Protein 5C6N (pdb70)

B-factor: mean 202.68, std 55.15, range [80.28, 425.63]

Organism: Halalkalibacterium halodurans (strain ATCC BAA-125 / DSM 18197 / FERM 7344 / JCM 9153 / C-125) (NCBI:txid272558)

Foldseek 3Di:
DFDQFPLDLDLPPPVLLVVLLVLLVQLVLLVLVLVVLQLVLLCPLPNQLQLLLCLLLVLVLLLVVLVLQLLLQLLLLVLLLCVLLPPQLVSLQSVVLSVVVLVVVLVVLLVCLVNCQLVVSCPFLCDVRSSVSNNLLSSCVSVVSRLVSVLSSLLSNVLSRRPSPCNSVSRNQLSVQLSVLLCVPVPVNNCNSNRNSVSSSVSSVVSSVVSVCCQPVVVPRGNHDDDPSYDNDVCVVSSCLLSVLSSCLSCLVSVCSSVVLRVCCVPPVRPVSSVVVVVVSVCVSLCSQQVSSLSSCSNVVQSCNSPHPLPSQLVSVVVQLVRLLVSLVVVLVVQAVCLPVVCVVVDDDPCCSPLVCVLSHLLSPQRSLCSLLCSLLSVCRSPSPCVVVSVQSCQLRPPQLVVQLCVPVVDVDSVSSRCSRSPSSVVSSVVSVVVCVVPCRSNVDD

Sequence (446 aa):
QKQQSERLGTEAIPKLLRSLSIPAMIGMFVMALYNVVNTIFISYAVGIEGVAGVTIAFPIMMIMMSMAGALGIGGASVISRRLGERRGEEANQVFGNILTVILVLSVIGFISAFTLLGPALQLFGATSVTQGYATDYLFPILLGSIFFFFAFAANNIIRSEGNATFAMVTMIVPAVLNILLDVLFIFGLNMGVLGASIATVIAQASVTGLVLRYFLTGKSTLSLHWSDLRMKGSVIKEVCLVGLPAFVQQSSASLMMIAINSMLLRFGSDFYVGVFGLVQRIMMFVMMPMMGIMQAMQPIVGYNYGAKQYSRLRETVMLGFKVATIFSIGIFALLMLFPEALLRVFTADREVIQAGVSAMHILFCVTFLIGAQIVAGGLYQSLGKPKQALILSLSRQIIFLIPLVLILPHIFGLSGVWWAFPIADVLSFILTVVLLYRDRNVFFLK

Secondary structure (DSSP, 8-state):
-----SS-----TTHHHHHHHHHHHHHHHHHHHHHHHHHHHHTTTS-SHHHHHHHHHHHHHHHHHHHHHHHHHHHHHHHHHTTSS--HHHHHHHHHHHHHHHHHHHHHHHHHHTTTHHHHHTTTT--HHHHHHHHHHHHHHHTTHHHHHHHHHHHHHHHHTT-HHHHHHHHHHHHHHHHHHHHIIIIIS---HHHHHHHHHHHHHHHHHHHHHTTSGGG-SS----SSS----S-HHHHHHHHHHHHHHHHHHHHHHTHHHHTTTTSSTTTTTHHHHHHHHHHTTTTTHHHHHHHHHHHHHHHSSSSS-HHHHHHHHHHHHHHHHHHHHHHHHHTTTSTTTTTTSS---TTTTTHHHHHHTTT-TTGGGHHHHHHHHHTTTTTT-THHHHHHHIIIIIITTHHHHTTTTTTT-THHHHTHHHHHHHHHHHHHHHHTTS-TTTT---

Radius of gyration: 21.7 Å; Cα contacts (8 Å, |Δi|>4): 726; chains: 1; bounding box: 42×52×61 Å

InterPro domains:
  IPR002528 Multi antimicrobial extrusion protein [PF01554] (25-185)
  IPR002528 Multi antimicrobial extrusion protein [PF01554] (247-406)
  IPR002528 Multi antimicrobial extrusion protein [TIGR00797] (25-420)
  IPR045070 Multidrug and toxic compound extrusion MepA-like [cd13143] (15-439)
  IPR048279 Multidrug resistance protein MdtK-like [PIRSF006603] (2-442)
  IPR051327 Multi Antimicrobial Extrusion Protein MepA [PTHR43823] (1-454)

Solvent-accessible surface area: 21041 Å² total; per-residue (Å²): 173,117,134,88,45,164,98,55,33,63,29,52,5,60,146,6,0,103,73,9,3,73,5,1,46,77,0,37,78,28,55,7,73,22,47,67,51,10,26,87,30,3,41,161,40,19,31,84,34,0,26,0,0,12,6,20,0,68,4,38,40,42,98,26,37,4,62,0,24,3,8,0,33,0,0,1,3,12,7,2,74,29,17,6,45,93,133,2,82,45,3,10,37,0,11,2,0,4,23,16,26,2,111,79,31,4,80,75,11,108,84,19,2,176,72,98,15,26,73,50,16,107,125,109,15,50,39,108,80,0,51,30,53,2,38,48,52,2,76,20,16,25,69,7,2,75,58,17,3,26,7,34,4,7,8,20,12,0,23,2,15,10,14,2,56,8,0,34,61,5,20,56,51,3,4,70,41,2,38,102,24,0,65,94,22,0,86,69,93,100,88,3,0,83,1,2,1,71,0,26,29,83,0,3,26,69,2,20,45,40,0,69,133,87,4,53,92,68,88,40,7,22,3,14,84,154,97,115,26,88,116,135,25,68,22,56,139,71,3,48,83,5,0,84,2,11,43,29,66,71,39,9,28,12,116,47,42,51,48,46,2,3,114,45,21,184,154,6,58,29,178,98,0,5,40,35,2,93,54,38,56,81,92,72,63,47,49,6,32,10,60,0,7,31,30,0,0,6,3,3,0,0,21,1,71,0,73,81,78,99,59,121,12,56,81,0,0,58,36,0,36,140,10,2,69,112,80,0,82,25,17,51,32,110,38,36,112,105,8,113,40,86,18,173,120,75,106,68,96,219,124,36,85,115,46,23,25,64,14,55,85,79,20,26,41,3,8,79,40,38,0,27,19,40,6,6,15,6,3,11,8,3,32,24,132,5,129,42,6,62,95,19,13,50,3,99,15,51,82,66,12,68,64,25,40,113,115,24,64,171,150,139,45,133,35,0,59,49,128,0,62,8,94,2,21,41,61,3,46,100,50,4,60,83,9,24,138,178,24,160,93,19,54,84,96,208

Nearest PDB structures (foldseek):
  5c6n-assembly1_A  TM=1.002E+00  e=1.015E-52  Halalkalibacterium halodurans C-125
  4lz9-assembly1_A  TM=1.001E+00  e=4.431E-46  Halalkalibacterium halodurans C-125
  3vvr-assembly1_A  TM=8.879E-01  e=9.036E-14  Pyrococcus furiosus
  6ids-assembly1_A  TM=8.639E-01  e=1.056E-11  Vibrio cholerae
  6z70-assembly1_A  TM=8.731E-01  e=8.215E-11  Aquifex aeolicus VF5

Structure (mmCIF, N/CA/C/O backbone):
data_5C6N
#
_entry.id   5C6N
#
_cell.length_a   89.678
_cell.length_b   93.418
_cell.length_c   101.786
_cell.angle_alpha   90.00
_cell.angle_beta   90.00
_cell.angle_gamma   90.00
#
_symmetry.space_group_name_H-M   'P 21 21 21'
#
loop_
_atom_site.group_PDB
_atom_site.id
_atom_site.type_symbol
_atom_site.label_atom_id
_atom_site.label_alt_id
_atom_site.label_comp_id
_atom_site.label_asym_id
_atom_site.label_entity_id
_atom_site.label_seq_id
_atom_site.pdbx_PDB_ins_code
_atom_site.Cartn_x
_atom_site.Cartn_y
_atom_site.Cartn_z
_atom_site.occupancy
_atom_site.B_iso_or_equiv
_atom_site.auth_seq_id
_atom_site.auth_comp_id
_atom_site.auth_asym_id
_atom_site.auth_atom_id
_atom_site.pdbx_PDB_model_num
ATOM 1 N N . GLN A 1 3 ? 16.762 -16.069 7.326 1.00 365.16 3 GLN A N 1
ATOM 2 C CA . GLN A 1 3 ? 15.760 -15.455 8.247 1.00 360.96 3 GLN A CA 1
ATOM 3 C C . GLN A 1 3 ? 15.602 -13.952 7.996 1.00 356.85 3 GLN A C 1
ATOM 4 O O . GLN A 1 3 ? 16.511 -13.162 8.260 1.00 368.36 3 GLN A O 1
ATOM 10 N N . LYS A 1 4 ? 14.435 -13.575 7.476 1.00 356.28 4 LYS A N 1
ATOM 11 C CA . LYS A 1 4 ? 14.155 -12.194 7.084 1.00 344.69 4 LYS A CA 1
ATOM 12 C C . LYS A 1 4 ? 12.746 -11.785 7.549 1.00 334.08 4 LYS A C 1
ATOM 13 O O . LYS A 1 4 ? 12.428 -11.891 8.738 1.00 319.28 4 LYS A O 1
ATOM 19 N N . GLN A 1 5 ? 11.915 -11.315 6.620 1.00 315.46 5 GLN A N 1
ATOM 20 C CA . GLN A 1 5 ? 10.497 -11.079 6.879 1.00 292.17 5 GLN A CA 1
ATOM 21 C C . GLN A 1 5 ? 9.707 -11.452 5.631 1.00 275.25 5 GLN A C 1
ATOM 22 O O . GLN A 1 5 ? 9.771 -10.759 4.615 1.00 268.56 5 GLN A O 1
ATOM 28 N N . GLN A 1 6 ? 8.979 -12.562 5.723 1.00 268.79 6 GLN A N 1
ATOM 29 C CA . GLN A 1 6 ? 8.216 -13.103 4.601 1.00 279.17 6 GLN A CA 1
ATOM 30 C C . GLN A 1 6 ? 6.960 -12.267 4.306 1.00 299.96 6 GLN A C 1
ATOM 31 O O . GLN A 1 6 ? 5.888 -12.520 4.866 1.00 315.24 6 GLN A O 1
ATOM 37 N N . SER A 1 7 ? 7.104 -11.264 3.437 1.00 305.75 7 SER A N 1
ATOM 38 C CA . SER A 1 7 ? 5.995 -10.353 3.134 1.00 288.87 7 SER A CA 1
ATOM 39 C C . SER A 1 7 ? 4.862 -11.043 2.391 1.00 285.16 7 SER A C 1
ATOM 40 O O . SER A 1 7 ? 5.086 -11.923 1.541 1.00 274.34 7 SER A O 1
ATOM 43 N N . GLU A 1 8 ? 3.652 -10.599 2.729 1.00 286.07 8 GLU A N 1
ATOM 44 C CA . GLU A 1 8 ? 2.411 -11.295 2.417 1.00 287.71 8 GLU A CA 1
ATOM 45 C C . GLU A 1 8 ? 2.580 -12.400 1.392 1.00 284.15 8 GLU A C 1
ATOM 46 O O . GLU A 1 8 ? 2.842 -13.551 1.755 1.00 274.74 8 GLU A O 1
ATOM 52 N N . ARG A 1 9 ? 2.508 -12.033 0.116 1.00 291.00 9 ARG A N 1
ATOM 53 C CA . ARG A 1 9 ? 2.048 -12.974 -0.890 1.00 303.87 9 ARG A CA 1
ATOM 54 C C . ARG A 1 9 ? 1.530 -14.231 -0.223 1.00 292.21 9 ARG A C 1
ATOM 55 O O . ARG A 1 9 ? 0.380 -14.246 0.219 1.00 303.52 9 ARG A O 1
ATOM 63 N N . LEU A 1 10 ? 2.357 -15.265 -0.105 1.00 276.60 10 LEU A N 1
ATOM 64 C CA . LEU A 1 10 ? 1.959 -16.436 0.674 1.00 245.42 10 LEU A CA 1
ATOM 65 C C . LEU A 1 10 ? 3.162 -17.109 1.358 1.00 212.19 10 LEU A C 1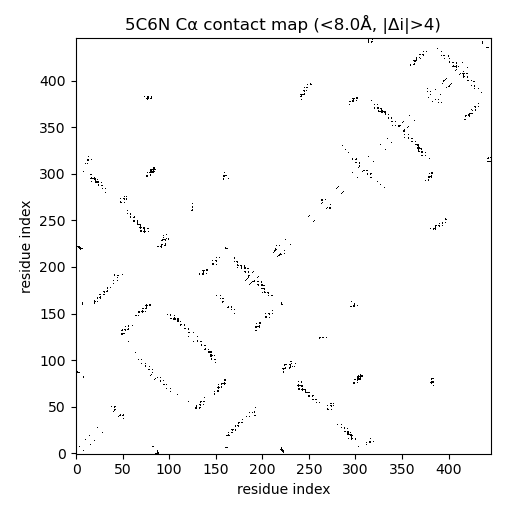
ATOM 66 O O . LEU A 1 10 ? 3.946 -16.455 2.043 1.00 212.16 10 LEU A O 1
ATOM 71 N N . GLY A 1 11 ? 3.334 -18.400 1.133 1.00 177.90 11 GLY A N 1
ATOM 72 C CA . GLY A 1 11 ? 4.069 -19.215 2.064 1.00 178.82 11 GLY A CA 1
ATOM 73 C C . GLY A 1 11 ? 2.965 -20.030 2.720 1.00 229.70 11 GLY A C 1
ATOM 74 O O . GLY A 1 11 ? 3.235 -20.958 3.484 1.00 261.94 11 GLY A O 1
ATOM 75 N N . THR A 1 12 ? 1.715 -19.679 2.388 1.00 240.44 12 THR A N 1
ATOM 76 C CA . THR A 1 12 ? 0.484 -20.305 2.908 1.00 244.97 12 THR A CA 1
ATOM 77 C C . THR A 1 12 ? 0.332 -21.746 2.455 1.00 218.65 12 THR A C 1
ATOM 78 O O . THR A 1 12 ? 0.901 -22.144 1.446 1.00 215.21 12 THR A O 1
ATOM 82 N N . GLU A 1 13 ? -0.468 -22.524 3.161 1.00 199.53 13 GLU A N 1
ATOM 83 C CA . GLU A 1 13 ? -0.778 -23.827 2.628 1.00 203.62 13 GLU A CA 1
ATOM 84 C C . GLU A 1 13 ? -2.244 -23.995 2.251 1.00 219.26 13 GLU A C 1
ATOM 85 O O . GLU A 1 13 ? -2.813 -25.086 2.378 1.00 233.59 13 GLU A O 1
ATOM 91 N N . ALA A 1 14 ? -2.841 -22.914 1.747 1.00 217.01 14 ALA A N 1
ATOM 92 C CA . ALA A 1 14 ? -4.193 -22.972 1.186 1.00 218.23 14 ALA A CA 1
ATOM 93 C C . ALA A 1 14 ? -4.145 -23.627 -0.208 1.00 233.21 14 ALA A C 1
ATOM 94 O O . ALA A 1 14 ? -4.738 -23.103 -1.161 1.00 201.66 14 ALA A O 1
ATOM 96 N N . ILE A 1 15 ? -3.468 -24.786 -0.301 1.00 270.11 15 ILE A N 1
ATOM 97 C CA . ILE A 1 15 ? -2.902 -25.320 -1.579 1.00 259.91 15 ILE A CA 1
ATOM 98 C C . ILE A 1 15 ? -3.760 -26.178 -2.525 1.00 229.15 15 ILE A C 1
ATOM 99 O O . ILE A 1 15 ? -3.509 -27.371 -2.729 1.00 206.22 15 ILE A O 1
ATOM 104 N N . PRO A 1 16 ? -4.825 -25.598 -3.053 1.00 214.55 16 PRO A N 1
ATOM 105 C CA . PRO A 1 16 ? -5.134 -25.896 -4.429 1.00 202.71 16 PRO A CA 1
ATOM 106 C C . PRO A 1 16 ? -5.390 -24.565 -5.102 1.00 200.29 16 PRO A C 1
ATOM 107 O O . PRO A 1 16 ? -5.093 -24.382 -6.283 1.00 209.57 16 PRO A O 1
ATOM 111 N N . LYS A 1 17 ? -5.916 -23.634 -4.312 1.00 197.60 17 LYS A N 1
ATOM 112 C CA . LYS A 1 17 ? -6.220 -22.290 -4.744 1.00 196.31 17 LYS A CA 1
ATOM 113 C C . LYS A 1 17 ? -4.935 -21.486 -4.791 1.00 186.14 17 LYS A C 1
ATOM 114 O O . LYS A 1 17 ? -4.891 -20.389 -5.371 1.00 157.32 17 LYS A O 1
ATOM 120 N N . LEU A 1 18 ? -3.899 -22.052 -4.172 1.00 183.20 18 LEU A N 1
ATOM 121 C CA . LEU A 1 18 ? -2.536 -21.658 -4.441 1.00 196.11 18 LEU A CA 1
ATOM 122 C C . LEU A 1 18 ? -2.308 -21.669 -5.958 1.00 194.70 18 LEU A C 1
ATOM 123 O O . LEU A 1 18 ? -2.205 -20.599 -6.580 1.00 187.23 18 LEU A O 1
ATOM 128 N N . LEU A 1 19 ? -2.269 -22.864 -6.556 1.00 176.62 19 LEU A N 1
ATOM 129 C CA . LEU A 1 19 ? -2.139 -22.987 -8.018 1.00 159.33 19 LEU A CA 1
ATOM 130 C C . LEU A 1 19 ? -3.149 -22.117 -8.706 1.00 150.45 19 LEU A C 1
ATOM 131 O O . LEU A 1 19 ? -2.758 -21.232 -9.446 1.00 154.14 19 LEU A O 1
ATOM 136 N N . ARG A 1 20 ? -4.434 -22.377 -8.450 1.00 148.88 20 ARG A N 1
ATOM 137 C CA . ARG A 1 20 ? -5.543 -21.527 -8.914 1.00 159.87 20 ARG A CA 1
ATOM 138 C C . ARG A 1 20 ? -5.174 -20.061 -9.056 1.00 156.92 20 ARG A C 1
ATOM 139 O O . ARG A 1 20 ? -5.096 -19.535 -10.167 1.00 151.68 20 ARG A O 1
ATOM 147 N N . SER A 1 21 ? -4.935 -19.394 -7.935 1.00 146.91 21 SER A N 1
ATOM 148 C CA . SER A 1 21 ? -4.613 -17.985 -8.012 1.00 142.60 21 SER A CA 1
ATOM 149 C C . SER A 1 21 ? -3.105 -17.729 -7.988 1.00 134.84 21 SER A C 1
ATOM 150 O O . SER A 1 21 ? -2.640 -16.678 -7.549 1.00 130.32 21 SER A O 1
ATOM 153 N N . LEU A 1 22 ? -2.357 -18.713 -8.471 1.00 143.20 22 LEU A N 1
ATOM 154 C CA . LEU A 1 22 ? -0.976 -18.516 -8.899 1.00 164.08 22 LEU A CA 1
ATOM 155 C C . LEU A 1 22 ? -0.779 -18.719 -10.407 1.00 187.69 22 LEU A C 1
ATOM 156 O O . LEU A 1 22 ? 0.113 -18.118 -11.057 1.00 179.70 22 LEU A O 1
ATOM 161 N N . SER A 1 23 ? -1.596 -19.616 -10.939 1.00 176.56 23 SER A N 1
ATOM 162 C CA . SER A 1 23 ? -1.701 -19.825 -12.350 1.00 151.24 23 SER A CA 1
ATOM 163 C C . SER A 1 23 ? -2.272 -18.560 -12.948 1.00 132.72 23 SER A C 1
ATOM 164 O O . SER A 1 23 ? -1.543 -17.813 -13.594 1.00 133.03 23 SER A O 1
ATOM 167 N N . ILE A 1 24 ? -3.548 -18.287 -12.677 1.00 109.25 24 ILE A N 1
ATOM 168 C CA . ILE A 1 24 ? -4.319 -17.422 -13.565 1.00 126.53 24 ILE A CA 1
ATOM 169 C C . ILE A 1 24 ? -3.585 -16.159 -14.006 1.00 133.54 24 ILE A C 1
ATOM 170 O O . ILE A 1 24 ? -3.735 -15.696 -15.140 1.00 140.13 24 ILE A O 1
ATOM 175 N N . PRO A 1 25 ? -2.786 -15.591 -13.113 1.00 133.37 25 PRO A N 1
ATOM 176 C CA . PRO A 1 25 ? -2.021 -14.421 -13.500 1.00 147.65 25 PRO A CA 1
ATOM 177 C C . PRO A 1 25 ? -1.124 -14.617 -14.719 1.00 157.55 25 PRO A C 1
ATOM 178 O O . PRO A 1 25 ? -0.969 -13.694 -15.525 1.00 156.56 25 PRO A O 1
ATOM 182 N N . ALA A 1 26 ? -0.508 -15.795 -14.827 1.00 163.30 26 ALA A N 1
ATOM 183 C CA . ALA A 1 26 ? 0.180 -16.187 -16.058 1.00 155.30 26 ALA A CA 1
ATOM 184 C C . ALA A 1 26 ? -0.853 -16.305 -17.163 1.00 134.53 26 ALA A C 1
ATOM 185 O O . ALA A 1 26 ? -0.717 -15.684 -18.217 1.00 128.67 26 ALA A O 1
ATOM 187 N N . MET A 1 27 ? -1.904 -17.071 -16.888 1.00 121.96 27 MET A N 1
ATOM 188 C CA . MET A 1 27 ? -3.024 -17.214 -17.814 1.00 130.06 27 MET A CA 1
ATOM 189 C C . MET A 1 27 ? -3.526 -15.922 -18.361 1.00 129.20 27 MET A C 1
ATOM 190 O O . MET A 1 27 ? -4.175 -15.897 -19.399 1.00 152.45 27 MET A O 1
ATOM 195 N N . ILE A 1 28 ? -3.302 -14.840 -17.657 1.00 111.09 28 ILE A N 1
ATOM 196 C CA . ILE A 1 28 ? -3.748 -13.636 -18.257 1.00 113.55 28 ILE A CA 1
ATOM 197 C C . ILE A 1 28 ? -2.569 -12.988 -18.920 1.00 127.10 28 ILE A C 1
ATOM 198 O O . ILE A 1 28 ? -2.487 -12.999 -20.142 1.00 139.44 28 ILE A O 1
ATOM 203 N N . GLY A 1 29 ? -1.628 -12.482 -18.127 1.00 146.22 29 GLY A N 1
ATOM 204 C CA . GLY A 1 29 ? -0.459 -11.756 -18.651 1.00 158.89 29 GLY A CA 1
ATOM 205 C C . GLY A 1 29 ? 0.037 -12.308 -19.972 1.00 170.05 29 GLY A C 1
ATOM 206 O O . GLY A 1 29 ? 0.034 -11.614 -21.007 1.00 166.94 29 GLY A O 1
ATOM 207 N N . MET A 1 30 ? 0.432 -13.576 -19.933 1.00 168.56 30 MET A N 1
ATOM 208 C CA . MET A 1 30 ? 0.903 -14.282 -21.109 1.00 165.72 30 MET A CA 1
ATOM 209 C C . MET A 1 30 ? 0.003 -14.060 -22.327 1.00 155.43 30 MET A C 1
ATOM 210 O O . MET A 1 30 ? 0.459 -13.544 -23.354 1.00 153.97 30 MET A O 1
ATOM 215 N N . PHE A 1 31 ? -1.268 -14.435 -22.172 1.00 135.09 31 PHE A N 1
ATOM 216 C CA . PHE A 1 31 ? -2.329 -14.321 -23.179 1.00 125.48 31 PHE A CA 1
ATOM 217 C C . PHE A 1 31 ? -2.424 -12.954 -23.814 1.00 120.48 31 PHE A C 1
ATOM 218 O O . PHE A 1 31 ? -2.777 -12.805 -24.995 1.00 117.72 31 PHE A O 1
ATOM 226 N N . VAL A 1 32 ? -2.122 -11.955 -23.006 1.00 115.43 32 VAL A N 1
ATOM 227 C CA . VAL A 1 32 ? -2.156 -10.610 -23.473 1.00 124.10 32 VAL A CA 1
ATOM 228 C C . VAL A 1 32 ? -0.868 -10.310 -24.204 1.00 134.20 32 VAL A C 1
ATOM 229 O O . VAL A 1 32 ? -0.918 -9.895 -25.353 1.00 152.66 32 VAL A O 1
ATOM 233 N N . MET A 1 33 ? 0.290 -10.550 -23.609 1.00 126.83 33 MET A N 1
ATOM 234 C CA . MET A 1 33 ? 1.500 -10.383 -24.414 1.00 153.96 33 MET A CA 1
ATOM 235 C C . MET A 1 33 ? 1.435 -11.208 -25.726 1.00 161.46 33 MET A C 1
ATOM 236 O O . MET A 1 33 ? 1.978 -10.804 -26.779 1.00 150.89 33 MET A O 1
ATOM 241 N N . ALA A 1 34 ? 0.762 -12.356 -25.659 1.00 158.78 34 ALA A N 1
ATOM 242 C CA . ALA A 1 34 ? 0.358 -13.054 -26.873 1.00 155.37 34 ALA A CA 1
ATOM 243 C C . ALA A 1 34 ? -0.516 -12.150 -27.751 1.00 144.64 34 ALA A C 1
ATOM 244 O O . ALA A 1 34 ? -0.218 -12.036 -28.928 1.00 161.67 34 ALA A O 1
ATOM 246 N N . LEU A 1 35 ? -1.541 -11.486 -27.206 1.00 116.69 35 LEU A N 1
ATOM 247 C CA . LEU A 1 35 ? -2.185 -10.399 -27.960 1.00 104.74 35 LEU A CA 1
ATOM 248 C C . LEU A 1 35 ? -1.197 -9.430 -28.528 1.00 108.68 35 LEU A C 1
ATOM 249 O O . LEU A 1 35 ? -1.113 -9.331 -29.721 1.00 131.91 35 LEU A O 1
ATOM 254 N N . TYR A 1 36 ? -0.443 -8.704 -27.723 1.00 110.29 36 TYR A N 1
ATOM 255 C CA . TYR A 1 36 ? 0.523 -7.813 -28.340 1.00 133.63 36 TYR A CA 1
ATOM 256 C C . TYR A 1 36 ? 1.191 -8.445 -29.535 1.00 146.69 36 TYR A C 1
ATOM 257 O O . TYR A 1 36 ? 1.134 -7.870 -30.615 1.00 186.51 36 TYR A O 1
ATOM 266 N N . ASN A 1 37 ? 1.857 -9.587 -29.354 1.00 127.62 37 ASN A N 1
ATOM 267 C CA . ASN A 1 37 ? 2.585 -10.154 -30.475 1.00 151.46 37 ASN A CA 1
ATOM 268 C C . ASN A 1 37 ? 1.823 -9.989 -31.801 1.00 159.51 37 ASN A C 1
ATOM 269 O O . ASN A 1 37 ? 2.254 -9.229 -32.681 1.00 158.49 37 ASN A O 1
ATOM 274 N N . VAL A 1 38 ? 0.718 -10.731 -31.915 1.00 148.37 38 VAL A N 1
ATOM 275 C CA . VAL A 1 38 ? -0.450 -10.432 -32.772 1.00 143.53 38 VAL A CA 1
ATOM 276 C C . VAL A 1 38 ? -0.531 -8.996 -33.289 1.00 138.51 38 VAL A C 1
ATOM 277 O O . VAL A 1 38 ? 0.026 -8.644 -34.337 1.00 143.14 38 VAL A O 1
ATOM 281 N N . VAL A 1 39 ? -1.240 -8.186 -32.516 1.00 127.24 39 VAL A N 1
ATOM 282 C CA . VAL A 1 39 ? -1.667 -6.871 -32.919 1.00 137.77 39 VAL A CA 1
ATOM 283 C C . VAL A 1 39 ? -0.473 -5.986 -33.303 1.00 131.63 39 VAL A C 1
ATOM 284 O O . VAL A 1 39 ? -0.649 -4.939 -33.905 1.00 147.10 39 VAL A O 1
ATOM 288 N N . ASN A 1 40 ? 0.743 -6.420 -32.989 1.00 127.42 40 ASN A N 1
ATOM 289 C CA . ASN A 1 40 ? 1.920 -5.692 -33.437 1.00 149.86 40 ASN A CA 1
ATOM 290 C C . ASN A 1 40 ? 2.327 -6.069 -34.854 1.00 162.43 40 ASN A C 1
ATOM 291 O O . ASN A 1 40 ? 2.257 -5.256 -35.779 1.00 174.73 40 ASN A O 1
ATOM 296 N N . THR A 1 41 ? 2.781 -7.306 -35.003 1.00 168.11 41 THR A N 1
ATOM 297 C CA . THR A 1 41 ? 3.149 -7.865 -36.307 1.00 186.68 41 THR A CA 1
ATOM 298 C C . THR A 1 41 ? 2.268 -7.375 -37.477 1.00 180.56 41 THR A C 1
ATOM 299 O O . THR A 1 41 ? 2.750 -6.719 -38.406 1.00 157.13 41 THR A O 1
ATOM 303 N N . ILE A 1 42 ? 0.982 -7.692 -37.402 1.00 174.32 42 ILE A N 1
ATOM 304 C CA . ILE A 1 42 ? 0.000 -7.338 -38.425 1.00 176.90 42 ILE A CA 1
ATOM 305 C C . ILE A 1 42 ? 0.182 -5.931 -39.025 1.00 177.20 42 ILE A C 1
ATOM 306 O O . ILE A 1 42 ? -0.104 -5.698 -40.210 1.00 182.58 42 ILE A O 1
ATOM 311 N N . PHE A 1 43 ? 0.663 -5.013 -38.189 1.00 171.61 43 PHE A N 1
ATOM 312 C CA . PHE A 1 43 ? 1.053 -3.691 -38.619 1.00 182.06 43 PHE A CA 1
ATOM 313 C C . PHE A 1 43 ? 2.168 -3.842 -39.656 1.00 174.46 43 PHE A C 1
ATOM 314 O O . PHE A 1 43 ? 2.093 -3.325 -40.779 1.00 161.33 43 PHE A O 1
ATOM 322 N N . ILE A 1 44 ? 3.198 -4.585 -39.268 1.00 159.93 44 ILE A N 1
ATOM 323 C CA . ILE A 1 44 ? 4.381 -4.793 -40.109 1.00 180.85 44 ILE A CA 1
ATOM 324 C C . ILE A 1 44 ? 4.051 -5.597 -41.402 1.00 173.72 44 ILE A C 1
ATOM 325 O O . ILE A 1 44 ? 4.920 -5.801 -42.265 1.00 185.91 44 ILE A O 1
ATOM 330 N N . SER A 1 45 ? 2.786 -6.030 -41.521 1.00 161.66 45 SER A N 1
ATOM 331 C CA . SER A 1 45 ? 2.198 -6.548 -42.788 1.00 157.45 45 SER A CA 1
ATOM 332 C C . SER A 1 45 ? 1.525 -5.417 -43.581 1.00 153.22 45 SER A C 1
ATOM 333 O O . SER A 1 45 ? 0.771 -5.682 -44.543 1.00 135.91 45 SER A O 1
ATOM 336 N N . TYR A 1 46 ? 1.821 -4.175 -43.167 1.00 139.72 46 TYR A N 1
ATOM 337 C CA . TYR A 1 46 ? 1.119 -2.996 -43.633 1.00 139.29 46 TYR A CA 1
ATOM 338 C C . TYR A 1 46 ? 1.999 -1.869 -44.033 1.00 146.10 46 TYR A C 1
ATOM 339 O O . TYR A 1 46 ? 2.088 -1.597 -45.211 1.00 176.22 46 TYR A O 1
ATOM 348 N N . ALA A 1 47 ? 2.633 -1.192 -43.084 1.00 152.77 47 ALA A N 1
ATOM 349 C CA . ALA A 1 47 ? 3.518 -0.073 -43.446 1.00 181.75 47 ALA A CA 1
ATOM 350 C C . ALA A 1 47 ? 4.778 -0.671 -44.021 1.00 182.44 47 ALA A C 1
ATOM 351 O O . ALA A 1 47 ? 5.630 0.018 -44.596 1.00 201.16 47 ALA A O 1
ATOM 353 N N . VAL A 1 48 ? 4.888 -1.975 -43.818 1.00 156.25 48 VAL A N 1
ATOM 354 C CA . VAL A 1 48 ? 5.754 -2.806 -44.607 1.00 160.25 48 VAL A CA 1
ATOM 355 C C . VAL A 1 48 ? 4.902 -4.025 -44.858 1.00 153.92 48 VAL A C 1
ATOM 356 O O . VAL A 1 48 ? 3.915 -4.213 -44.169 1.00 131.69 48 VAL A O 1
ATOM 360 N N . GLY A 1 49 ? 5.263 -4.817 -45.862 1.00 178.76 49 GLY A N 1
ATOM 361 C CA . GLY A 1 49 ? 4.466 -5.965 -46.282 1.00 183.73 49 GLY A CA 1
ATOM 362 C C . GLY A 1 49 ? 4.892 -7.234 -45.584 1.00 167.30 49 GLY A C 1
ATOM 363 O O . GLY A 1 49 ? 4.712 -7.372 -44.382 1.00 168.93 49 GLY A O 1
ATOM 364 N N . ILE A 1 50 ? 5.479 -8.160 -46.330 1.00 161.30 50 ILE A N 1
ATOM 365 C CA . ILE A 1 50 ? 5.808 -9.472 -45.773 1.00 167.31 50 ILE A CA 1
ATOM 366 C C . ILE A 1 50 ? 7.324 -9.699 -45.709 1.00 171.62 50 ILE A C 1
ATOM 367 O O . ILE A 1 50 ? 7.815 -10.577 -44.990 1.00 174.07 50 ILE A O 1
ATOM 372 N N . GLU A 1 51 ? 8.044 -8.889 -46.474 1.00 186.58 51 GLU A N 1
ATOM 373 C CA . GLU A 1 51 ? 9.502 -8.760 -46.404 1.00 211.07 51 GLU A CA 1
ATOM 374 C C . GLU A 1 51 ? 10.097 -8.658 -44.978 1.00 210.10 51 GLU A C 1
ATOM 375 O O . GLU A 1 51 ? 10.955 -9.450 -44.597 1.00 195.40 51 GLU A O 1
ATOM 381 N N . GLY A 1 52 ? 9.643 -7.676 -44.201 1.00 207.39 52 GLY A N 1
ATOM 382 C CA . GLY A 1 52 ? 10.162 -7.425 -42.853 1.00 179.43 52 GLY A CA 1
ATOM 383 C C . GLY A 1 52 ? 9.601 -8.402 -41.842 1.00 155.73 52 GLY A C 1
ATOM 384 O O . GLY A 1 52 ? 10.288 -8.782 -40.898 1.00 147.98 52 GLY A O 1
ATOM 385 N N . VAL A 1 53 ? 8.343 -8.790 -42.044 1.00 140.11 53 VAL A N 1
ATOM 386 C CA . VAL A 1 53 ? 7.703 -9.889 -41.317 1.00 134.88 53 VAL A CA 1
ATOM 387 C C . VAL A 1 53 ? 8.629 -11.119 -41.329 1.00 126.05 53 VAL A C 1
ATOM 388 O O . VAL A 1 53 ? 8.745 -11.859 -40.361 1.00 115.75 53 VAL A O 1
ATOM 392 N N . ALA A 1 54 ? 9.345 -11.311 -42.413 1.00 140.47 54 ALA A N 1
ATOM 393 C CA . ALA A 1 54 ? 10.403 -12.292 -42.348 1.00 167.49 54 ALA A CA 1
ATOM 394 C C . ALA A 1 54 ? 11.589 -11.739 -41.548 1.00 162.03 54 ALA A C 1
ATOM 395 O O . ALA A 1 54 ? 12.128 -12.435 -40.681 1.00 147.53 54 ALA A O 1
ATOM 397 N N . GLY A 1 55 ? 11.971 -10.488 -41.842 1.00 157.42 55 GLY A N 1
ATOM 398 C CA . GLY A 1 55 ? 13.121 -9.814 -41.216 1.00 153.95 55 GLY A CA 1
ATOM 399 C C . GLY A 1 55 ? 13.176 -10.146 -39.754 1.00 152.48 55 GLY A C 1
ATOM 400 O O . GLY A 1 55 ? 14.173 -10.675 -39.255 1.00 140.04 55 GLY A O 1
ATOM 401 N N . VAL A 1 56 ? 12.071 -9.820 -39.093 1.00 160.14 56 VAL A N 1
ATOM 402 C CA . VAL A 1 56 ? 11.687 -10.365 -37.798 1.00 164.08 56 VAL A CA 1
ATOM 403 C C . VAL A 1 56 ? 11.935 -11.874 -37.699 1.00 156.99 56 VAL A C 1
ATOM 404 O O . VAL A 1 56 ? 12.817 -12.323 -36.972 1.00 141.57 56 VAL A O 1
ATOM 408 N N . THR A 1 57 ? 11.165 -12.653 -38.447 1.00 156.61 57 THR A N 1
ATOM 409 C CA . THR A 1 57 ? 11.157 -14.092 -38.259 1.00 173.17 57 THR A CA 1
ATOM 410 C C . THR A 1 57 ? 12.573 -14.691 -38.325 1.00 169.07 57 THR A C 1
ATOM 411 O O . THR A 1 57 ? 12.853 -15.694 -37.680 1.00 180.14 57 THR A O 1
ATOM 415 N N . ILE A 1 58 ? 13.469 -14.066 -39.076 1.00 166.39 58 ILE A N 1
ATOM 416 C CA . ILE A 1 58 ? 14.857 -14.514 -39.086 1.00 183.37 58 ILE A CA 1
ATOM 417 C C . ILE A 1 58 ? 15.592 -13.933 -37.904 1.00 175.63 58 ILE A C 1
ATOM 418 O O . ILE A 1 58 ? 16.365 -14.629 -37.248 1.00 168.11 58 ILE A O 1
ATOM 423 N N . ALA A 1 59 ? 15.376 -12.642 -37.673 1.00 175.39 59 ALA A N 1
ATOM 424 C CA . ALA A 1 59 ? 16.005 -11.921 -36.575 1.00 176.91 59 ALA A CA 1
ATOM 425 C C . ALA A 1 59 ? 15.613 -12.561 -35.252 1.00 180.28 59 ALA A C 1
ATOM 426 O O . ALA A 1 59 ? 16.439 -12.659 -34.332 1.00 155.03 59 ALA A O 1
ATOM 428 N N . PHE A 1 60 ? 14.350 -12.994 -35.199 1.00 189.78 60 PHE A N 1
ATOM 429 C CA . PHE A 1 60 ? 13.729 -13.677 -34.062 1.00 195.58 60 PHE A CA 1
ATOM 430 C C . PHE A 1 60 ? 14.716 -14.521 -33.245 1.00 183.00 60 PHE A C 1
ATOM 431 O O . PHE A 1 60 ? 15.120 -14.089 -32.175 1.00 165.58 60 PHE A O 1
ATOM 439 N N . PRO A 1 61 ? 15.142 -15.697 -33.760 1.00 185.51 61 PRO A N 1
ATOM 440 C CA . PRO A 1 61 ? 15.953 -16.596 -32.941 1.00 173.82 61 PRO A CA 1
ATOM 441 C C . PRO A 1 61 ? 17.073 -15.891 -32.185 1.00 176.43 61 PRO A C 1
ATOM 442 O O . PRO A 1 61 ? 17.396 -16.280 -31.060 1.00 175.21 61 PRO A O 1
ATOM 446 N N . ILE A 1 62 ? 17.647 -14.859 -32.794 1.00 167.13 62 ILE A N 1
ATOM 447 C CA . ILE A 1 62 ? 18.789 -14.165 -32.215 1.00 176.77 62 ILE A CA 1
ATOM 448 C C . ILE A 1 62 ? 18.391 -13.355 -30.976 1.00 192.13 62 ILE A C 1
ATOM 449 O O . ILE A 1 62 ? 19.205 -13.130 -30.069 1.00 189.23 62 ILE A O 1
ATOM 454 N N . MET A 1 63 ? 17.128 -12.944 -30.922 1.00 200.45 63 MET A N 1
ATOM 455 C CA . MET A 1 63 ? 16.573 -12.461 -29.668 1.00 214.03 63 MET A CA 1
ATOM 456 C C . MET A 1 63 ? 16.734 -13.576 -28.625 1.00 219.88 63 MET A C 1
ATOM 457 O O . MET A 1 63 ? 17.507 -13.433 -27.677 1.00 219.04 63 MET A O 1
ATOM 462 N N . MET A 1 64 ? 16.041 -14.694 -28.837 1.00 238.26 64 MET A N 1
ATOM 463 C CA . MET A 1 64 ? 16.003 -15.804 -27.877 1.00 225.56 64 MET A CA 1
ATOM 464 C C . MET A 1 64 ? 17.375 -16.224 -27.374 1.00 199.05 64 MET A C 1
ATOM 465 O O . MET A 1 64 ? 17.496 -16.724 -26.262 1.00 203.53 64 MET A O 1
ATOM 470 N N . ILE A 1 65 ? 18.397 -16.004 -28.195 1.00 181.56 65 ILE A N 1
ATOM 471 C CA . ILE A 1 65 ? 19.789 -16.267 -27.834 1.00 191.28 65 ILE A CA 1
ATOM 472 C C . ILE A 1 65 ? 20.192 -15.639 -26.494 1.00 202.53 65 ILE A C 1
ATOM 473 O O . ILE A 1 65 ? 20.772 -16.297 -25.626 1.00 195.95 65 ILE A O 1
ATOM 478 N N . MET A 1 66 ? 19.911 -14.353 -26.335 1.00 204.74 66 MET A N 1
ATOM 479 C CA . MET A 1 66 ? 20.106 -13.725 -25.047 1.00 216.04 66 MET A CA 1
ATOM 480 C C . MET A 1 66 ? 19.047 -14.213 -24.034 1.00 224.30 66 MET A C 1
ATOM 481 O O . MET A 1 66 ? 19.411 -14.700 -22.960 1.00 198.42 66 MET A O 1
ATOM 486 N N . MET A 1 67 ? 17.762 -14.123 -24.403 1.00 236.82 67 MET A N 1
ATOM 487 C CA . MET A 1 67 ? 16.621 -14.491 -23.541 1.00 256.66 67 MET A CA 1
ATOM 488 C C . MET A 1 67 ? 16.715 -15.887 -22.909 1.00 243.78 67 MET A C 1
ATOM 489 O O . MET A 1 67 ? 16.321 -16.078 -21.753 1.00 235.78 67 MET A O 1
ATOM 494 N N . SER A 1 68 ? 17.226 -16.858 -23.661 1.00 236.32 68 SER A N 1
ATOM 495 C CA . SER A 1 68 ? 17.558 -18.142 -23.073 1.00 228.16 68 SER A CA 1
ATOM 496 C C . SER A 1 68 ? 18.531 -17.842 -21.945 1.00 225.30 68 SER A C 1
ATOM 497 O O . SER A 1 68 ? 18.251 -18.187 -20.804 1.00 237.44 68 SER A O 1
ATOM 500 N N . MET A 1 69 ? 19.634 -17.153 -22.263 1.00 199.47 69 MET A N 1
ATOM 501 C CA . MET A 1 69 ? 20.698 -16.844 -21.290 1.00 191.01 69 MET A CA 1
ATOM 502 C C . MET A 1 69 ? 20.205 -16.155 -20.001 1.00 167.50 69 MET A C 1
ATOM 503 O O . MET A 1 69 ? 20.605 -16.520 -18.892 1.00 156.04 69 MET A O 1
ATOM 508 N N . ALA A 1 70 ? 19.326 -15.177 -20.138 1.00 149.53 70 ALA A N 1
ATOM 509 C CA . ALA A 1 70 ? 18.749 -14.555 -18.959 1.00 156.72 70 ALA A CA 1
ATOM 510 C C . ALA A 1 70 ? 17.604 -15.362 -18.367 1.00 170.06 70 ALA A C 1
ATOM 511 O O . ALA A 1 70 ? 17.201 -15.108 -17.234 1.00 195.01 70 ALA A O 1
ATOM 513 N N . GLY A 1 71 ? 17.082 -16.318 -19.136 1.00 174.78 71 GLY A N 1
ATOM 514 C CA . GLY A 1 71 ? 16.004 -17.204 -18.679 1.00 191.38 71 GLY A CA 1
ATOM 515 C C . GLY A 1 71 ? 16.493 -18.266 -17.707 1.00 189.83 71 GLY A C 1
ATOM 516 O O . GLY A 1 71 ? 15.813 -18.580 -16.717 1.00 167.29 71 GLY A O 1
ATOM 517 N N . ALA A 1 72 ? 17.666 -18.825 -18.018 1.00 191.97 72 ALA A N 1
ATOM 518 C CA . ALA A 1 72 ? 18.412 -19.695 -17.107 1.00 191.82 72 ALA A CA 1
ATOM 519 C C . ALA A 1 72 ? 18.582 -18.909 -15.837 1.00 188.66 72 ALA A C 1
ATOM 520 O O . ALA A 1 72 ? 18.169 -19.347 -14.755 1.00 189.28 72 ALA A O 1
ATOM 522 N N . LEU A 1 73 ? 19.181 -17.732 -16.005 1.00 173.32 73 LEU A N 1
ATOM 523 C CA . LEU A 1 73 ? 19.335 -16.761 -14.942 1.00 184.52 73 LEU A CA 1
ATOM 524 C C . LEU A 1 73 ? 18.023 -16.565 -14.156 1.00 180.46 73 LEU A C 1
ATOM 525 O O . LEU A 1 73 ? 17.964 -16.869 -12.957 1.00 194.47 73 LEU A O 1
ATOM 530 N N . GLY A 1 74 ? 16.983 -16.087 -14.839 1.00 164.07 74 GLY A N 1
ATOM 531 C CA . GLY A 1 74 ? 15.643 -15.936 -14.257 1.00 156.79 74 GLY A CA 1
ATOM 532 C C . GLY A 1 74 ? 15.138 -17.179 -13.540 1.00 162.15 74 GLY A C 1
ATOM 533 O O . GLY A 1 74 ? 14.635 -17.085 -12.415 1.00 178.31 74 GLY A O 1
ATOM 534 N N . ILE A 1 75 ? 15.277 -18.340 -14.188 1.00 159.87 75 ILE A N 1
ATOM 535 C CA . ILE A 1 75 ? 14.840 -19.633 -13.622 1.00 183.51 75 ILE A CA 1
ATOM 536 C C . ILE A 1 75 ? 15.562 -20.074 -12.353 1.00 185.81 75 ILE A C 1
ATOM 537 O O . ILE A 1 75 ? 14.909 -20.312 -11.328 1.00 183.91 75 ILE A O 1
ATOM 542 N N . GLY A 1 76 ? 16.893 -20.214 -12.435 1.00 180.51 76 GLY A N 1
ATOM 543 C CA . GLY A 1 76 ? 17.727 -20.442 -11.252 1.00 166.41 76 GLY A CA 1
ATOM 544 C C . GLY A 1 76 ? 17.068 -19.741 -10.080 1.00 162.51 76 GLY A C 1
ATOM 545 O O . GLY A 1 76 ? 16.414 -20.398 -9.254 1.00 144.19 76 GLY A O 1
ATOM 546 N N . GLY A 1 77 ? 17.204 -18.409 -10.042 1.00 152.94 77 GLY A N 1
ATOM 547 C CA . GLY A 1 77 ? 16.400 -17.554 -9.162 1.00 146.51 77 GLY A CA 1
ATOM 548 C C . GLY A 1 77 ? 15.150 -18.246 -8.628 1.00 149.60 77 GLY A C 1
ATOM 549 O O . GLY A 1 77 ? 15.104 -18.650 -7.471 1.00 170.16 77 GLY A O 1
ATOM 550 N N . ALA A 1 78 ? 14.162 -18.434 -9.488 1.00 147.91 78 ALA A N 1
ATOM 551 C CA . ALA A 1 78 ? 12.857 -18.999 -9.112 1.00 177.71 78 ALA A CA 1
ATOM 552 C C . ALA A 1 78 ? 12.783 -20.345 -8.332 1.00 181.56 78 ALA A C 1
ATOM 553 O O . ALA A 1 78 ? 11.775 -20.609 -7.642 1.00 165.08 78 ALA A O 1
ATOM 555 N N . SER A 1 79 ? 13.815 -21.186 -8.475 1.00 171.18 79 SER A N 1
ATOM 556 C CA . SER A 1 79 ? 13.855 -22.542 -7.878 1.00 181.06 79 SER A CA 1
ATOM 557 C C . SER A 1 79 ? 14.867 -22.588 -6.753 1.00 190.06 79 SER A C 1
ATOM 558 O O . SER A 1 79 ? 14.909 -23.530 -5.937 1.00 180.69 79 SER A O 1
ATOM 561 N N . VAL A 1 80 ? 15.745 -21.595 -6.790 1.00 181.49 80 VAL A N 1
ATOM 562 C CA . VAL A 1 80 ? 16.557 -21.236 -5.657 1.00 170.09 80 VAL A CA 1
ATOM 563 C C . VAL A 1 80 ? 15.615 -20.560 -4.666 1.00 163.88 80 VAL A C 1
ATOM 564 O O . VAL A 1 80 ? 15.185 -21.184 -3.707 1.00 164.32 80 VAL A O 1
ATOM 568 N N . ILE A 1 81 ? 15.237 -19.320 -4.938 1.00 150.22 81 ILE A N 1
ATOM 569 C CA . ILE A 1 81 ? 14.451 -18.516 -4.013 1.00 152.63 81 ILE A CA 1
ATOM 570 C C . ILE A 1 81 ? 13.239 -19.172 -3.341 1.00 152.55 81 ILE A C 1
ATOM 571 O O . ILE A 1 81 ? 12.950 -18.895 -2.180 1.00 172.59 81 ILE A O 1
ATOM 576 N N . SER A 1 82 ? 12.550 -20.062 -4.037 1.00 167.58 82 SER A N 1
ATOM 577 C CA . SER A 1 82 ? 11.492 -20.835 -3.383 1.00 187.32 82 SER A CA 1
ATOM 578 C C . SER A 1 82 ? 12.011 -22.029 -2.535 1.00 178.15 82 SER A C 1
ATOM 579 O O . SER A 1 82 ? 11.593 -22.181 -1.387 1.00 155.59 82 SER A O 1
ATOM 582 N N . ARG A 1 83 ? 12.910 -22.850 -3.098 1.00 182.78 83 ARG A N 1
ATOM 583 C CA . ARG A 1 83 ? 13.712 -23.845 -2.349 1.00 194.43 83 ARG A CA 1
ATOM 584 C C . ARG A 1 83 ? 14.465 -23.200 -1.146 1.00 212.09 83 ARG A C 1
ATOM 585 O O . ARG A 1 83 ? 15.086 -23.896 -0.339 1.00 219.21 83 ARG A O 1
ATOM 593 N N . ARG A 1 84 ? 14.425 -21.872 -1.037 1.00 185.15 84 ARG A N 1
ATOM 594 C CA . ARG A 1 84 ? 15.027 -21.167 0.094 1.00 138.63 84 ARG A CA 1
ATOM 595 C C . ARG A 1 84 ? 14.066 -20.111 0.615 1.00 127.19 84 ARG A C 1
ATOM 596 O O . ARG A 1 84 ? 14.379 -18.926 0.614 1.00 113.43 84 ARG A O 1
ATOM 604 N N . LEU A 1 85 ? 12.892 -20.581 1.041 1.00 143.77 85 LEU A N 1
ATOM 605 C CA . LEU A 1 85 ? 11.787 -19.774 1.589 1.00 164.65 85 LEU A CA 1
ATOM 606 C C . LEU A 1 85 ? 10.678 -20.680 2.103 1.00 175.17 85 LEU A C 1
ATOM 607 O O . LEU A 1 85 ? 9.642 -20.219 2.622 1.00 158.63 85 LEU A O 1
ATOM 612 N N . GLY A 1 86 ? 10.888 -21.969 1.845 1.00 183.83 86 GLY A N 1
ATOM 613 C CA . GLY A 1 86 ? 10.371 -23.051 2.657 1.00 167.35 86 GLY A CA 1
ATOM 614 C C . GLY A 1 86 ? 11.567 -23.353 3.516 1.00 166.40 86 GLY A C 1
ATOM 615 O O . GLY A 1 86 ? 11.557 -23.047 4.702 1.00 173.91 86 GLY A O 1
ATOM 616 N N . GLU A 1 87 ? 12.611 -23.904 2.890 1.00 179.26 87 GLU A N 1
ATOM 617 C CA . GLU A 1 87 ? 13.958 -24.015 3.469 1.00 205.58 87 GLU A CA 1
ATOM 618 C C . GLU A 1 87 ? 14.492 -22.594 3.606 1.00 211.13 87 GLU A C 1
ATOM 619 O O . GLU A 1 87 ? 15.266 -22.123 2.772 1.00 207.08 87 GLU A O 1
ATOM 625 N N . ARG A 1 88 ? 14.097 -21.958 4.707 1.00 218.79 88 ARG A N 1
ATOM 626 C CA . ARG A 1 88 ? 13.910 -20.508 4.824 1.00 203.49 88 ARG A CA 1
ATOM 627 C C . ARG A 1 88 ? 15.153 -19.613 5.038 1.00 197.13 88 ARG A C 1
ATOM 628 O O . ARG A 1 88 ? 15.051 -18.572 5.702 1.00 183.24 88 ARG A O 1
ATOM 636 N N . ARG A 1 89 ? 16.294 -19.991 4.450 1.00 199.00 89 ARG A N 1
ATOM 637 C CA . ARG A 1 89 ? 17.530 -19.175 4.477 1.00 191.03 89 ARG A CA 1
ATOM 638 C C . ARG A 1 89 ? 17.290 -17.725 3.994 1.00 188.14 89 ARG A C 1
ATOM 639 O O . ARG A 1 89 ? 18.163 -17.127 3.355 1.00 181.19 89 ARG A O 1
ATOM 647 N N . GLY A 1 90 ? 16.108 -17.189 4.328 1.00 185.53 90 GLY A N 1
ATOM 648 C CA . GLY A 1 90 ? 15.571 -15.889 3.875 1.00 187.28 90 GLY A CA 1
ATOM 649 C C . GLY A 1 90 ? 16.511 -14.834 3.320 1.00 192.78 90 GLY A C 1
ATOM 650 O O . GLY A 1 90 ? 16.185 -14.159 2.345 1.00 168.14 90 GLY A O 1
ATOM 651 N N . GLU A 1 91 ? 17.669 -14.685 3.953 1.00 229.84 91 GLU A N 1
ATOM 652 C CA . GLU A 1 91 ? 18.666 -13.704 3.542 1.00 240.79 91 GLU A CA 1
ATOM 653 C C . GLU A 1 91 ? 19.519 -14.190 2.378 1.00 228.44 91 GLU A C 1
ATOM 654 O O . GLU A 1 91 ? 20.044 -13.379 1.620 1.00 208.93 91 GLU A O 1
ATOM 660 N N . GLU A 1 92 ? 19.682 -15.504 2.240 1.00 217.20 92 GLU A N 1
ATOM 661 C CA . GLU A 1 92 ? 20.416 -16.031 1.100 1.00 220.22 92 GLU A CA 1
ATOM 662 C C . GLU A 1 92 ? 19.756 -15.545 -0.181 1.00 210.13 92 GLU A C 1
ATOM 663 O O . GLU A 1 92 ? 20.426 -15.035 -1.085 1.00 190.75 92 GLU A O 1
ATOM 669 N N . ALA A 1 93 ? 18.436 -15.698 -0.229 1.00 197.58 93 ALA A N 1
ATOM 670 C CA . ALA A 1 93 ? 17.616 -15.165 -1.305 1.00 193.69 93 ALA A CA 1
ATOM 671 C C . ALA A 1 93 ? 17.990 -13.729 -1.663 1.00 168.97 93 ALA A C 1
ATOM 672 O O . ALA A 1 93 ? 18.319 -13.435 -2.810 1.00 173.19 93 ALA A O 1
ATOM 674 N N . ASN A 1 94 ? 17.932 -12.848 -0.674 1.00 149.46 94 ASN A N 1
ATOM 675 C CA . ASN A 1 94 ? 18.352 -11.477 -0.839 1.00 161.80 94 ASN A CA 1
ATOM 676 C C . ASN A 1 94 ? 19.639 -11.389 -1.627 1.00 164.42 94 ASN A C 1
ATOM 677 O O . ASN A 1 94 ? 19.701 -10.707 -2.643 1.00 178.99 94 ASN A O 1
ATOM 682 N N . GLN A 1 95 ? 20.659 -12.090 -1.147 1.00 177.71 95 GLN A N 1
ATOM 683 C CA . GLN A 1 95 ? 21.945 -12.167 -1.817 1.00 200.00 95 GLN A CA 1
ATOM 684 C C . GLN A 1 95 ? 21.747 -12.563 -3.278 1.00 186.49 95 GLN A C 1
ATOM 685 O O . GLN A 1 95 ? 22.035 -11.771 -4.185 1.00 174.21 95 GLN A O 1
ATOM 691 N N . VAL A 1 96 ? 21.233 -13.776 -3.485 1.00 172.84 96 VAL A N 1
ATOM 692 C CA . VAL A 1 96 ? 20.951 -14.317 -4.814 1.00 157.58 96 VAL A CA 1
ATOM 693 C C . VAL A 1 96 ? 20.437 -13.232 -5.741 1.00 145.50 96 VAL A C 1
ATOM 694 O O . VAL A 1 96 ? 21.187 -12.732 -6.585 1.00 128.09 96 VAL A O 1
ATOM 698 N N . PHE A 1 97 ? 19.173 -12.860 -5.550 1.00 145.71 97 PHE A N 1
ATOM 699 C CA . PHE A 1 97 ? 18.551 -11.768 -6.270 1.00 147.96 97 PHE A CA 1
ATOM 700 C C . PHE A 1 97 ? 19.614 -10.893 -6.909 1.00 149.87 97 PHE A C 1
ATOM 701 O O . PHE A 1 97 ? 19.849 -10.942 -8.121 1.00 142.94 97 PHE A O 1
ATOM 709 N N . GLY A 1 98 ? 20.259 -10.098 -6.064 1.00 153.39 98 GLY A N 1
ATOM 710 C CA . GLY A 1 98 ? 21.271 -9.166 -6.502 1.00 164.82 98 GLY A CA 1
ATOM 711 C C . GLY A 1 98 ? 22.450 -9.809 -7.215 1.00 163.59 98 GLY A C 1
ATOM 712 O O . GLY A 1 98 ? 22.906 -9.304 -8.243 1.00 160.67 98 GLY A O 1
ATOM 713 N N . ASN A 1 99 ? 22.964 -10.913 -6.681 1.00 156.70 99 ASN A N 1
ATOM 714 C CA . ASN A 1 99 ? 24.150 -11.529 -7.288 1.00 172.53 99 ASN A CA 1
ATOM 715 C C . ASN A 1 99 ? 23.813 -12.230 -8.629 1.00 171.08 99 ASN A C 1
ATOM 716 O O . ASN A 1 99 ? 24.644 -12.916 -9.260 1.00 162.83 99 ASN A O 1
ATOM 721 N N . ILE A 1 100 ? 22.572 -12.030 -9.053 1.00 155.07 100 ILE A N 1
ATOM 722 C CA . ILE A 1 100 ? 22.137 -12.403 -10.380 1.00 158.17 100 ILE A CA 1
ATOM 723 C C . ILE A 1 100 ? 22.229 -11.175 -11.239 1.00 149.88 100 ILE A C 1
ATOM 724 O O . ILE A 1 100 ? 22.737 -11.218 -12.366 1.00 145.82 100 ILE A O 1
ATOM 729 N N . LEU A 1 101 ? 21.681 -10.095 -10.688 1.00 143.59 101 LEU A N 1
ATOM 730 C CA . LEU A 1 101 ? 21.691 -8.761 -11.285 1.00 145.83 101 LEU A CA 1
ATOM 731 C C . LEU A 1 101 ? 23.086 -8.377 -11.780 1.00 139.24 101 LEU A C 1
ATOM 732 O O . LEU A 1 101 ? 23.229 -7.664 -12.766 1.00 134.27 101 LEU A O 1
ATOM 737 N N . THR A 1 102 ? 24.099 -8.865 -11.077 1.00 138.76 102 THR A N 1
ATOM 738 C CA . THR A 1 102 ? 25.454 -8.940 -11.599 1.00 153.00 102 THR A CA 1
ATOM 739 C C . THR A 1 102 ? 25.508 -9.467 -13.068 1.00 153.28 102 THR A C 1
ATOM 740 O O . THR A 1 102 ? 25.785 -8.704 -14.011 1.00 129.66 102 THR A O 1
ATOM 744 N N . VAL A 1 103 ? 25.206 -10.760 -13.243 1.00 163.14 103 VAL A N 1
ATOM 745 C CA . VAL A 1 103 ? 25.471 -11.514 -14.485 1.00 166.56 103 VAL A CA 1
ATOM 746 C C . VAL A 1 103 ? 24.664 -10.964 -15.604 1.00 152.92 103 VAL A C 1
ATOM 747 O O . VAL A 1 103 ? 25.089 -10.936 -16.752 1.00 152.71 103 VAL A O 1
ATOM 751 N N . ILE A 1 104 ? 23.452 -10.597 -15.242 1.00 148.40 104 ILE A N 1
ATOM 752 C CA . ILE A 1 104 ? 22.610 -9.812 -16.084 1.00 159.57 104 ILE A CA 1
ATOM 753 C C . ILE A 1 104 ? 23.411 -8.623 -16.587 1.00 151.18 104 ILE A C 1
ATOM 754 O O . ILE A 1 104 ? 23.776 -8.588 -17.763 1.00 138.53 104 ILE A O 1
ATOM 759 N N . LEU A 1 105 ? 23.717 -7.686 -15.691 1.00 152.71 105 LEU A N 1
ATOM 760 C CA . LEU A 1 105 ? 24.372 -6.443 -16.087 1.00 163.45 105 LEU A CA 1
ATOM 761 C C . LEU A 1 105 ? 25.684 -6.656 -16.806 1.00 170.74 105 LEU A C 1
ATOM 762 O O . LEU A 1 105 ? 26.110 -5.793 -17.574 1.00 174.84 105 LEU A O 1
ATOM 767 N N . VAL A 1 106 ? 26.314 -7.800 -16.542 1.00 165.11 106 VAL A N 1
ATOM 768 C CA . VAL A 1 106 ? 27.336 -8.380 -17.424 1.00 170.60 106 VAL A CA 1
ATOM 769 C C . VAL A 1 106 ? 26.840 -8.465 -18.911 1.00 164.81 106 VAL A C 1
ATOM 770 O O . VAL A 1 106 ? 27.391 -7.816 -19.816 1.00 144.10 106 VAL A O 1
ATOM 774 N N . LEU A 1 107 ? 25.775 -9.223 -19.147 1.00 161.12 107 LEU A N 1
ATOM 775 C CA . LEU A 1 107 ? 25.265 -9.457 -20.500 1.00 163.69 107 LEU A CA 1
ATOM 776 C C . LEU A 1 107 ? 24.547 -8.245 -21.075 1.00 154.87 107 LEU A C 1
ATOM 777 O O . LEU A 1 107 ? 24.631 -7.971 -22.273 1.00 145.27 107 LEU A O 1
ATOM 782 N N . SER A 1 108 ? 23.835 -7.531 -20.210 1.00 166.36 108 SER A N 1
ATOM 783 C CA . SER A 1 108 ? 23.207 -6.249 -20.548 1.00 175.06 108 SER A CA 1
ATOM 784 C C . SER A 1 108 ? 24.214 -5.282 -21.104 1.00 161.12 108 SER A C 1
ATOM 785 O O . SER A 1 108 ? 23.876 -4.192 -21.566 1.00 158.63 108 SER A O 1
ATOM 788 N N . VAL A 1 109 ? 25.464 -5.693 -21.016 1.00 153.10 109 VAL A N 1
ATOM 789 C CA . VAL A 1 109 ? 26.530 -5.004 -21.680 1.00 162.40 109 VAL A CA 1
ATOM 790 C C . VAL A 1 109 ? 26.956 -5.792 -22.932 1.00 179.63 109 VAL A C 1
ATOM 791 O O . VAL A 1 109 ? 26.979 -5.217 -24.034 1.00 181.04 109 VAL A O 1
ATOM 795 N N . ILE A 1 110 ? 27.225 -7.099 -22.784 1.00 174.14 110 ILE A N 1
ATOM 796 C CA . ILE A 1 110 ? 27.673 -7.947 -23.927 1.00 172.59 110 ILE A CA 1
ATOM 797 C C . ILE A 1 110 ? 26.763 -7.777 -25.145 1.00 171.31 110 ILE A C 1
ATOM 798 O O . ILE A 1 110 ? 27.230 -7.732 -26.297 1.00 164.10 110 ILE A O 1
ATOM 803 N N . GLY A 1 111 ? 25.463 -7.702 -24.853 1.00 155.79 111 GLY A N 1
ATOM 804 C CA . GLY A 1 111 ? 24.439 -7.394 -25.827 1.00 156.77 111 GLY A CA 1
ATOM 805 C C . GLY A 1 111 ? 24.723 -6.050 -26.452 1.00 162.84 111 GLY A C 1
ATOM 806 O O . GLY A 1 111 ? 24.878 -5.946 -27.671 1.00 173.74 111 GLY A O 1
ATOM 807 N N . PHE A 1 112 ? 24.803 -5.023 -25.614 1.00 150.61 112 PHE A N 1
ATOM 808 C CA . PHE A 1 112 ? 25.166 -3.695 -26.073 1.00 161.88 112 PHE A CA 1
ATOM 809 C C . PHE A 1 112 ? 26.364 -3.745 -27.023 1.00 172.00 112 PHE A C 1
ATOM 810 O O . PHE A 1 112 ? 26.333 -3.146 -28.108 1.00 176.57 112 PHE A O 1
ATOM 818 N N . ILE A 1 113 ? 27.399 -4.470 -26.591 1.00 166.82 113 ILE A N 1
ATOM 819 C CA . ILE A 1 113 ? 28.606 -4.768 -27.370 1.00 176.27 113 ILE A CA 1
ATOM 820 C C . ILE A 1 113 ? 28.322 -5.361 -28.747 1.00 178.71 113 ILE A C 1
ATOM 821 O O . ILE A 1 113 ? 28.653 -4.749 -29.759 1.00 187.64 113 ILE A O 1
ATOM 826 N N . SER A 1 114 ? 27.721 -6.550 -28.774 1.00 178.64 114 SER A N 1
ATOM 827 C CA . SER A 1 114 ? 27.437 -7.262 -30.024 1.00 187.96 114 SER A CA 1
ATOM 828 C C . SER A 1 114 ? 26.476 -6.519 -30.965 1.00 197.01 114 SER A C 1
ATOM 829 O O . SER A 1 114 ? 26.520 -6.722 -32.188 1.00 182.20 114 SER A O 1
ATOM 832 N N . ALA A 1 115 ? 25.613 -5.675 -30.387 1.00 206.17 115 ALA A N 1
ATOM 833 C CA . ALA A 1 115 ? 24.751 -4.755 -31.144 1.00 209.51 115 ALA A CA 1
ATOM 834 C C . ALA A 1 115 ? 25.626 -3.977 -32.094 1.00 221.28 115 ALA A C 1
ATOM 835 O O . ALA A 1 115 ? 25.438 -3.975 -33.316 1.00 212.00 115 ALA A O 1
ATOM 837 N N . PHE A 1 116 ? 26.613 -3.344 -31.482 1.00 222.43 116 PHE A N 1
ATOM 838 C CA . PHE A 1 116 ? 27.666 -2.650 -32.157 1.00 226.04 116 PHE A CA 1
ATOM 839 C C . PHE A 1 116 ? 28.658 -3.605 -32.884 1.00 223.72 116 PHE A C 1
ATOM 840 O O . PHE A 1 116 ? 29.535 -3.136 -33.608 1.00 236.04 116 PHE A O 1
ATOM 848 N N . THR A 1 117 ? 28.504 -4.929 -32.727 1.00 211.88 117 THR A N 1
ATOM 849 C CA . THR A 1 117 ? 29.503 -5.904 -33.235 1.00 215.36 117 THR A CA 1
ATOM 850 C C . THR A 1 117 ? 28.939 -6.978 -34.169 1.00 216.06 117 THR A C 1
ATOM 851 O O . THR A 1 117 ? 28.938 -6.843 -35.392 1.00 207.32 117 THR A O 1
ATOM 855 N N . LEU A 1 118 ? 28.462 -8.047 -33.541 1.00 216.52 118 LEU A N 1
ATOM 856 C CA . LEU A 1 118 ? 28.214 -9.329 -34.175 1.00 206.44 118 LEU A CA 1
ATOM 857 C C . LEU A 1 118 ? 26.881 -9.330 -34.903 1.00 210.40 118 LEU A C 1
ATOM 858 O O . LEU A 1 118 ? 26.514 -10.335 -35.522 1.00 205.43 118 LEU A O 1
ATOM 863 N N . LEU A 1 119 ? 26.190 -8.183 -34.845 1.00 213.33 119 LEU A N 1
ATOM 864 C CA . LEU A 1 119 ? 24.810 -8.022 -35.335 1.00 227.52 119 LEU A CA 1
ATOM 865 C C . LEU A 1 119 ? 24.654 -8.545 -36.757 1.00 227.36 119 LEU A C 1
ATOM 866 O O . LEU A 1 119 ? 24.011 -9.581 -37.001 1.00 204.21 119 LEU A O 1
ATOM 871 N N . GLY A 1 120 ? 25.242 -7.802 -37.687 1.00 229.16 120 GLY A N 1
ATOM 872 C CA . GLY A 1 120 ? 25.263 -8.166 -39.088 1.00 218.94 120 GLY A CA 1
ATOM 873 C C . GLY A 1 120 ? 25.983 -9.481 -39.276 1.00 212.19 120 GLY A C 1
ATOM 874 O O . GLY A 1 120 ? 25.372 -10.440 -39.763 1.00 186.29 120 GLY A O 1
ATOM 875 N N . PRO A 1 121 ? 27.274 -9.544 -38.866 1.00 221.27 121 PRO A N 1
ATOM 876 C CA . PRO A 1 121 ? 28.080 -10.749 -39.010 1.00 232.45 121 PRO A CA 1
ATOM 877 C C . PRO A 1 121 ? 27.218 -12.001 -38.945 1.00 242.95 121 PRO A C 1
ATOM 878 O O . PRO A 1 121 ? 27.196 -12.790 -39.895 1.00 238.67 121 PRO A O 1
ATOM 882 N N . ALA A 1 122 ? 26.491 -12.145 -37.837 1.00 249.49 122 ALA A N 1
ATOM 883 C CA . ALA A 1 122 ? 25.598 -13.275 -37.604 1.00 253.42 122 ALA A CA 1
ATOM 884 C C . ALA A 1 122 ? 24.344 -13.220 -38.477 1.00 249.17 122 ALA A C 1
ATOM 885 O O . ALA A 1 122 ? 23.980 -14.211 -39.112 1.00 248.04 122 ALA A O 1
ATOM 887 N N . LEU A 1 123 ? 23.685 -12.066 -38.493 1.00 231.02 123 LEU A N 1
ATOM 888 C CA . LEU A 1 123 ? 22.445 -11.907 -39.235 1.00 231.87 123 LEU A CA 1
ATOM 889 C C . LEU A 1 123 ? 22.598 -12.409 -40.678 1.00 246.93 123 LEU A C 1
ATOM 890 O O . LEU A 1 123 ? 21.983 -13.423 -41.048 1.00 243.55 123 LEU A O 1
ATOM 895 N N . GLN A 1 124 ? 23.448 -11.728 -41.455 1.00 257.42 124 GLN A N 1
ATOM 896 C CA . GLN A 1 124 ? 23.665 -12.039 -42.875 1.00 264.21 124 GLN A CA 1
ATOM 897 C C . GLN A 1 124 ? 23.831 -13.527 -43.087 1.00 263.25 124 GLN A C 1
ATOM 898 O O . GLN A 1 124 ? 23.493 -14.060 -44.144 1.00 284.36 124 GLN A O 1
ATOM 904 N N . LEU A 1 125 ? 24.306 -14.196 -42.041 1.00 242.99 125 LEU A N 1
ATOM 905 C CA . LEU A 1 125 ? 24.597 -15.603 -42.124 1.00 229.42 125 LEU A CA 1
ATOM 906 C C . LEU A 1 125 ? 23.362 -16.491 -42.213 1.00 206.71 125 LEU A C 1
ATOM 907 O O . LEU A 1 125 ? 23.165 -17.372 -41.379 1.00 182.50 125 LEU A O 1
ATOM 912 N N . PHE A 1 126 ? 22.496 -16.241 -43.199 1.00 212.23 126 PHE A N 1
ATOM 913 C CA . PHE A 1 126 ? 21.828 -17.382 -43.818 1.00 255.99 126 PHE A CA 1
ATOM 914 C C . PHE A 1 126 ? 21.006 -17.259 -45.105 1.00 269.25 126 PHE A C 1
ATOM 915 O O . PHE A 1 126 ? 21.454 -17.735 -46.150 1.00 266.70 126 PHE A O 1
ATOM 923 N N . GLY A 1 127 ? 19.817 -16.667 -45.050 1.00 288.31 127 GLY A N 1
ATOM 924 C CA . GLY A 1 127 ? 19.048 -16.476 -46.279 1.00 270.04 127 GLY A CA 1
ATOM 925 C C . GLY A 1 127 ? 18.859 -14.997 -46.520 1.00 259.32 127 GLY A C 1
ATOM 926 O O . GLY A 1 127 ? 17.728 -14.524 -46.567 1.00 263.23 127 GLY A O 1
ATOM 927 N N . ALA A 1 128 ? 19.965 -14.262 -46.664 1.00 248.77 128 ALA A N 1
ATOM 928 C CA . ALA A 1 128 ? 19.948 -12.789 -46.635 1.00 236.26 128 ALA A CA 1
ATOM 929 C C . ALA A 1 128 ? 19.340 -12.083 -47.864 1.00 255.84 128 ALA A C 1
ATOM 930 O O . ALA A 1 128 ? 20.064 -11.466 -48.658 1.00 266.43 128 ALA A O 1
ATOM 932 N N . THR A 1 129 ? 18.008 -12.163 -47.997 1.00 275.53 129 THR A N 1
ATOM 933 C CA . THR A 1 129 ? 17.269 -11.453 -49.053 1.00 267.72 129 THR A CA 1
ATOM 934 C C . THR A 1 129 ? 17.526 -9.969 -48.846 1.00 271.41 129 THR A C 1
ATOM 935 O O . THR A 1 129 ? 17.156 -9.418 -47.805 1.00 278.79 129 THR A O 1
ATOM 939 N N . SER A 1 130 ? 18.173 -9.338 -49.823 1.00 270.35 130 SER A N 1
ATOM 940 C CA . SER A 1 130 ? 18.595 -7.938 -49.712 1.00 278.90 130 SER A CA 1
ATOM 941 C C . SER A 1 130 ? 17.548 -7.048 -49.020 1.00 289.90 130 SER A C 1
ATOM 942 O O . SER A 1 130 ? 17.913 -6.115 -48.300 1.00 295.79 130 SER A O 1
ATOM 945 N N . VAL A 1 131 ? 16.259 -7.351 -49.227 1.00 299.08 131 VAL A N 1
ATOM 946 C CA . VAL A 1 131 ? 15.148 -6.627 -48.572 1.00 297.98 131 VAL A CA 1
ATOM 947 C C . VAL A 1 131 ? 15.061 -6.883 -47.064 1.00 327.09 131 VAL A C 1
ATOM 948 O O . VAL A 1 131 ? 15.312 -5.986 -46.253 1.00 346.31 131 VAL A O 1
ATOM 952 N N . THR A 1 132 ? 14.711 -8.116 -46.707 1.00 325.50 132 THR A N 1
ATOM 953 C CA . THR A 1 132 ? 14.461 -8.514 -45.324 1.00 306.93 132 THR A CA 1
ATOM 954 C C . THR A 1 132 ? 15.676 -8.341 -44.398 1.00 295.69 132 THR A C 1
ATOM 955 O O . THR A 1 132 ? 15.526 -8.186 -43.182 1.00 312.03 132 THR A O 1
ATOM 959 N N . GLN A 1 133 ? 16.863 -8.368 -45.001 1.00 269.80 133 GLN A N 1
ATOM 960 C CA . GLN A 1 133 ? 18.139 -8.103 -44.347 1.00 263.42 133 GLN A CA 1
ATOM 961 C C . GLN A 1 133 ? 18.127 -6.821 -43.506 1.00 263.11 133 GLN A C 1
ATOM 962 O O . GLN A 1 133 ? 18.301 -6.874 -42.285 1.00 267.60 133 GLN A O 1
ATOM 968 N N . GLY A 1 134 ? 17.927 -5.682 -44.173 1.00 261.89 134 GLY A N 1
ATOM 969 C CA . GLY A 1 134 ? 17.919 -4.376 -43.521 1.00 252.40 134 GLY A CA 1
ATOM 970 C C . GLY A 1 134 ? 16.927 -4.347 -42.383 1.00 246.31 134 GLY A C 1
ATOM 971 O O . GLY A 1 134 ? 17.253 -3.911 -41.282 1.00 242.15 134 GLY A O 1
ATOM 972 N N . TYR A 1 135 ? 15.723 -4.849 -42.649 1.00 237.97 135 TYR A N 1
ATOM 973 C CA . TYR A 1 135 ? 14.648 -4.888 -41.658 1.00 226.15 135 TYR A CA 1
ATOM 974 C C . TYR A 1 135 ? 15.066 -5.544 -40.357 1.00 199.44 135 TYR A C 1
ATOM 975 O O . TYR A 1 135 ? 15.058 -4.887 -39.318 1.00 170.22 135 TYR A O 1
ATOM 984 N N . ALA A 1 136 ? 15.450 -6.822 -40.438 1.00 187.15 136 ALA A N 1
ATOM 985 C CA . ALA A 1 136 ? 16.027 -7.577 -39.321 1.00 186.64 136 ALA A CA 1
ATOM 986 C C . ALA A 1 136 ? 17.123 -6.795 -38.588 1.00 191.18 136 ALA A C 1
ATOM 987 O O . ALA A 1 136 ? 17.147 -6.765 -37.362 1.00 223.08 136 ALA A O 1
ATOM 989 N N . THR A 1 137 ? 18.028 -6.168 -39.330 1.00 170.90 137 THR A N 1
ATOM 990 C CA . THR A 1 137 ? 19.011 -5.282 -38.725 1.00 170.50 137 THR A CA 1
ATOM 991 C C . THR A 1 137 ? 18.295 -4.159 -38.014 1.00 168.39 137 THR A C 1
ATOM 992 O O . THR A 1 137 ? 18.497 -3.955 -36.824 1.00 173.27 137 THR A O 1
ATOM 996 N N . ASP A 1 138 ? 17.451 -3.451 -38.766 1.00 174.98 138 ASP A N 1
ATOM 997 C CA . ASP A 1 138 ? 16.718 -2.263 -38.305 1.00 187.95 138 ASP A CA 1
ATOM 998 C C . ASP A 1 138 ? 15.808 -2.568 -37.149 1.00 180.50 138 ASP A C 1
ATOM 999 O O . ASP A 1 138 ? 15.439 -1.672 -36.381 1.00 168.55 138 ASP A O 1
ATOM 1004 N N . TYR A 1 139 ? 15.432 -3.842 -37.088 1.00 177.89 139 TYR A N 1
ATOM 1005 C CA . TYR A 1 139 ? 14.750 -4.463 -35.974 1.00 161.92 139 TYR A CA 1
ATOM 1006 C C . TYR A 1 139 ? 15.707 -4.750 -34.846 1.00 147.44 139 TYR A C 1
ATOM 1007 O O . TYR A 1 139 ? 15.544 -4.246 -33.745 1.00 147.67 139 TYR A O 1
ATOM 1016 N N . LEU A 1 140 ? 16.708 -5.571 -35.142 1.00 143.78 140 LEU A N 1
ATOM 1017 C CA . LEU A 1 140 ? 17.691 -6.003 -34.162 1.00 148.35 140 LEU A CA 1
ATOM 1018 C C . LEU A 1 140 ? 18.588 -4.943 -33.558 1.00 153.08 140 LEU A C 1
ATOM 1019 O O . LEU A 1 140 ? 18.903 -5.034 -32.372 1.00 146.24 140 LEU A O 1
ATOM 1024 N N . PHE A 1 141 ? 18.995 -3.941 -34.337 1.00 164.64 141 PHE A N 1
ATOM 1025 C CA . PHE A 1 141 ? 19.918 -2.923 -33.803 1.00 179.52 141 PHE A CA 1
ATOM 1026 C C . PHE A 1 141 ? 19.404 -2.267 -32.526 1.00 176.00 141 PHE A C 1
ATOM 1027 O O . PHE A 1 141 ? 20.121 -2.268 -31.516 1.00 172.00 141 PHE A O 1
ATOM 1035 N N . PRO A 1 142 ? 18.165 -1.722 -32.563 1.00 175.78 142 PRO A N 1
ATOM 1036 C CA . PRO A 1 142 ? 17.495 -1.167 -31.360 1.00 190.93 142 PRO A CA 1
ATOM 1037 C C . PRO A 1 142 ? 17.500 -2.140 -30.163 1.00 197.07 142 PRO A C 1
ATOM 1038 O O . PRO A 1 142 ? 18.070 -1.845 -29.100 1.00 193.24 142 PRO A O 1
ATOM 1042 N N . ILE A 1 143 ? 16.873 -3.292 -30.367 1.00 182.45 143 ILE A N 1
ATOM 1043 C CA . ILE A 1 143 ? 16.789 -4.378 -29.394 1.00 171.53 143 ILE A CA 1
ATOM 1044 C C . ILE A 1 143 ? 18.030 -4.631 -28.536 1.00 174.64 143 ILE A C 1
ATOM 1045 O O . ILE A 1 143 ? 17.928 -4.856 -27.326 1.00 185.33 143 ILE A O 1
ATOM 1050 N N . LEU A 1 144 ? 19.196 -4.619 -29.164 1.00 168.97 144 LEU A N 1
ATOM 1051 C CA . LEU A 1 144 ? 20.425 -4.985 -28.472 1.00 176.80 144 LEU A CA 1
ATOM 1052 C C . LEU A 1 144 ? 20.966 -3.852 -27.616 1.00 175.73 144 LEU A C 1
ATOM 1053 O O . LEU A 1 144 ? 21.854 -4.040 -26.773 1.00 174.10 144 LEU A O 1
ATOM 1058 N N . LEU A 1 145 ? 20.408 -2.673 -27.814 1.00 175.39 145 LEU A N 1
ATOM 1059 C CA . LEU A 1 145 ? 21.032 -1.496 -27.265 1.00 199.34 145 LEU A CA 1
ATOM 1060 C C . LEU A 1 145 ? 20.868 -1.211 -25.757 1.00 191.41 145 LEU A C 1
ATOM 1061 O O . LEU A 1 145 ? 21.844 -0.766 -25.168 1.00 175.86 145 LEU A O 1
ATOM 1066 N N . GLY A 1 146 ? 19.727 -1.477 -25.094 1.00 182.34 146 GLY A N 1
ATOM 1067 C CA . GLY A 1 146 ? 18.512 -2.169 -25.584 1.00 168.48 146 GLY A CA 1
ATOM 1068 C C . GLY A 1 146 ? 18.282 -3.495 -24.848 1.00 167.21 146 GLY A C 1
ATOM 1069 O O . GLY A 1 146 ? 17.186 -3.783 -24.324 1.00 151.03 146 GLY A O 1
ATOM 1070 N N . SER A 1 147 ? 19.345 -4.302 -24.856 1.00 168.07 147 SER A N 1
ATOM 1071 C CA . SER A 1 147 ? 19.481 -5.571 -24.131 1.00 170.50 147 SER A CA 1
ATOM 1072 C C . SER A 1 147 ? 19.080 -5.472 -22.636 1.00 164.35 147 SER A C 1
ATOM 1073 O O . SER A 1 147 ? 18.353 -6.329 -22.085 1.00 142.33 147 SER A O 1
ATOM 1076 N N . ILE A 1 148 ? 19.573 -4.410 -22.004 1.00 152.98 148 ILE A N 1
ATOM 1077 C CA . ILE A 1 148 ? 19.557 -4.286 -20.576 1.00 134.74 148 ILE A CA 1
ATOM 1078 C C . ILE A 1 148 ? 18.142 -4.433 -20.045 1.00 127.64 148 ILE A C 1
ATOM 1079 O O . ILE A 1 148 ? 17.840 -5.459 -19.440 1.00 134.24 148 ILE A O 1
ATOM 1084 N N . PHE A 1 149 ? 17.270 -3.469 -20.340 1.00 112.70 149 PHE A N 1
ATOM 1085 C CA . PHE A 1 149 ? 15.887 -3.503 -19.874 1.00 122.43 149 PHE A CA 1
ATOM 1086 C C . PHE A 1 149 ? 15.257 -4.831 -20.130 1.00 153.05 149 PHE A C 1
ATOM 1087 O O . PHE A 1 149 ? 14.463 -5.344 -19.338 1.00 169.69 149 PHE A O 1
ATOM 1095 N N . PHE A 1 150 ? 15.600 -5.360 -21.288 1.00 170.76 150 PHE A N 1
ATOM 1096 C CA . PHE A 1 150 ? 15.018 -6.571 -21.746 1.00 180.29 150 PHE A CA 1
ATOM 1097 C C . PHE A 1 150 ? 15.308 -7.713 -20.799 1.00 169.75 150 PHE A C 1
ATOM 1098 O O . PHE A 1 150 ? 14.389 -8.249 -20.173 1.00 149.30 150 PHE A O 1
ATOM 1106 N N . PHE A 1 151 ? 16.586 -8.061 -20.691 1.00 165.21 151 PHE A N 1
ATOM 1107 C CA . PHE A 1 151 ? 17.047 -8.982 -19.674 1.00 186.16 151 PHE A CA 1
ATOM 1108 C C . PHE A 1 151 ? 16.285 -8.803 -18.348 1.00 184.72 151 PHE A C 1
ATOM 1109 O O . PHE A 1 151 ? 15.358 -9.574 -18.030 1.00 159.00 151 PHE A O 1
ATOM 1117 N N . PHE A 1 152 ? 16.688 -7.775 -17.594 1.00 180.04 152 PHE A N 1
ATOM 1118 C CA . PHE A 1 152 ? 16.115 -7.442 -16.290 1.00 170.19 152 PHE A CA 1
ATOM 1119 C C . PHE A 1 152 ? 14.678 -7.923 -16.242 1.00 160.00 152 PHE A C 1
ATOM 1120 O O . PHE A 1 152 ? 14.348 -8.843 -15.494 1.00 158.52 152 PHE A O 1
ATOM 1128 N N . ALA A 1 153 ? 13.844 -7.339 -17.095 1.00 157.11 153 ALA A N 1
ATOM 1129 C CA . ALA A 1 153 ? 12.404 -7.468 -16.949 1.00 161.04 153 ALA A CA 1
ATOM 1130 C C . ALA A 1 153 ? 11.902 -8.923 -16.896 1.00 161.64 153 ALA A C 1
ATOM 1131 O O . ALA A 1 153 ? 10.842 -9.196 -16.306 1.00 142.67 153 ALA A O 1
ATOM 1133 N N . PHE A 1 154 ? 12.671 -9.848 -17.479 1.00 165.51 154 PHE A N 1
ATOM 1134 C CA . PHE A 1 154 ? 12.262 -11.262 -17.536 1.00 194.26 154 PHE A CA 1
ATOM 1135 C C . PHE A 1 154 ? 12.758 -12.020 -16.349 1.00 196.44 154 PHE A C 1
ATOM 1136 O O . PHE A 1 154 ? 12.068 -12.889 -15.795 1.00 187.36 154 PHE A O 1
ATOM 1144 N N . ALA A 1 155 ? 13.988 -11.703 -15.984 1.00 194.05 155 ALA A N 1
ATOM 1145 C CA . ALA A 1 155 ? 14.515 -12.203 -14.752 1.00 187.59 155 ALA A CA 1
ATOM 1146 C C . ALA A 1 155 ? 13.499 -11.812 -13.673 1.00 167.75 155 ALA A C 1
ATOM 1147 O O . ALA A 1 155 ? 12.841 -12.697 -13.122 1.00 145.24 155 ALA A O 1
ATOM 1149 N N . ALA A 1 156 ? 13.336 -10.499 -13.449 1.00 155.04 156 ALA A N 1
ATOM 1150 C CA . ALA A 1 156 ? 12.420 -9.927 -12.454 1.00 146.30 156 ALA A CA 1
ATOM 1151 C C . ALA A 1 156 ? 11.053 -10.591 -12.453 1.00 157.29 156 ALA A C 1
ATOM 1152 O O . ALA A 1 156 ? 10.622 -11.131 -11.423 1.00 162.04 156 ALA A O 1
ATOM 1154 N N . ASN A 1 157 ? 10.402 -10.568 -13.618 1.00 155.00 157 ASN A N 1
ATOM 1155 C CA . ASN A 1 157 ? 9.093 -11.178 -13.801 1.00 153.65 157 ASN A CA 1
ATOM 1156 C C . ASN A 1 157 ? 9.129 -12.717 -13.734 1.00 147.93 157 ASN A C 1
ATOM 1157 O O . ASN A 1 157 ? 8.090 -13.394 -13.672 1.00 144.30 157 ASN A O 1
ATOM 1162 N N . ASN A 1 158 ? 10.329 -13.270 -13.715 1.00 138.08 158 ASN A N 1
ATOM 1163 C CA . ASN A 1 158 ? 10.431 -14.645 -13.339 1.00 154.27 158 ASN A CA 1
ATOM 1164 C C . ASN A 1 158 ? 10.591 -14.855 -11.832 1.00 172.36 158 ASN A C 1
ATOM 1165 O O . ASN A 1 158 ? 9.952 -15.751 -11.276 1.00 180.10 158 ASN A O 1
ATOM 1170 N N . ILE A 1 159 ? 11.436 -14.049 -11.177 1.00 177.76 159 ILE A N 1
ATOM 1171 C CA . ILE A 1 159 ? 11.725 -14.256 -9.743 1.00 155.52 159 ILE A CA 1
ATOM 1172 C C . ILE A 1 159 ? 10.557 -13.830 -8.902 1.00 119.32 159 ILE A C 1
ATOM 1173 O O . ILE A 1 159 ? 10.361 -14.345 -7.815 1.00 133.70 159 ILE A O 1
ATOM 1178 N N . ILE A 1 160 ? 9.768 -12.900 -9.398 1.00 96.22 160 ILE A N 1
ATOM 1179 C CA . ILE A 1 160 ? 8.619 -12.515 -8.624 1.00 115.73 160 ILE A CA 1
ATOM 1180 C C . ILE A 1 160 ? 7.552 -13.619 -8.579 1.00 117.28 160 ILE A C 1
ATOM 1181 O O . ILE A 1 160 ? 6.700 -13.669 -7.696 1.00 115.46 160 ILE A O 1
ATOM 1186 N N . ARG A 1 161 ? 7.628 -14.514 -9.543 1.00 143.36 161 ARG A N 1
ATOM 1187 C CA . ARG A 1 161 ? 6.841 -15.724 -9.514 1.00 181.11 161 ARG A CA 1
ATOM 1188 C C . ARG A 1 161 ? 7.488 -16.670 -8.507 1.00 185.19 161 ARG A C 1
ATOM 1189 O O . ARG A 1 161 ? 6.795 -17.275 -7.690 1.00 167.84 161 ARG A O 1
ATOM 1197 N N . SER A 1 162 ? 8.821 -16.766 -8.580 1.00 189.03 162 SER A N 1
ATOM 1198 C CA . SER A 1 162 ? 9.641 -17.615 -7.714 1.00 183.38 162 SER A CA 1
ATOM 1199 C C . SER A 1 162 ? 9.304 -17.376 -6.261 1.00 188.26 162 SER A C 1
ATOM 1200 O O . SER A 1 162 ? 9.260 -18.319 -5.471 1.00 185.04 162 SER A O 1
ATOM 1203 N N . GLU A 1 163 ? 9.108 -16.101 -5.920 1.00 172.32 163 GLU A N 1
ATOM 1204 C CA . GLU A 1 163 ? 8.400 -15.740 -4.712 1.00 162.37 163 GLU A CA 1
ATOM 1205 C C . GLU A 1 163 ? 6.897 -15.967 -4.977 1.00 172.85 163 GLU A C 1
ATOM 1206 O O . GLU A 1 163 ? 6.523 -17.062 -5.400 1.00 173.57 163 GLU A O 1
ATOM 1212 N N . GLY A 1 164 ? 6.030 -14.985 -4.752 1.00 178.94 164 GLY A N 1
ATOM 1213 C CA . GLY A 1 164 ? 4.590 -15.259 -4.897 1.00 183.71 164 GLY A CA 1
ATOM 1214 C C . GLY A 1 164 ? 3.779 -14.403 -5.857 1.00 190.50 164 GLY A C 1
ATOM 1215 O O . GLY A 1 164 ? 2.586 -14.669 -6.111 1.00 184.22 164 GLY A O 1
ATOM 1216 N N . ASN A 1 165 ? 4.415 -13.371 -6.394 1.00 197.79 165 ASN A N 1
ATOM 1217 C CA . ASN A 1 165 ? 3.657 -12.307 -7.015 1.00 199.08 165 ASN A CA 1
ATOM 1218 C C . ASN A 1 165 ? 3.332 -12.474 -8.485 1.00 193.84 165 ASN A C 1
ATOM 1219 O O . ASN A 1 165 ? 3.734 -11.651 -9.315 1.00 178.23 165 ASN A O 1
ATOM 1224 N N . ALA A 1 166 ? 2.572 -13.521 -8.799 1.00 200.88 166 ALA A N 1
ATOM 1225 C CA . ALA A 1 166 ? 2.129 -13.762 -10.175 1.00 213.25 166 ALA A CA 1
ATOM 1226 C C . ALA A 1 166 ? 1.156 -12.643 -10.597 1.00 196.58 166 ALA A C 1
ATOM 1227 O O . ALA A 1 166 ? 0.864 -12.422 -11.794 1.00 185.78 166 ALA A O 1
ATOM 1229 N N . THR A 1 167 ? 0.724 -11.913 -9.583 1.00 171.32 167 THR A N 1
ATOM 1230 C CA . THR A 1 167 ? -0.231 -10.853 -9.694 1.00 153.06 167 THR A CA 1
ATOM 1231 C C . THR A 1 167 ? 0.419 -9.615 -10.283 1.00 142.50 167 THR A C 1
ATOM 1232 O O . THR A 1 167 ? 0.069 -9.141 -11.369 1.00 126.62 167 THR A O 1
ATOM 1236 N N . PHE A 1 168 ? 1.387 -9.088 -9.559 1.00 140.66 168 PHE A N 1
ATOM 1237 C CA . PHE A 1 168 ? 2.115 -7.970 -10.071 1.00 142.33 168 PHE A CA 1
ATOM 1238 C C . PHE A 1 168 ? 2.845 -8.473 -11.292 1.00 132.75 168 PHE A C 1
ATOM 1239 O O . PHE A 1 168 ? 3.079 -7.688 -12.201 1.00 136.21 168 PHE A O 1
ATOM 1247 N N . ALA A 1 169 ? 3.136 -9.782 -11.357 1.00 133.41 169 ALA A N 1
ATOM 1248 C CA . ALA A 1 169 ? 3.552 -10.373 -12.649 1.00 132.85 169 ALA A CA 1
ATOM 1249 C C . ALA A 1 169 ? 2.531 -9.943 -13.683 1.00 133.17 169 ALA A C 1
ATOM 1250 O O . ALA A 1 169 ? 2.872 -9.139 -14.548 1.00 132.85 169 ALA A O 1
ATOM 1252 N N . MET A 1 170 ? 1.285 -10.408 -13.565 1.00 129.26 170 MET A N 1
ATOM 1253 C CA . MET A 1 170 ? 0.200 -9.851 -14.366 1.00 136.89 170 MET A CA 1
ATOM 1254 C C . MET A 1 170 ? 0.576 -8.473 -14.899 1.00 140.31 170 MET A C 1
ATOM 1255 O O . MET A 1 170 ? 0.401 -8.165 -16.074 1.00 138.37 170 MET A O 1
ATOM 1260 N N . VAL A 1 171 ? 1.117 -7.649 -14.018 1.00 136.81 171 VAL A N 1
ATOM 1261 C CA . VAL A 1 171 ? 1.231 -6.241 -14.299 1.00 138.02 171 VAL A CA 1
ATOM 1262 C C . VAL A 1 171 ? 2.602 -5.835 -14.842 1.00 126.64 171 VAL A C 1
ATOM 1263 O O . VAL A 1 171 ? 2.714 -4.844 -15.547 1.00 126.09 171 VAL A O 1
ATOM 1267 N N . THR A 1 172 ? 3.634 -6.597 -14.522 1.00 128.03 172 THR A N 1
ATOM 1268 C CA . THR A 1 172 ? 4.863 -6.537 -15.299 1.00 160.78 172 THR A CA 1
ATOM 1269 C C . THR A 1 172 ? 4.540 -6.953 -16.725 1.00 193.16 172 THR A C 1
ATOM 1270 O O . THR A 1 172 ? 5.210 -6.541 -17.686 1.00 203.12 172 THR A O 1
ATOM 1274 N N . MET A 1 173 ? 3.524 -7.809 -16.837 1.00 181.85 173 MET A N 1
ATOM 1275 C CA . MET A 1 173 ? 3.018 -8.239 -18.120 1.00 150.36 173 MET A CA 1
ATOM 1276 C C . MET A 1 173 ? 2.065 -7.170 -18.597 1.00 132.71 173 MET A C 1
ATOM 1277 O O . MET A 1 173 ? 2.515 -6.215 -19.210 1.00 105.89 173 MET A O 1
ATOM 1282 N N . ILE A 1 174 ? 0.778 -7.281 -18.261 1.00 135.56 174 ILE A N 1
ATOM 1283 C CA . ILE A 1 174 ? -0.282 -6.550 -19.001 1.00 158.53 174 ILE A CA 1
ATOM 1284 C C . ILE A 1 174 ? 0.227 -5.261 -19.636 1.00 152.21 174 ILE A C 1
ATOM 1285 O O . ILE A 1 174 ? -0.261 -4.776 -20.666 1.00 156.28 174 ILE A O 1
ATOM 1290 N N . VAL A 1 175 ? 1.253 -4.734 -19.022 1.00 135.21 175 VAL A N 1
ATOM 1291 C CA . VAL A 1 175 ? 1.503 -3.364 -19.193 1.00 152.51 175 VAL A CA 1
ATOM 1292 C C . VAL A 1 175 ? 2.408 -3.016 -20.381 1.00 168.16 175 VAL A C 1
ATOM 1293 O O . VAL A 1 175 ? 2.037 -2.138 -21.174 1.00 154.84 175 VAL A O 1
ATOM 1297 N N . PRO A 1 176 ? 3.552 -3.728 -20.558 1.00 184.03 176 PRO A N 1
ATOM 1298 C CA . PRO A 1 176 ? 4.317 -3.446 -21.786 1.00 184.00 176 PRO A CA 1
ATOM 1299 C C . PRO A 1 176 ? 3.383 -3.566 -22.995 1.00 175.21 176 PRO A C 1
ATOM 1300 O O . PRO A 1 176 ? 3.229 -2.605 -23.771 1.00 140.84 176 PRO A O 1
ATOM 1304 N N . ALA A 1 177 ? 2.771 -4.754 -23.111 1.00 170.62 177 ALA A N 1
ATOM 1305 C CA . ALA A 1 177 ? 1.632 -5.004 -23.968 1.00 154.98 177 ALA A CA 1
ATOM 1306 C C . ALA A 1 177 ? 0.871 -3.700 -24.232 1.00 139.03 177 ALA A C 1
ATOM 1307 O O . ALA A 1 177 ? 1.246 -2.937 -25.142 1.00 126.95 177 ALA A O 1
ATOM 1309 N N . VAL A 1 178 ? -0.158 -3.431 -23.436 1.00 117.59 178 VAL A N 1
ATOM 1310 C CA . VAL A 1 178 ? -1.038 -2.329 -23.756 1.00 123.36 178 VAL A CA 1
ATOM 1311 C C . VAL A 1 178 ? -0.246 -1.195 -24.374 1.00 117.36 178 VAL A C 1
ATOM 1312 O O . VAL A 1 178 ? -0.493 -0.809 -25.508 1.00 120.24 178 VAL A O 1
ATOM 1316 N N . LEU A 1 179 ? 0.740 -0.718 -23.633 1.00 128.85 179 LEU A N 1
ATOM 1317 C CA . LEU A 1 179 ? 1.655 0.306 -24.079 1.00 149.48 179 LEU A CA 1
ATOM 1318 C C . LEU A 1 179 ? 2.127 0.071 -25.513 1.00 145.39 179 LEU A C 1
ATOM 1319 O O . LEU A 1 179 ? 1.879 0.881 -26.422 1.00 131.21 179 LEU A O 1
ATOM 1324 N N . ASN A 1 180 ? 2.815 -1.054 -25.682 1.00 136.50 180 ASN A N 1
ATOM 1325 C CA . ASN A 1 180 ? 3.551 -1.345 -26.881 1.00 138.92 180 ASN A CA 1
ATOM 1326 C C . ASN A 1 180 ? 2.656 -1.182 -28.088 1.00 133.72 180 ASN A C 1
ATOM 1327 O O . ASN A 1 180 ? 2.965 -0.448 -29.024 1.00 153.19 180 ASN A O 1
ATOM 1332 N N . ILE A 1 181 ? 1.524 -1.861 -28.036 1.00 120.63 181 ILE A N 1
ATOM 1333 C CA . ILE A 1 181 ? 0.410 -1.592 -28.925 1.00 114.95 181 ILE A CA 1
ATOM 1334 C C . ILE A 1 181 ? 0.430 -0.111 -29.333 1.00 109.84 181 ILE A C 1
ATOM 1335 O O . ILE A 1 181 ? 0.888 0.230 -30.432 1.00 115.56 181 ILE A O 1
ATOM 1340 N N . LEU A 1 182 ? 0.020 0.751 -28.414 1.00 108.59 182 LEU A N 1
ATOM 1341 C CA . LEU A 1 182 ? -0.129 2.182 -28.659 1.00 113.40 182 LEU A CA 1
ATOM 1342 C C . LEU A 1 182 ? 1.214 2.815 -28.860 1.00 114.93 182 LEU A C 1
ATOM 1343 O O . LEU A 1 182 ? 1.322 3.926 -29.382 1.00 115.57 182 LEU A O 1
ATOM 1348 N N . LEU A 1 183 ? 2.248 2.114 -28.433 1.00 115.25 183 LEU A N 1
ATOM 1349 C CA . LEU A 1 183 ? 3.564 2.629 -28.646 1.00 131.33 183 LEU A CA 1
ATOM 1350 C C . LEU A 1 183 ? 3.986 2.429 -30.083 1.00 150.28 183 LEU A C 1
ATOM 1351 O O . LEU A 1 183 ? 4.649 3.286 -30.660 1.00 146.86 183 LEU A O 1
ATOM 1356 N N . ASP A 1 184 ? 3.553 1.316 -30.672 1.00 177.08 184 ASP A N 1
ATOM 1357 C CA . ASP A 1 184 ? 3.926 0.965 -32.047 1.00 171.41 184 ASP A CA 1
ATOM 1358 C C . ASP A 1 184 ? 3.117 1.815 -32.984 1.00 142.89 184 ASP A C 1
ATOM 1359 O O . ASP A 1 184 ? 3.681 2.697 -33.635 1.00 127.72 184 ASP A O 1
ATOM 1364 N N . VAL A 1 185 ? 1.807 1.578 -33.010 1.00 116.64 185 VAL A N 1
ATOM 1365 C CA . VAL A 1 185 ? 0.855 2.511 -33.600 1.00 106.54 185 VAL A CA 1
ATOM 1366 C C . VAL A 1 185 ? 1.477 3.883 -33.771 1.00 114.02 185 VAL A C 1
ATOM 1367 O O . VAL A 1 185 ? 1.408 4.516 -34.828 1.00 109.79 185 VAL A O 1
ATOM 1371 N N . LEU A 1 186 ? 2.080 4.327 -32.681 1.00 140.64 186 LEU A N 1
ATOM 1372 C CA . LEU A 1 186 ? 2.793 5.579 -32.616 1.00 166.19 186 LEU A CA 1
ATOM 1373 C C . LEU A 1 186 ? 3.760 5.711 -33.795 1.00 154.49 186 LEU A C 1
ATOM 1374 O O . LEU A 1 186 ? 3.587 6.563 -34.672 1.00 143.53 186 LEU A O 1
ATOM 1379 N N . PHE A 1 187 ? 4.758 4.844 -33.827 1.00 138.25 187 PHE A N 1
ATOM 1380 C CA . PHE A 1 187 ? 5.798 4.977 -34.817 1.00 149.50 187 PHE A CA 1
ATOM 1381 C C . PHE A 1 187 ? 5.413 4.351 -36.145 1.00 159.17 187 PHE A C 1
ATOM 1382 O O . PHE A 1 187 ? 5.281 5.022 -37.183 1.00 140.93 187 PHE A O 1
ATOM 1390 N N . ILE A 1 188 ? 5.264 3.034 -36.077 1.00 170.61 188 ILE A N 1
ATOM 1391 C CA . ILE A 1 188 ? 5.062 2.182 -37.233 1.00 170.99 188 ILE A CA 1
ATOM 1392 C C . ILE A 1 188 ? 4.107 2.863 -38.232 1.00 149.34 188 ILE A C 1
ATOM 1393 O O . ILE A 1 188 ? 4.541 3.321 -39.306 1.00 132.01 188 ILE A O 1
ATOM 1398 N N . PHE A 1 189 ? 2.843 2.985 -37.822 1.00 139.09 189 PHE A N 1
ATOM 1399 C CA . PHE A 1 189 ? 1.783 3.599 -38.605 1.00 142.74 189 PHE A CA 1
ATOM 1400 C C . PHE A 1 189 ? 1.679 5.109 -38.546 1.00 152.16 189 PHE A C 1
ATOM 1401 O O . PHE A 1 189 ? 1.897 5.764 -39.563 1.00 169.41 189 PHE A O 1
ATOM 1409 N N . GLY A 1 190 ? 1.327 5.657 -37.384 1.00 154.72 190 GLY A N 1
ATOM 1410 C CA . GLY A 1 190 ? 1.194 7.122 -37.209 1.00 179.06 190 GLY A CA 1
ATOM 1411 C C . GLY A 1 190 ? 2.373 8.019 -37.627 1.00 186.17 190 GLY A C 1
ATOM 1412 O O . GLY A 1 190 ? 2.171 9.164 -38.091 1.00 163.31 190 GLY A O 1
ATOM 1413 N N . LEU A 1 191 ? 3.598 7.526 -37.417 1.00 183.74 191 LEU A N 1
ATOM 1414 C CA . LEU A 1 191 ? 4.786 8.119 -38.021 1.00 176.39 191 LEU A CA 1
ATOM 1415 C C . LEU A 1 191 ? 5.015 7.381 -39.319 1.00 183.70 191 LEU A C 1
ATOM 1416 O O . LEU A 1 191 ? 4.150 7.346 -40.195 1.00 199.34 191 LEU A O 1
ATOM 1421 N N . ASN A 1 192 ? 6.197 6.795 -39.440 1.00 182.07 192 ASN A N 1
ATOM 1422 C CA . ASN A 1 192 ? 6.440 5.754 -40.421 1.00 198.49 192 ASN A CA 1
ATOM 1423 C C . ASN A 1 192 ? 7.714 5.026 -40.068 1.00 193.42 192 ASN A C 1
ATOM 1424 O O . ASN A 1 192 ? 8.446 4.537 -40.936 1.00 214.77 192 ASN A O 1
ATOM 1429 N N . MET A 1 193 ? 7.980 4.978 -38.769 1.00 192.71 193 MET A N 1
ATOM 1430 C CA . MET A 1 193 ? 9.159 4.301 -38.252 1.00 199.02 193 MET A CA 1
ATOM 1431 C C . MET A 1 193 ? 8.782 2.839 -38.177 1.00 179.68 193 MET A C 1
ATOM 1432 O O . MET A 1 193 ? 8.424 2.342 -37.115 1.00 178.10 193 MET A O 1
ATOM 1437 N N . GLY A 1 194 ? 8.838 2.177 -39.334 1.00 169.67 194 GLY A N 1
ATOM 1438 C CA . GLY A 1 194 ? 8.302 0.827 -39.526 1.00 177.43 194 GLY A CA 1
ATOM 1439 C C . GLY A 1 194 ? 8.807 -0.188 -38.518 1.00 189.39 194 GLY A C 1
ATOM 1440 O O . GLY A 1 194 ? 8.423 -0.131 -37.350 1.00 200.07 194 GLY A O 1
ATOM 1441 N N . VAL A 1 195 ? 9.646 -1.126 -38.967 1.00 176.51 195 VAL A N 1
ATOM 1442 C CA . VAL A 1 195 ? 10.347 -2.073 -38.069 1.00 180.19 195 VAL A CA 1
ATOM 1443 C C . VAL A 1 195 ? 11.368 -1.309 -37.224 1.00 175.75 195 VAL A C 1
ATOM 1444 O O . VAL A 1 195 ? 11.312 -1.310 -35.986 1.00 161.01 195 VAL A O 1
ATOM 1448 N N . LEU A 1 196 ? 12.317 -0.715 -37.938 1.00 170.62 196 LEU A N 1
ATOM 1449 C CA . LEU A 1 196 ? 13.005 0.525 -37.582 1.00 173.12 196 LEU A CA 1
ATOM 1450 C C . LEU A 1 196 ? 12.549 1.228 -36.302 1.00 147.00 196 LEU A C 1
ATOM 1451 O O . LEU A 1 196 ? 13.379 1.725 -35.547 1.00 115.43 196 LEU A O 1
ATOM 1456 N N . GLY A 1 197 ? 11.232 1.287 -36.105 1.00 139.41 197 GLY A N 1
ATOM 1457 C CA . GLY A 1 197 ? 10.646 1.875 -34.924 1.00 129.92 197 GLY A CA 1
ATOM 1458 C C . GLY A 1 197 ? 9.489 1.154 -34.243 1.00 134.39 197 GLY A C 1
ATOM 1459 O O . GLY A 1 197 ? 8.927 1.697 -33.299 1.00 149.65 197 GLY A O 1
ATOM 1460 N N . ALA A 1 198 ? 9.089 -0.044 -34.670 1.00 132.07 198 ALA A N 1
ATOM 1461 C CA . ALA A 1 198 ? 8.184 -0.819 -33.790 1.00 141.81 198 ALA A CA 1
ATOM 1462 C C . ALA A 1 198 ? 9.109 -1.569 -32.860 1.00 157.61 198 ALA A C 1
ATOM 1463 O O . ALA A 1 198 ? 8.678 -2.071 -31.808 1.00 160.61 198 ALA A O 1
ATOM 1465 N N . SER A 1 199 ? 10.378 -1.615 -33.285 1.00 162.20 199 SER A N 1
ATOM 1466 C CA . SER A 1 199 ? 11.525 -2.079 -32.510 1.00 172.10 199 SER A CA 1
ATOM 1467 C C . SER A 1 199 ? 11.949 -1.113 -31.384 1.00 175.28 199 SER A C 1
ATOM 1468 O O . SER A 1 199 ? 12.403 -1.556 -30.320 1.00 172.25 199 SER A O 1
ATOM 1471 N N . ILE A 1 200 ? 11.838 0.196 -31.617 1.00 163.38 200 ILE A N 1
ATOM 1472 C CA . ILE A 1 200 ? 12.093 1.145 -30.529 1.00 154.75 200 ILE A CA 1
ATOM 1473 C C . ILE A 1 200 ? 10.843 1.322 -29.691 1.00 145.48 200 ILE A C 1
ATOM 1474 O O . ILE A 1 200 ? 10.920 1.663 -28.513 1.00 153.33 200 ILE A O 1
ATOM 1479 N N . ALA A 1 201 ? 9.694 1.078 -30.303 1.00 133.87 201 ALA A N 1
ATOM 1480 C CA . ALA A 1 201 ? 8.443 1.025 -29.574 1.00 142.03 201 ALA A CA 1
ATOM 1481 C C . ALA A 1 201 ? 8.460 -0.057 -28.480 1.00 147.34 201 ALA A C 1
ATOM 1482 O O . ALA A 1 201 ? 7.837 0.087 -27.397 1.00 138.48 201 ALA A O 1
ATOM 1484 N N . THR A 1 202 ? 9.169 -1.142 -28.767 1.00 140.38 202 THR A N 1
ATOM 1485 C CA . THR A 1 202 ? 9.210 -2.252 -27.843 1.00 144.49 202 THR A CA 1
ATOM 1486 C C . THR A 1 202 ? 10.453 -2.195 -26.932 1.00 143.87 202 THR A C 1
ATOM 1487 O O . THR A 1 202 ? 10.600 -3.011 -26.022 1.00 156.38 202 THR A O 1
ATOM 1491 N N . VAL A 1 203 ? 11.328 -1.214 -27.145 1.00 139.38 203 VAL A N 1
ATOM 1492 C CA . VAL A 1 203 ? 12.312 -0.894 -26.096 1.00 154.41 203 VAL A CA 1
ATOM 1493 C C . VAL A 1 203 ? 11.700 0.066 -25.090 1.00 142.38 203 VAL A C 1
ATOM 1494 O O . VAL A 1 203 ? 11.768 -0.153 -23.878 1.00 139.47 203 VAL A O 1
ATOM 1498 N N . ILE A 1 204 ? 11.099 1.130 -25.595 1.00 132.41 204 ILE A N 1
ATOM 1499 C CA . ILE A 1 204 ? 10.350 2.021 -24.738 1.00 140.41 204 ILE A CA 1
ATOM 1500 C C . ILE A 1 204 ? 9.322 1.224 -23.922 1.00 138.25 204 ILE A C 1
ATOM 1501 O O . ILE A 1 204 ? 9.003 1.575 -22.788 1.00 145.59 204 ILE A O 1
ATOM 1506 N N . ALA A 1 205 ? 8.862 0.107 -24.465 1.00 145.60 205 ALA A N 1
ATOM 1507 C CA . ALA A 1 205 ? 8.091 -0.834 -23.658 1.00 165.00 205 ALA A CA 1
ATOM 1508 C C . ALA A 1 205 ? 8.894 -1.374 -22.463 1.00 153.32 205 ALA A C 1
ATOM 1509 O O . ALA A 1 205 ? 8.538 -1.125 -21.296 1.00 133.90 205 ALA A O 1
ATOM 1511 N N . GLN A 1 206 ? 9.985 -2.078 -22.775 1.00 154.31 206 GLN A N 1
ATOM 1512 C CA . GLN A 1 206 ? 10.755 -2.833 -21.781 1.00 166.55 206 GLN A CA 1
ATOM 1513 C C . GLN A 1 206 ? 11.603 -1.970 -20.868 1.00 159.75 206 GLN A C 1
ATOM 1514 O O . GLN A 1 206 ? 12.125 -2.448 -19.859 1.00 165.87 206 GLN A O 1
ATOM 1520 N N . ALA A 1 207 ? 11.740 -0.703 -21.233 1.00 151.52 207 ALA A N 1
ATOM 1521 C CA . ALA A 1 207 ? 12.161 0.308 -20.294 1.00 142.34 207 ALA A CA 1
ATOM 1522 C C . ALA A 1 207 ? 11.037 0.531 -19.287 1.00 140.62 207 ALA A C 1
ATOM 1523 O O . ALA A 1 207 ? 11.176 0.202 -18.113 1.00 128.30 207 ALA A O 1
ATOM 1525 N N . SER A 1 208 ? 9.907 1.038 -19.763 1.00 134.72 208 SER A N 1
ATOM 1526 C CA . SER A 1 208 ? 8.873 1.519 -18.875 1.00 146.95 208 SER A CA 1
ATOM 1527 C C . SER A 1 208 ? 8.464 0.526 -17.785 1.00 164.17 208 SER A C 1
ATOM 1528 O O . SER A 1 208 ? 8.070 0.927 -16.678 1.00 186.97 208 SER A O 1
ATOM 1531 N N . VAL A 1 209 ? 8.577 -0.765 -18.069 1.00 156.20 209 VAL A N 1
ATOM 1532 C CA . VAL A 1 209 ? 8.316 -1.737 -17.013 1.00 169.13 209 VAL A CA 1
ATOM 1533 C C . VAL A 1 209 ? 9.412 -1.679 -15.971 1.00 148.08 209 VAL A C 1
ATOM 1534 O O . VAL A 1 209 ? 9.142 -1.451 -14.793 1.00 136.58 209 VAL A O 1
ATOM 1538 N N . THR A 1 210 ? 10.644 -1.867 -16.424 1.00 140.85 210 THR A N 1
ATOM 1539 C CA . THR A 1 210 ? 11.818 -1.852 -15.559 1.00 162.83 210 THR A CA 1
ATOM 1540 C C . THR A 1 210 ? 11.804 -0.720 -14.515 1.00 160.89 210 THR A C 1
ATOM 1541 O O . THR A 1 210 ? 12.046 -0.963 -13.320 1.00 153.21 210 THR A O 1
ATOM 1545 N N . GLY A 1 211 ? 11.509 0.502 -14.972 1.00 155.62 211 GLY A N 1
ATOM 1546 C CA . GLY A 1 211 ? 11.236 1.646 -14.090 1.00 149.40 211 GLY A CA 1
ATOM 1547 C C . GLY A 1 211 ? 10.249 1.277 -12.998 1.00 148.94 211 GLY A C 1
ATOM 1548 O O . GLY A 1 211 ? 10.449 1.620 -11.831 1.00 157.27 211 GLY A O 1
ATOM 1549 N N . LEU A 1 212 ? 9.196 0.553 -13.377 1.00 137.41 212 LEU A N 1
ATOM 1550 C CA . LEU A 1 212 ? 8.265 0.001 -12.412 1.00 137.83 212 LEU A CA 1
ATOM 1551 C C . LEU A 1 212 ? 8.797 -1.161 -11.535 1.00 137.55 212 LEU A C 1
ATOM 1552 O O . LEU A 1 212 ? 8.675 -1.104 -10.316 1.00 143.32 212 LEU A O 1
ATOM 1557 N N . VAL A 1 213 ? 9.343 -2.220 -12.124 1.00 130.93 213 VAL A N 1
ATOM 1558 C CA . VAL A 1 213 ? 9.987 -3.299 -11.334 1.00 145.81 213 VAL A CA 1
ATOM 1559 C C . VAL A 1 213 ? 11.008 -2.860 -10.263 1.00 154.92 213 VAL A C 1
ATOM 1560 O O . VAL A 1 213 ? 11.213 -3.562 -9.268 1.00 178.70 213 VAL A O 1
ATOM 1564 N N . LEU A 1 214 ? 11.683 -1.740 -10.469 1.00 141.95 214 LEU A N 1
ATOM 1565 C CA . LEU A 1 214 ? 12.481 -1.188 -9.392 1.00 144.38 214 LEU A CA 1
ATOM 1566 C C . LEU A 1 214 ? 11.632 -0.875 -8.167 1.00 150.32 214 LEU A C 1
ATOM 1567 O O . LEU A 1 214 ? 11.989 -1.273 -7.062 1.00 156.83 214 LEU A O 1
ATOM 1572 N N . ARG A 1 215 ? 10.507 -0.183 -8.361 1.00 146.80 215 ARG A N 1
ATOM 1573 C CA . ARG A 1 215 ? 9.531 0.004 -7.281 1.00 150.72 215 ARG A CA 1
ATOM 1574 C C . ARG A 1 215 ? 9.266 -1.309 -6.505 1.00 162.38 215 ARG A C 1
ATOM 1575 O O . ARG A 1 215 ? 9.844 -1.501 -5.435 1.00 173.61 215 ARG A O 1
ATOM 1583 N N . TYR A 1 216 ? 8.464 -2.226 -7.055 1.00 170.19 216 TYR A N 1
ATOM 1584 C CA . TYR A 1 216 ? 8.245 -3.564 -6.447 1.00 178.95 216 TYR A CA 1
ATOM 1585 C C . TYR A 1 216 ? 9.501 -4.387 -6.097 1.00 159.75 216 TYR A C 1
ATOM 1586 O O . TYR A 1 216 ? 9.409 -5.621 -5.963 1.00 143.02 216 TYR A O 1
ATOM 1595 N N . PHE A 1 217 ? 10.651 -3.709 -6.000 1.00 158.63 217 PHE A N 1
ATOM 1596 C CA . PHE A 1 217 ? 11.908 -4.282 -5.506 1.00 172.96 217 PHE A CA 1
ATOM 1597 C C . PHE A 1 217 ? 12.765 -3.321 -4.713 1.00 192.13 217 PHE A C 1
ATOM 1598 O O . PHE A 1 217 ? 13.858 -3.689 -4.272 1.00 215.60 217 PHE A O 1
ATOM 1606 N N . LEU A 1 218 ? 12.293 -2.091 -4.561 1.00 192.17 218 LEU A N 1
ATOM 1607 C CA . LEU A 1 218 ? 13.009 -1.083 -3.789 1.00 204.98 218 LEU A CA 1
ATOM 1608 C C . LEU A 1 218 ? 11.988 -0.277 -3.014 1.00 208.12 218 LEU A C 1
ATOM 1609 O O . LEU A 1 218 ? 12.003 -0.266 -1.786 1.00 196.12 218 LEU A O 1
ATOM 1614 N N . THR A 1 219 ? 11.099 0.388 -3.747 1.00 237.83 219 THR A N 1
ATOM 1615 C CA . THR A 1 219 ? 9.949 1.087 -3.168 1.00 277.45 219 THR A CA 1
ATOM 1616 C C . THR A 1 219 ? 9.076 0.095 -2.409 1.00 249.82 219 THR A C 1
ATOM 1617 O O . THR A 1 219 ? 8.614 -0.891 -2.981 1.00 272.81 219 THR A O 1
ATOM 1621 N N . GLY A 1 220 ? 8.846 0.356 -1.128 1.00 224.43 220 GLY A N 1
ATOM 1622 C CA . GLY A 1 220 ? 8.148 -0.601 -0.279 1.00 207.58 220 GLY A CA 1
ATOM 1623 C C . GLY A 1 220 ? 8.509 -2.016 -0.687 1.00 205.79 220 GLY A C 1
ATOM 1624 O O . GLY A 1 220 ? 7.614 -2.822 -0.967 1.00 175.18 220 GLY A O 1
ATOM 1625 N N . LYS A 1 221 ? 9.825 -2.285 -0.739 1.00 226.74 221 LYS A N 1
ATOM 1626 C CA . LYS A 1 221 ? 10.417 -3.552 -1.206 1.00 226.32 221 LYS A CA 1
ATOM 1627 C C . LYS A 1 221 ? 9.442 -4.684 -0.994 1.00 227.44 221 LYS A C 1
ATOM 1628 O O . LYS A 1 221 ? 9.529 -5.406 0.002 1.00 245.25 221 LYS A O 1
ATOM 1634 N N . SER A 1 222 ? 8.521 -4.854 -1.930 1.00 220.39 222 SER A N 1
ATOM 1635 C CA . SER A 1 222 ? 7.471 -5.823 -1.736 1.00 208.90 222 SER A CA 1
ATOM 1636 C C . SER A 1 222 ? 8.025 -7.223 -1.598 1.00 218.31 222 SER A C 1
ATOM 1637 O O . SER A 1 222 ? 9.221 -7.439 -1.335 1.00 181.42 222 SER A O 1
ATOM 1640 N N . THR A 1 223 ? 7.133 -8.172 -1.833 1.00 255.97 223 THR A N 1
ATOM 1641 C CA . THR A 1 223 ? 7.261 -9.519 -1.313 1.00 266.45 223 THR A CA 1
ATOM 1642 C C . THR A 1 223 ? 8.455 -9.738 -0.390 1.00 212.72 223 THR A C 1
ATOM 1643 O O . THR A 1 223 ? 8.268 -9.957 0.800 1.00 184.27 223 THR A O 1
ATOM 1647 N N . LEU A 1 224 ? 9.680 -9.685 -0.887 1.00 180.09 224 LEU A N 1
ATOM 1648 C CA . LEU A 1 224 ? 10.669 -10.294 -0.039 1.00 199.22 224 LEU A CA 1
ATOM 1649 C C . LEU A 1 224 ? 12.013 -9.635 0.150 1.00 204.01 224 LEU A C 1
ATOM 1650 O O . LEU A 1 224 ? 12.117 -8.402 0.118 1.00 166.06 224 LEU A O 1
ATOM 1655 N N . SER A 1 225 ? 13.011 -10.488 0.406 1.00 222.31 225 SER A N 1
ATOM 1656 C CA . SER A 1 225 ? 14.380 -10.101 0.743 1.00 221.27 225 SER A CA 1
ATOM 1657 C C . SER A 1 225 ? 15.047 -9.541 -0.494 1.00 213.69 225 SER A C 1
ATOM 1658 O O . SER A 1 225 ? 15.387 -10.265 -1.448 1.00 198.67 225 SER A O 1
ATOM 1661 N N . LEU A 1 226 ? 15.195 -8.222 -0.449 1.00 207.27 226 LEU A N 1
ATOM 1662 C CA . LEU A 1 226 ? 15.403 -7.406 -1.617 1.00 223.62 226 LEU A CA 1
ATOM 1663 C C . LEU A 1 226 ? 16.292 -6.241 -1.142 1.00 208.74 226 LEU A C 1
ATOM 1664 O O . LEU A 1 226 ? 15.805 -5.287 -0.540 1.00 187.89 226 LEU A O 1
ATOM 1669 N N . HIS A 1 227 ? 17.600 -6.350 -1.364 1.00 225.98 227 HIS A N 1
ATOM 1670 C CA . HIS A 1 227 ? 18.554 -5.376 -0.809 1.00 258.66 227 HIS A CA 1
ATOM 1671 C C . HIS A 1 227 ? 19.299 -4.691 -1.934 1.00 252.53 227 HIS A C 1
ATOM 1672 O O . HIS A 1 227 ? 19.450 -5.255 -3.024 1.00 235.25 227 HIS A O 1
ATOM 1679 N N . TRP A 1 228 ? 19.750 -3.470 -1.651 1.00 262.22 228 TRP A N 1
ATOM 1680 C CA . TRP A 1 228 ? 20.347 -2.597 -2.652 1.00 289.49 228 TRP A CA 1
ATOM 1681 C C . TRP A 1 228 ? 21.280 -1.519 -2.088 1.00 278.59 228 TRP A C 1
ATOM 1682 O O . TRP A 1 228 ? 20.848 -0.424 -1.691 1.00 299.61 228 TRP A O 1
ATOM 1693 N N . SER A 1 229 ? 22.560 -1.877 -2.039 1.00 267.45 229 SER A N 1
ATOM 1694 C CA . SER A 1 229 ? 23.665 -0.942 -1.893 1.00 269.90 229 SER A CA 1
ATOM 1695 C C . SER A 1 229 ? 24.862 -1.774 -2.310 1.00 277.40 229 SER A C 1
ATOM 1696 O O . SER A 1 229 ? 25.484 -1.539 -3.355 1.00 285.24 229 SER A O 1
ATOM 1699 N N . ASP A 1 230 ? 25.141 -2.770 -1.474 1.00 263.20 230 ASP A N 1
ATOM 1700 C CA . ASP A 1 230 ? 26.181 -3.745 -1.710 1.00 248.06 230 ASP A CA 1
ATOM 1701 C C . ASP A 1 230 ? 25.562 -5.119 -1.533 1.00 213.05 230 ASP A C 1
ATOM 1702 O O . ASP A 1 230 ? 26.299 -6.098 -1.397 1.00 209.55 230 ASP A O 1
ATOM 1707 N N . LEU A 1 231 ? 24.227 -5.209 -1.538 1.00 165.21 231 LEU A N 1
ATOM 1708 C CA . LEU A 1 231 ? 23.591 -6.497 -1.261 1.00 175.90 231 LEU A CA 1
ATOM 1709 C C . LEU A 1 231 ? 24.323 -7.667 -1.908 1.00 190.99 231 LEU A C 1
ATOM 1710 O O . LEU A 1 231 ? 24.625 -8.688 -1.275 1.00 181.40 231 LEU A O 1
ATOM 1715 N N . ARG A 1 232 ? 24.557 -7.497 -3.204 1.00 203.27 232 ARG A N 1
ATOM 1716 C CA . ARG A 1 232 ? 25.153 -8.500 -4.062 1.00 210.03 232 ARG A CA 1
ATOM 1717 C C . ARG A 1 232 ? 26.639 -8.270 -4.196 1.00 211.38 232 ARG A C 1
ATOM 1718 O O . ARG A 1 232 ? 27.147 -7.230 -3.790 1.00 228.42 232 ARG A O 1
ATOM 1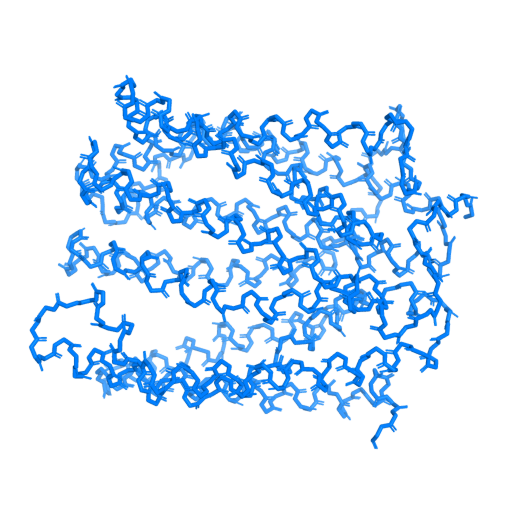726 N N . MET A 1 233 ? 27.343 -9.238 -4.759 1.00 195.23 233 MET A N 1
ATOM 1727 C CA . MET A 1 233 ? 28.629 -8.929 -5.350 1.00 228.58 233 MET A CA 1
ATOM 1728 C C . MET A 1 233 ? 28.760 -9.817 -6.577 1.00 248.71 233 MET A C 1
ATOM 1729 O O . MET A 1 233 ? 28.543 -9.384 -7.707 1.00 272.18 233 MET A O 1
ATOM 1734 N N . LYS A 1 234 ? 29.060 -11.080 -6.322 1.00 249.46 234 LYS A N 1
ATOM 1735 C CA . LYS A 1 234 ? 29.452 -12.055 -7.330 1.00 256.65 234 LYS A CA 1
ATOM 1736 C C . LYS A 1 234 ? 29.754 -13.271 -6.474 1.00 251.13 234 LYS A C 1
ATOM 1737 O O . LYS A 1 234 ? 30.916 -13.683 -6.332 1.00 248.10 234 LYS A O 1
ATOM 1743 N N . GLY A 1 235 ? 28.708 -13.818 -5.859 1.00 233.19 235 GLY A N 1
ATOM 1744 C CA . GLY A 1 235 ? 28.873 -14.968 -4.986 1.00 217.29 235 GLY A CA 1
ATOM 1745 C C . GLY A 1 235 ? 29.546 -16.119 -5.711 1.00 226.12 235 GLY A C 1
ATOM 1746 O O . GLY A 1 235 ? 29.801 -16.058 -6.914 1.00 229.62 235 GLY A O 1
ATOM 1747 N N . SER A 1 236 ? 29.864 -17.172 -4.970 1.00 246.49 236 SER A N 1
ATOM 1748 C CA . SER A 1 236 ? 30.097 -18.480 -5.587 1.00 249.02 236 SER A CA 1
ATOM 1749 C C . SER A 1 236 ? 28.719 -19.162 -5.699 1.00 209.07 236 SER A C 1
ATOM 1750 O O . SER A 1 236 ? 28.584 -20.371 -5.941 1.00 165.90 236 SER A O 1
ATOM 1753 N N . VAL A 1 237 ? 27.701 -18.325 -5.499 1.00 197.00 237 VAL A N 1
ATOM 1754 C CA . VAL A 1 237 ? 26.307 -18.631 -5.746 1.00 212.52 237 VAL A CA 1
ATOM 1755 C C . VAL A 1 237 ? 26.050 -18.621 -7.244 1.00 238.01 237 VAL A C 1
ATOM 1756 O O . VAL A 1 237 ? 25.228 -19.386 -7.745 1.00 259.91 237 VAL A O 1
ATOM 1760 N N . ILE A 1 238 ? 26.731 -17.725 -7.956 1.00 239.36 238 ILE A N 1
ATOM 1761 C CA . ILE A 1 238 ? 26.651 -17.686 -9.416 1.00 230.46 238 ILE A CA 1
ATOM 1762 C C . ILE A 1 238 ? 26.643 -19.130 -9.956 1.00 218.29 238 ILE A C 1
ATOM 1763 O O . ILE A 1 238 ? 25.699 -19.535 -10.645 1.00 176.74 238 ILE A O 1
ATOM 1768 N N . LYS A 1 239 ? 27.660 -19.904 -9.568 1.00 231.62 239 LYS A N 1
ATOM 1769 C CA . LYS A 1 239 ? 27.749 -21.341 -9.851 1.00 227.03 239 LYS A CA 1
ATOM 1770 C C . LYS A 1 239 ? 26.402 -22.050 -9.651 1.00 206.80 239 LYS A C 1
ATOM 1771 O O . LYS A 1 239 ? 26.015 -22.885 -10.457 1.00 187.55 239 LYS A O 1
ATOM 1777 N N . GLU A 1 240 ? 25.687 -21.674 -8.595 1.00 215.53 240 GLU A N 1
ATOM 1778 C CA . GLU A 1 240 ? 24.480 -22.372 -8.154 1.00 216.90 240 GLU A CA 1
ATOM 1779 C C . GLU A 1 240 ? 23.216 -22.114 -8.981 1.00 215.60 240 GLU A C 1
ATOM 1780 O O . GLU A 1 240 ? 22.240 -22.849 -8.829 1.00 216.01 240 GLU A O 1
ATOM 1786 N N . VAL A 1 241 ? 23.198 -21.079 -9.822 1.00 216.05 241 VAL A N 1
ATOM 1787 C CA . VAL A 1 241 ? 22.014 -20.835 -10.681 1.00 221.99 241 VAL A CA 1
ATOM 1788 C C . VAL A 1 241 ? 22.214 -21.309 -12.129 1.00 202.26 241 VAL A C 1
ATOM 1789 O O . VAL A 1 241 ? 21.305 -21.899 -12.736 1.00 153.64 241 VAL A O 1
ATOM 1793 N N . CYS A 1 242 ? 23.393 -21.032 -12.680 1.00 191.10 242 CYS A N 1
ATOM 1794 C CA . CYS A 1 242 ? 23.822 -21.708 -13.883 1.00 182.24 242 CYS A CA 1
ATOM 1795 C C . CYS A 1 242 ? 23.580 -23.212 -13.666 1.00 183.83 242 CYS A C 1
ATOM 1796 O O . CYS A 1 242 ? 23.280 -23.950 -14.595 1.00 181.75 242 CYS A O 1
ATOM 1799 N N . LEU A 1 243 ? 23.666 -23.650 -12.414 1.00 201.01 243 LEU A N 1
ATOM 1800 C CA . LEU A 1 243 ? 23.328 -25.023 -12.070 1.00 205.15 243 LEU A CA 1
ATOM 1801 C C . LEU A 1 243 ? 21.882 -25.343 -12.406 1.00 173.15 243 LEU A C 1
ATOM 1802 O O . LEU A 1 243 ? 21.590 -26.344 -13.053 1.00 153.27 243 LEU A O 1
ATOM 1807 N N . VAL A 1 244 ? 20.968 -24.500 -11.942 1.00 177.12 244 VAL A N 1
ATOM 1808 C CA . VAL A 1 244 ? 19.552 -24.760 -12.151 1.00 192.80 244 VAL A CA 1
ATOM 1809 C C . VAL A 1 244 ? 19.244 -24.510 -13.600 1.00 192.77 244 VAL A C 1
ATOM 1810 O O . VAL A 1 244 ? 18.423 -25.214 -14.213 1.00 184.06 244 VAL A O 1
ATOM 1814 N N . GLY A 1 245 ? 19.906 -23.474 -14.119 1.00 188.10 245 GLY A N 1
ATOM 1815 C CA . GLY A 1 245 ? 19.570 -22.880 -15.402 1.00 184.30 245 GLY A CA 1
ATOM 1816 C C . GLY A 1 245 ? 20.114 -23.626 -16.594 1.00 175.08 245 GLY A C 1
ATOM 1817 O 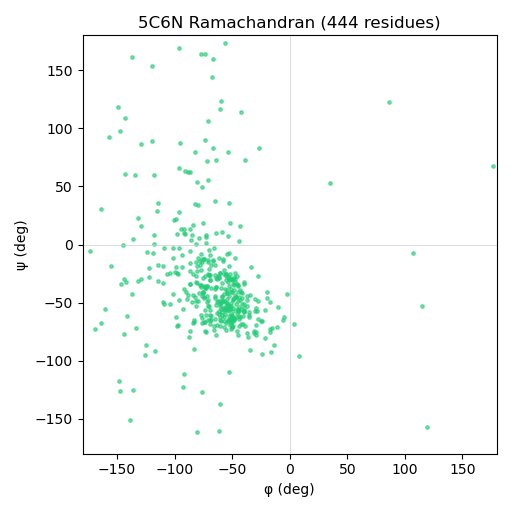O . GLY A 1 245 ? 19.582 -23.506 -17.702 1.00 149.90 245 GLY A O 1
ATOM 1818 N N . LEU A 1 246 ? 21.172 -24.402 -16.376 1.00 162.13 246 LEU A N 1
ATOM 1819 C CA . LEU A 1 246 ? 21.799 -25.070 -17.495 1.00 153.57 246 LEU A CA 1
ATOM 1820 C C . LEU A 1 246 ? 20.739 -25.673 -18.389 1.00 171.12 246 LEU A C 1
ATOM 1821 O O . LEU A 1 246 ? 20.707 -25.344 -19.575 1.00 197.39 246 LEU A O 1
ATOM 1826 N N . PRO A 1 247 ? 19.829 -26.504 -17.825 1.00 179.36 247 PRO A N 1
ATOM 1827 C CA . PRO A 1 247 ? 18.758 -27.086 -18.655 1.00 196.99 247 PRO A CA 1
ATOM 1828 C C . PRO A 1 247 ? 17.728 -26.064 -19.131 1.00 188.94 247 PRO A C 1
ATOM 1829 O O . PRO A 1 247 ? 17.133 -26.234 -20.212 1.00 189.88 247 PRO A O 1
ATOM 1833 N N . ALA A 1 248 ? 17.509 -25.033 -18.321 1.00 161.86 248 ALA A N 1
ATOM 1834 C CA . ALA A 1 248 ? 16.705 -23.924 -18.759 1.00 176.11 248 ALA A CA 1
ATOM 1835 C C . ALA A 1 248 ? 17.203 -23.347 -20.121 1.00 200.84 248 ALA A C 1
ATOM 1836 O O . ALA A 1 248 ? 16.485 -23.456 -21.131 1.00 199.42 248 ALA A O 1
ATOM 1838 N N . PHE A 1 249 ? 18.418 -22.782 -20.178 1.00 199.19 249 PHE A N 1
ATOM 1839 C CA . PHE A 1 249 ? 18.851 -22.139 -21.439 1.00 199.94 249 PHE A CA 1
ATOM 1840 C C . PHE A 1 249 ? 19.161 -23.096 -22.579 1.00 184.87 249 PHE A C 1
ATOM 1841 O O . PHE A 1 249 ? 19.229 -22.681 -23.727 1.00 200.56 249 PHE A O 1
ATOM 1849 N N . VAL A 1 250 ? 19.304 -24.372 -22.241 1.00 163.94 250 VAL A N 1
ATOM 1850 C CA . VAL A 1 250 ? 19.288 -25.460 -23.206 1.00 170.69 250 VAL A CA 1
ATOM 1851 C C . VAL A 1 250 ? 17.957 -25.525 -23.942 1.00 177.21 250 VAL A C 1
ATOM 1852 O O . VAL A 1 250 ? 17.935 -25.447 -25.161 1.00 188.29 250 VAL A O 1
ATOM 1856 N N . GLN A 1 251 ? 16.859 -25.656 -23.196 1.00 181.30 251 GLN A N 1
ATOM 1857 C CA . GLN A 1 251 ? 15.517 -25.821 -23.771 1.00 200.77 251 GLN A CA 1
ATOM 1858 C C . GLN A 1 251 ? 15.225 -24.881 -24.929 1.00 194.04 251 GLN A C 1
ATOM 1859 O O . GLN A 1 251 ? 14.671 -25.292 -25.958 1.00 163.43 251 GLN A O 1
ATOM 1865 N N . GLN A 1 252 ? 15.578 -23.613 -24.734 1.00 202.90 252 GLN A N 1
ATOM 1866 C CA . GLN A 1 252 ? 15.468 -22.613 -25.782 1.00 209.74 252 GLN A CA 1
ATOM 1867 C C . GLN A 1 252 ? 16.585 -22.844 -26.789 1.00 213.41 252 GLN A C 1
ATOM 1868 O O . GLN A 1 252 ? 16.315 -23.259 -27.911 1.00 223.64 252 GLN A O 1
ATOM 1874 N N . SER A 1 253 ? 17.836 -22.643 -26.381 1.00 205.26 253 SER A N 1
ATOM 1875 C CA . SER A 1 253 ? 18.967 -22.899 -27.277 1.00 197.41 253 SER A CA 1
ATOM 1876 C C . SER A 1 253 ? 19.031 -24.348 -27.792 1.00 187.50 253 SER A C 1
ATOM 1877 O O . SER A 1 253 ? 20.023 -24.760 -28.378 1.00 180.73 253 SER A O 1
ATOM 1880 N N . SER A 1 254 ? 17.975 -25.116 -27.555 1.00 194.55 254 SER A N 1
ATOM 1881 C CA . SER A 1 254 ? 17.746 -26.348 -28.288 1.00 205.99 254 SER A CA 1
ATOM 1882 C C . SER A 1 254 ? 16.748 -25.998 -29.377 1.00 205.93 254 SER A C 1
ATOM 1883 O O . SER A 1 254 ? 17.074 -26.058 -30.557 1.00 219.08 254 SER A O 1
ATOM 1886 N N . ALA A 1 255 ? 15.552 -25.586 -28.971 1.00 205.45 255 ALA A N 1
ATOM 1887 C CA . ALA A 1 255 ? 14.525 -25.151 -29.910 1.00 220.58 255 ALA A CA 1
ATOM 1888 C C . ALA A 1 255 ? 14.959 -23.944 -30.753 1.00 215.89 255 ALA A C 1
ATOM 1889 O O . ALA A 1 255 ? 14.818 -23.961 -31.976 1.00 227.51 255 ALA A O 1
ATOM 1891 N N . SER A 1 256 ? 15.488 -22.907 -30.103 1.00 217.85 256 SER A N 1
ATOM 1892 C CA . SER A 1 256 ? 15.885 -21.683 -30.798 1.00 223.09 256 SER A CA 1
ATOM 1893 C C . SER A 1 256 ? 16.999 -21.971 -31.780 1.00 208.30 256 SER A C 1
ATOM 1894 O O . SER A 1 256 ? 16.915 -21.578 -32.941 1.00 220.15 256 SER A O 1
ATOM 1897 N N . LEU A 1 257 ? 18.032 -22.668 -31.317 1.00 198.75 257 LEU A N 1
ATOM 1898 C CA . LEU A 1 257 ? 19.176 -22.956 -32.170 1.00 201.22 257 LEU A CA 1
ATOM 1899 C C . LEU A 1 257 ? 18.807 -23.897 -33.321 1.00 208.58 257 LEU A C 1
ATOM 1900 O O . LEU A 1 257 ? 19.562 -24.020 -34.280 1.00 188.98 257 LEU A O 1
ATOM 1905 N N . MET A 1 258 ? 17.644 -24.540 -33.245 1.00 222.04 258 MET A N 1
ATOM 1906 C CA . MET A 1 258 ? 17.185 -25.364 -34.365 1.00 226.56 258 MET A CA 1
ATOM 1907 C C . MET A 1 258 ? 16.159 -24.675 -35.281 1.00 228.20 258 MET A C 1
ATOM 1908 O O . MET A 1 258 ? 15.984 -25.096 -36.422 1.00 234.35 258 MET A O 1
ATOM 1913 N N . MET A 1 259 ? 15.491 -23.624 -34.807 1.00 231.22 259 MET A N 1
ATOM 1914 C CA . MET A 1 259 ? 14.503 -22.951 -35.661 1.00 228.13 259 MET A CA 1
ATOM 1915 C C . MET A 1 259 ? 15.018 -21.697 -36.370 1.00 222.96 259 MET A C 1
ATOM 1916 O O . MET A 1 259 ? 14.249 -20.960 -36.993 1.00 239.91 259 MET A O 1
ATOM 1921 N N . ILE A 1 260 ? 16.323 -21.462 -36.282 1.00 225.63 260 ILE A N 1
ATOM 1922 C CA . ILE A 1 260 ? 16.968 -20.537 -37.200 1.00 233.47 260 ILE A CA 1
ATOM 1923 C C . ILE A 1 260 ? 17.051 -21.298 -38.502 1.00 228.58 260 ILE A C 1
ATOM 1924 O O . ILE A 1 260 ? 16.739 -20.754 -39.566 1.00 221.20 260 ILE A O 1
ATOM 1929 N N . ALA A 1 261 ? 17.471 -22.562 -38.382 1.00 216.88 261 ALA A N 1
ATOM 1930 C CA . ALA A 1 261 ? 17.621 -23.473 -39.506 1.00 203.45 261 ALA A CA 1
ATOM 1931 C C . ALA A 1 261 ? 16.341 -23.506 -40.318 1.00 201.34 261 ALA A C 1
ATOM 1932 O O . ALA A 1 261 ? 16.293 -22.981 -41.430 1.00 217.10 261 ALA A O 1
ATOM 1934 N N . ILE A 1 262 ? 15.294 -24.079 -39.746 1.00 191.87 262 ILE A N 1
ATOM 1935 C CA . ILE A 1 262 ? 14.055 -24.247 -40.483 1.00 210.12 262 ILE A CA 1
ATOM 1936 C C . ILE A 1 262 ? 13.448 -22.929 -41.014 1.00 224.93 262 ILE A C 1
ATOM 1937 O O . ILE A 1 262 ? 12.586 -22.973 -41.884 1.00 249.57 262 ILE A O 1
ATOM 1942 N N . ASN A 1 263 ? 13.915 -21.769 -40.539 1.00 230.37 263 ASN A N 1
ATOM 1943 C CA . ASN A 1 263 ? 13.560 -20.489 -41.193 1.00 240.80 263 ASN A CA 1
ATOM 1944 C C . ASN A 1 263 ? 14.401 -20.188 -42.453 1.00 238.93 263 ASN A C 1
ATOM 1945 O O . ASN A 1 263 ? 13.890 -19.602 -43.416 1.00 227.55 263 ASN A O 1
ATOM 1950 N N . SER A 1 264 ? 15.667 -20.621 -42.446 1.00 239.43 264 SER A N 1
ATOM 1951 C CA . SER A 1 264 ? 16.663 -20.288 -43.495 1.00 232.60 264 SER A CA 1
ATOM 1952 C C . SER A 1 264 ? 16.907 -21.366 -44.563 1.00 206.63 264 SER A C 1
ATOM 1953 O O . SER A 1 264 ? 17.412 -21.060 -45.651 1.00 196.63 264 SER A O 1
ATOM 1956 N N . MET A 1 265 ? 16.609 -22.624 -44.224 1.00 192.64 265 MET A N 1
ATOM 1957 C CA . MET A 1 265 ? 16.498 -23.691 -45.221 1.00 200.40 265 MET A CA 1
ATOM 1958 C C . MET A 1 265 ? 15.226 -23.427 -46.025 1.00 211.30 265 MET A C 1
ATOM 1959 O O . MET A 1 265 ? 15.111 -23.849 -47.178 1.00 208.49 265 MET A O 1
ATOM 1964 N N . LEU A 1 266 ? 14.281 -22.719 -45.398 1.00 217.52 266 LEU A N 1
ATOM 1965 C CA . LEU A 1 266 ? 13.062 -22.237 -46.057 1.00 239.88 266 LEU A CA 1
ATOM 1966 C C . LEU A 1 266 ? 13.184 -20.820 -46.645 1.00 254.09 266 LEU A C 1
ATOM 1967 O O . LEU A 1 266 ? 12.182 -20.226 -47.048 1.00 253.19 266 LEU A O 1
ATOM 1972 N N . LEU A 1 267 ? 14.411 -20.290 -46.674 1.00 258.91 267 LEU A N 1
ATOM 1973 C CA . LEU A 1 267 ? 14.749 -19.064 -47.418 1.00 256.04 267 LEU A CA 1
ATOM 1974 C C . LEU A 1 267 ? 15.448 -19.452 -48.732 1.00 248.89 267 LEU A C 1
ATOM 1975 O O . LEU A 1 267 ? 15.650 -18.627 -49.632 1.00 243.66 267 LEU A O 1
ATOM 1980 N N . ARG A 1 268 ? 15.814 -20.729 -48.815 1.00 241.93 268 ARG A N 1
ATOM 1981 C CA . ARG A 1 268 ? 16.367 -21.323 -50.020 1.00 244.78 268 ARG A CA 1
ATOM 1982 C C . ARG A 1 268 ? 15.236 -21.815 -50.933 1.00 253.66 268 ARG A C 1
ATOM 1983 O O . ARG A 1 268 ? 15.369 -21.764 -52.155 1.00 264.36 268 ARG A O 1
ATOM 1991 N N . PHE A 1 269 ? 14.137 -22.295 -50.344 1.00 234.89 269 PHE A N 1
ATOM 1992 C CA . PHE A 1 269 ? 12.911 -22.575 -51.106 1.00 258.57 269 PHE A CA 1
ATOM 1993 C C . PHE A 1 269 ? 12.027 -21.318 -51.212 1.00 276.75 269 PHE A C 1
ATOM 1994 O O . PHE A 1 269 ? 12.046 -20.635 -52.240 1.00 278.65 269 PHE A O 1
ATOM 2002 N N . GLY A 1 270 ? 11.271 -21.003 -50.161 1.00 249.45 270 GLY A N 1
ATOM 2003 C CA . GLY A 1 270 ? 10.335 -19.878 -50.215 1.00 247.52 270 GLY A CA 1
ATOM 2004 C C . GLY A 1 270 ? 10.870 -18.572 -49.660 1.00 252.86 270 GLY A C 1
ATOM 2005 O O . GLY A 1 270 ? 10.652 -18.265 -48.488 1.00 268.11 270 GLY A O 1
ATOM 2006 N N . SER A 1 271 ? 11.544 -17.793 -50.509 1.00 260.55 271 SER A N 1
ATOM 2007 C CA . SER A 1 271 ? 12.234 -16.549 -50.098 1.00 279.52 271 SER A CA 1
ATOM 2008 C C . SER A 1 271 ? 11.579 -15.702 -48.962 1.00 297.65 271 SER A C 1
ATOM 2009 O O . SER A 1 271 ? 12.285 -15.253 -48.052 1.00 285.56 271 SER A O 1
ATOM 2012 N N . ASP A 1 272 ? 10.257 -15.508 -49.003 1.00 296.54 272 ASP A N 1
ATOM 2013 C CA . ASP A 1 272 ? 9.523 -14.756 -47.959 1.00 266.38 272 ASP A CA 1
ATOM 2014 C C . ASP A 1 272 ? 8.101 -15.293 -47.705 1.00 253.83 272 ASP A C 1
ATOM 2015 O O . ASP A 1 272 ? 7.595 -15.217 -46.574 1.00 233.47 272 ASP A O 1
ATOM 2020 N N . PHE A 1 273 ? 7.464 -15.789 -48.777 1.00 268.47 273 PHE A N 1
ATOM 2021 C CA . PHE A 1 273 ? 6.115 -16.402 -48.757 1.00 266.73 273 PHE A CA 1
ATOM 2022 C C . PHE A 1 273 ? 5.920 -17.319 -47.532 1.00 241.13 273 PHE A C 1
ATOM 2023 O O . PHE A 1 273 ? 4.906 -17.226 -46.825 1.00 191.12 273 PHE A O 1
ATOM 2031 N N . TYR A 1 274 ? 6.936 -18.157 -47.286 1.00 250.27 274 TYR A N 1
ATOM 2032 C CA . TYR A 1 274 ? 6.904 -19.305 -46.356 1.00 245.11 274 TYR A CA 1
ATOM 2033 C C . TYR A 1 274 ? 7.571 -19.062 -44.978 1.00 219.49 274 TYR A C 1
ATOM 2034 O O . TYR A 1 274 ? 7.569 -19.947 -44.113 1.00 194.35 274 TYR A O 1
ATOM 2043 N N . VAL A 1 275 ? 8.164 -17.887 -44.785 1.00 209.55 275 VAL A N 1
ATOM 2044 C CA . VAL A 1 275 ? 8.819 -17.558 -43.517 1.00 205.35 275 VAL A CA 1
ATOM 2045 C C . VAL A 1 275 ? 7.817 -16.860 -42.596 1.00 193.96 275 VAL A C 1
ATOM 2046 O O . VAL A 1 275 ? 7.813 -17.087 -41.384 1.00 190.26 275 VAL A O 1
ATOM 2050 N N . GLY A 1 276 ? 6.974 -16.013 -43.186 1.00 193.43 276 GLY A N 1
ATOM 2051 C CA . GLY A 1 276 ? 5.891 -15.355 -42.466 1.00 195.61 276 GLY A CA 1
ATOM 2052 C C . GLY A 1 276 ? 4.904 -16.366 -41.906 1.00 205.95 276 GLY A C 1
ATOM 2053 O O . GLY A 1 276 ? 4.268 -16.109 -40.880 1.00 200.45 276 GLY A O 1
ATOM 2054 N N . VAL A 1 277 ? 4.792 -17.518 -42.570 1.00 200.70 277 VAL A N 1
ATOM 2055 C CA . VAL A 1 277 ? 3.875 -18.578 -42.138 1.00 201.59 277 VAL A CA 1
ATOM 2056 C C . VAL A 1 277 ? 4.516 -19.514 -41.106 1.00 194.64 277 VAL A C 1
ATOM 2057 O O . VAL A 1 277 ? 3.813 -20.174 -40.336 1.00 188.35 277 VAL A O 1
ATOM 2061 N N . PHE A 1 278 ? 5.845 -19.570 -41.090 1.00 193.33 278 PHE A N 1
ATOM 2062 C CA . PHE A 1 278 ? 6.530 -20.093 -39.927 1.00 197.46 278 PHE A CA 1
ATOM 2063 C C . PHE A 1 278 ? 6.070 -19.244 -38.774 1.00 207.97 278 PHE A C 1
ATOM 2064 O O . PHE A 1 278 ? 5.286 -19.706 -37.947 1.00 189.67 278 PHE A O 1
ATOM 2072 N N . GLY A 1 279 ? 6.537 -17.991 -38.759 1.00 231.19 279 GLY A N 1
ATOM 2073 C CA . GLY A 1 279 ? 6.122 -16.981 -37.785 1.00 223.55 279 GLY A CA 1
ATOM 2074 C C . GLY A 1 279 ? 4.708 -17.224 -37.307 1.00 211.52 279 GLY A C 1
ATOM 2075 O O . GLY A 1 279 ? 4.473 -17.357 -36.113 1.00 212.71 279 GLY A O 1
ATOM 2076 N N . LEU A 1 280 ? 3.777 -17.321 -38.251 1.00 195.05 280 LEU A N 1
ATOM 2077 C CA . LEU A 1 280 ? 2.376 -17.641 -37.966 1.00 196.67 280 LEU A CA 1
ATOM 2078 C C . LEU A 1 280 ? 2.113 -18.946 -37.167 1.00 197.84 280 LEU A C 1
ATOM 2079 O O . LEU A 1 280 ? 1.473 -18.884 -36.124 1.00 190.40 280 LEU A O 1
ATOM 2084 N N . VAL A 1 281 ? 2.597 -20.103 -37.643 1.00 200.76 281 VAL A N 1
ATOM 2085 C CA . VAL A 1 281 ? 2.350 -21.433 -36.992 1.00 210.53 281 VAL A CA 1
ATOM 2086 C C . VAL A 1 281 ? 2.801 -21.524 -35.512 1.00 218.26 281 VAL A C 1
ATOM 2087 O O . VAL A 1 281 ? 2.312 -22.364 -34.735 1.00 193.99 281 VAL A O 1
ATOM 2091 N N . GLN A 1 282 ? 3.718 -20.633 -35.141 1.00 221.52 282 GLN A N 1
ATOM 2092 C CA . GLN A 1 282 ? 4.375 -20.636 -33.834 1.00 210.19 282 GLN A CA 1
ATOM 2093 C C . GLN A 1 282 ? 3.436 -20.227 -32.718 1.00 195.10 282 GLN A C 1
AT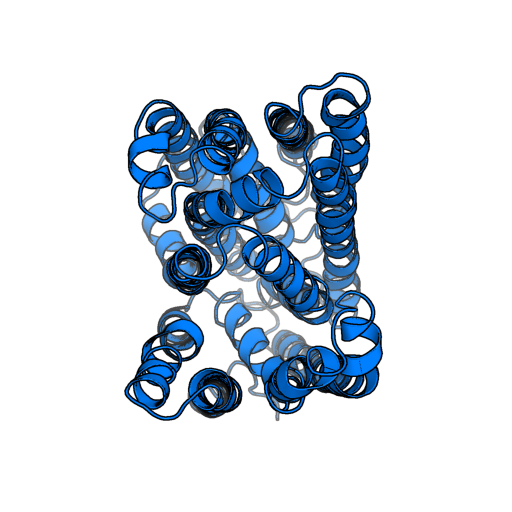OM 2094 O O . GLN A 1 282 ? 3.114 -21.002 -31.818 1.00 176.09 282 GLN A O 1
ATOM 2100 N N . ARG A 1 283 ? 3.010 -18.979 -32.803 1.00 191.18 283 ARG A N 1
ATOM 2101 C CA . ARG A 1 283 ? 2.240 -18.352 -31.764 1.00 194.51 283 ARG A CA 1
ATOM 2102 C C . ARG A 1 283 ? 0.776 -18.857 -31.779 1.00 190.78 283 ARG A C 1
ATOM 2103 O O . ARG A 1 283 ? -0.123 -18.214 -31.217 1.00 178.29 283 ARG A O 1
ATOM 2111 N N . ILE A 1 284 ? 0.548 -20.001 -32.437 1.00 171.03 284 ILE A N 1
ATO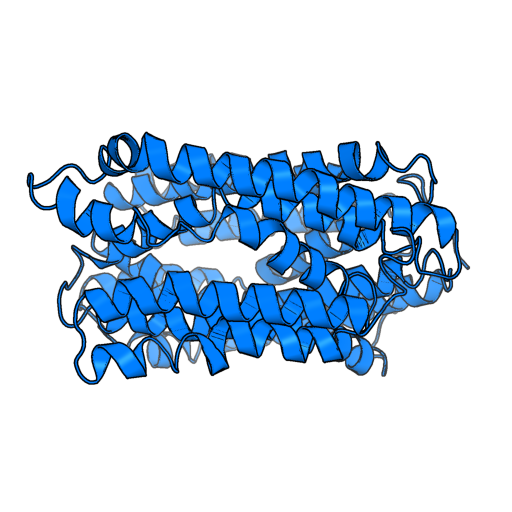M 2112 C CA . ILE A 1 284 ? -0.671 -20.787 -32.213 1.00 176.02 284 ILE A CA 1
ATOM 2113 C C . ILE A 1 284 ? -0.280 -22.075 -31.490 1.00 168.61 284 ILE A C 1
ATOM 2114 O O . ILE A 1 284 ? -1.046 -22.588 -30.664 1.00 147.46 284 ILE A O 1
ATOM 2119 N N . MET A 1 285 ? 0.914 -22.592 -31.789 1.00 167.52 285 MET A N 1
ATOM 2120 C CA . MET A 1 285 ? 1.546 -23.477 -30.833 1.00 180.26 285 MET A CA 1
ATOM 2121 C C . MET A 1 285 ? 1.591 -22.643 -29.538 1.00 201.33 285 MET A C 1
ATOM 2122 O O . MET A 1 285 ? 0.747 -22.846 -28.649 1.00 186.33 285 MET A O 1
ATOM 2127 N N . MET A 1 286 ? 2.485 -21.649 -29.473 1.00 209.53 286 MET A N 1
ATOM 2128 C CA . MET A 1 286 ? 2.660 -20.837 -28.254 1.00 217.90 286 MET A CA 1
ATOM 2129 C C . MET A 1 286 ? 1.377 -20.283 -27.641 1.00 200.29 286 MET A C 1
ATOM 2130 O O . MET A 1 286 ? 1.134 -20.474 -26.454 1.00 200.92 286 MET A O 1
ATOM 2135 N N . PHE A 1 287 ? 0.581 -19.565 -28.425 1.00 189.72 287 PHE A N 1
ATOM 2136 C CA . PHE A 1 287 ? -0.634 -18.993 -27.881 1.00 174.17 287 PHE A CA 1
ATOM 2137 C C . PHE A 1 287 ? -1.403 -20.082 -27.171 1.00 152.82 287 PHE A C 1
ATOM 2138 O O . PHE A 1 287 ? -1.745 -19.924 -26.022 1.00 174.93 287 PHE A O 1
ATOM 2146 N N . VAL A 1 288 ? -1.675 -21.192 -27.833 1.00 132.37 288 VAL A N 1
ATOM 2147 C CA . VAL A 1 288 ? -2.471 -22.184 -27.157 1.00 138.20 288 VAL A CA 1
ATOM 2148 C C . VAL A 1 288 ? -1.583 -23.275 -26.573 1.00 143.79 288 VAL A C 1
ATOM 2149 O O . VAL A 1 288 ? -2.011 -24.402 -26.301 1.00 150.84 288 VAL A O 1
ATOM 2153 N N . MET A 1 289 ? -0.325 -22.918 -26.383 1.00 144.82 289 MET A N 1
ATOM 2154 C CA . MET A 1 289 ? 0.454 -23.534 -25.325 1.00 162.25 289 MET A CA 1
ATOM 2155 C C . MET A 1 289 ? -0.021 -22.987 -23.977 1.00 175.15 289 MET A C 1
ATOM 2156 O O . MET A 1 289 ? -0.597 -23.717 -23.160 1.00 160.03 289 MET A O 1
ATOM 2161 N N . MET A 1 290 ? 0.229 -21.688 -23.786 1.00 180.49 290 MET A N 1
ATOM 2162 C CA . MET A 1 290 ? -0.121 -20.901 -22.600 1.00 168.17 290 MET A CA 1
ATOM 2163 C C . MET A 1 290 ? -0.971 -21.606 -21.528 1.00 162.68 290 MET A C 1
ATOM 2164 O O . MET A 1 290 ? -0.457 -21.827 -20.429 1.00 168.75 290 MET A O 1
ATOM 2169 N N . PRO A 1 291 ? -2.240 -21.984 -21.837 1.00 150.93 291 PRO A N 1
ATOM 2170 C CA . PRO A 1 291 ? -2.992 -22.931 -21.001 1.00 153.85 291 PRO A CA 1
ATOM 2171 C C . PRO A 1 291 ? -2.158 -23.947 -20.209 1.00 146.00 291 PRO A C 1
ATOM 2172 O O . PRO A 1 291 ? -2.375 -24.117 -19.016 1.00 145.83 291 PRO A O 1
ATOM 2176 N N . MET A 1 292 ? -1.218 -24.616 -20.856 1.00 145.01 292 MET A N 1
ATOM 2177 C CA . MET A 1 292 ? -0.270 -25.431 -20.119 1.00 155.72 292 MET A CA 1
ATOM 2178 C C . MET A 1 292 ? 0.738 -24.574 -19.405 1.00 159.23 292 MET A C 1
ATOM 2179 O O . MET A 1 292 ? 0.670 -24.424 -18.185 1.00 164.30 292 MET A O 1
ATOM 2184 N N . MET A 1 293 ? 1.670 -24.022 -20.172 1.00 155.05 293 MET A N 1
ATOM 2185 C CA . MET A 1 293 ? 2.699 -23.133 -19.647 1.00 171.90 293 MET A CA 1
ATOM 2186 C C . MET A 1 293 ? 2.343 -22.456 -18.293 1.00 180.25 293 MET A C 1
ATOM 2187 O O . MET A 1 293 ? 3.078 -22.610 -17.287 1.00 173.36 293 MET A O 1
ATOM 2192 N N . GLY A 1 294 ? 1.208 -21.742 -18.265 1.00 166.46 294 GLY A N 1
ATOM 2193 C CA . GLY A 1 294 ? 0.727 -21.039 -17.062 1.00 158.33 294 GLY A CA 1
ATOM 2194 C C . GLY A 1 294 ? 0.578 -21.900 -15.808 1.00 148.77 294 GLY A C 1
ATOM 2195 O O . GLY A 1 294 ? 0.929 -21.485 -14.678 1.00 141.32 294 GLY A O 1
ATOM 2196 N N . ILE A 1 295 ? 0.049 -23.101 -15.995 1.00 131.08 295 ILE A N 1
ATOM 2197 C CA . ILE A 1 295 ? -0.159 -23.949 -14.850 1.00 146.83 295 ILE A CA 1
ATOM 2198 C C . ILE A 1 295 ? 1.191 -24.192 -14.203 1.00 143.39 29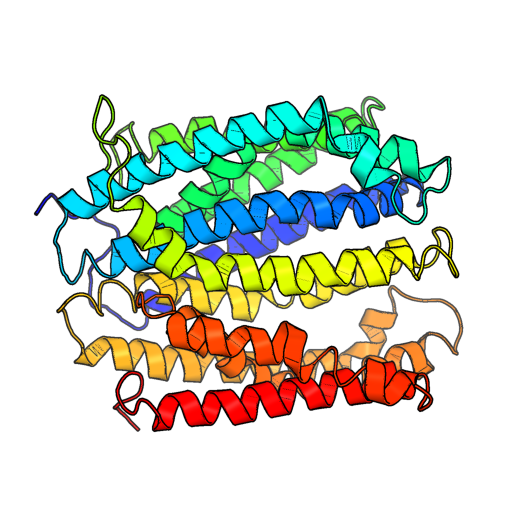5 ILE A C 1
ATOM 2199 O O . ILE A 1 295 ? 1.323 -23.947 -12.997 1.00 141.06 295 ILE A O 1
ATOM 2204 N N . MET A 1 296 ? 2.183 -24.604 -15.001 1.00 131.87 296 MET A N 1
ATOM 2205 C CA . MET A 1 296 ? 3.543 -24.864 -14.502 1.00 167.18 296 MET A CA 1
ATOM 2206 C C . MET A 1 296 ? 4.175 -23.772 -13.563 1.00 168.89 296 MET A C 1
ATOM 2207 O O . MET A 1 296 ? 4.803 -24.075 -12.503 1.00 157.13 296 MET A O 1
ATOM 2212 N N . GLN A 1 297 ? 4.017 -22.511 -13.965 1.00 169.62 297 GLN A N 1
ATOM 2213 C CA . GLN A 1 297 ? 4.569 -21.371 -13.221 1.00 175.82 297 GLN A CA 1
ATOM 2214 C C . GLN A 1 297 ? 3.881 -21.131 -11.873 1.00 162.77 297 GLN A C 1
ATOM 2215 O O . GLN A 1 297 ? 4.484 -20.571 -10.943 1.00 135.26 297 GLN A O 1
ATOM 2221 N N . ALA A 1 298 ? 2.622 -21.564 -11.787 1.00 156.28 298 ALA A N 1
ATOM 2222 C CA . ALA A 1 298 ? 1.950 -21.741 -10.505 1.00 150.96 298 ALA A CA 1
ATOM 2223 C C . ALA A 1 298 ? 2.866 -22.565 -9.548 1.00 141.22 298 ALA A C 1
ATOM 2224 O O . ALA A 1 298 ? 3.282 -22.081 -8.464 1.00 128.36 298 ALA A O 1
ATOM 2226 N N . MET A 1 299 ? 3.238 -23.763 -9.989 1.00 126.07 299 MET A N 1
ATOM 2227 C CA . MET A 1 299 ? 3.967 -24.685 -9.133 1.00 138.77 299 MET A CA 1
ATOM 2228 C C . MET A 1 299 ? 5.435 -24.347 -8.925 1.00 147.82 299 MET A C 1
ATOM 2229 O O . MET A 1 299 ? 5.976 -24.496 -7.803 1.00 132.46 299 MET A O 1
ATOM 2234 N N . GLN A 1 300 ? 6.070 -23.941 -10.025 1.00 156.33 300 GLN A N 1
ATOM 2235 C CA . GLN A 1 300 ? 7.313 -23.163 -10.011 1.00 174.77 300 GLN A CA 1
ATOM 2236 C C . GLN A 1 300 ? 7.765 -22.736 -8.575 1.00 157.72 300 GLN A C 1
ATOM 2237 O O . GLN A 1 300 ? 8.855 -23.146 -8.092 1.00 132.59 300 GLN A O 1
ATOM 2243 N N . PRO A 1 301 ? 6.917 -21.916 -7.890 1.00 153.23 301 PRO A N 1
ATOM 2244 C CA . PRO A 1 301 ? 7.267 -21.480 -6.556 1.00 158.26 301 PRO A CA 1
ATOM 2245 C C . PRO A 1 301 ? 6.469 -22.236 -5.479 1.00 148.18 301 PRO A C 1
ATOM 2246 O O . PRO A 1 301 ? 6.909 -22.334 -4.329 1.00 143.24 301 PRO A O 1
ATOM 2250 N N . ILE A 1 302 ? 5.302 -22.744 -5.857 1.00 126.95 302 ILE A N 1
ATOM 2251 C CA . ILE A 1 302 ? 4.456 -23.452 -4.938 1.00 125.95 302 ILE A CA 1
ATOM 2252 C C . ILE A 1 302 ? 5.156 -24.702 -4.500 1.00 131.76 302 ILE A C 1
ATOM 2253 O O . ILE A 1 302 ? 5.506 -24.880 -3.326 1.00 144.39 302 ILE A O 1
ATOM 2258 N N . VAL A 1 303 ? 5.372 -25.557 -5.478 1.00 126.27 303 VAL A N 1
ATOM 2259 C CA . VAL A 1 303 ? 6.231 -26.682 -5.301 1.00 139.79 303 VAL A CA 1
ATOM 2260 C C . VAL A 1 303 ? 7.651 -26.167 -5.037 1.00 138.76 303 VAL A C 1
ATOM 2261 O O . VAL A 1 303 ? 8.596 -26.946 -5.002 1.00 128.97 303 VAL A O 1
ATOM 2265 N N . GLY A 1 304 ? 7.799 -24.863 -4.809 1.00 142.42 304 GLY A N 1
ATOM 2266 C CA . GLY A 1 304 ? 9.103 -24.309 -4.379 1.00 160.67 304 GLY A CA 1
ATOM 2267 C C . GLY A 1 304 ? 9.448 -24.140 -2.886 1.00 162.95 304 GLY A C 1
ATOM 2268 O O . GLY A 1 304 ? 10.519 -24.617 -2.421 1.00 130.77 304 GLY A O 1
ATOM 2269 N N . TYR A 1 305 ? 8.581 -23.416 -2.164 1.00 161.31 305 TYR A N 1
ATOM 2270 C CA . TYR A 1 305 ? 8.727 -23.233 -0.729 1.00 171.28 305 TYR A CA 1
ATOM 2271 C C . TYR A 1 305 ? 8.050 -24.385 -0.023 1.00 157.28 305 TYR A C 1
ATOM 2272 O O . TYR A 1 305 ? 8.148 -24.536 1.188 1.00 165.00 305 TYR A O 1
ATOM 2281 N N . ASN A 1 306 ? 7.381 -25.229 -0.784 1.00 144.92 306 ASN A N 1
ATOM 2282 C CA . ASN A 1 306 ? 6.957 -26.463 -0.176 1.00 168.26 306 ASN A CA 1
ATOM 2283 C C . ASN A 1 306 ? 7.969 -27.592 -0.128 1.00 173.22 306 ASN A C 1
ATOM 2284 O O . ASN A 1 306 ? 8.119 -28.236 0.918 1.00 178.70 306 ASN A O 1
ATOM 2289 N N . TYR A 1 307 ? 8.695 -27.825 -1.213 1.00 169.56 307 TYR A N 1
ATOM 2290 C CA . TYR A 1 307 ? 10.048 -28.231 -0.947 1.00 180.96 307 TYR A CA 1
ATOM 2291 C C . TYR A 1 307 ? 10.664 -26.915 -0.488 1.00 189.69 307 TYR A C 1
ATOM 2292 O O . TYR A 1 307 ? 10.110 -25.846 -0.709 1.00 165.10 307 TYR A O 1
ATOM 2301 N N . GLY A 1 308 ? 11.815 -27.006 0.150 1.00 211.18 308 GLY A N 1
ATOM 2302 C CA . GLY A 1 308 ? 12.117 -26.099 1.225 1.00 217.73 308 GLY A CA 1
ATOM 2303 C C . GLY A 1 308 ? 11.463 -26.878 2.343 1.00 220.55 308 GLY A C 1
ATOM 2304 O O . GLY A 1 308 ? 10.267 -27.184 2.262 1.00 218.12 308 GLY A O 1
ATOM 2305 N N . ALA A 1 309 ? 12.240 -27.222 3.366 1.00 212.55 309 ALA A N 1
ATOM 2306 C CA . ALA A 1 309 ? 11.851 -28.266 4.329 1.00 216.91 309 ALA A CA 1
ATOM 2307 C C . ALA A 1 309 ? 10.389 -28.288 4.863 1.00 219.21 309 ALA A C 1
ATOM 2308 O O . ALA A 1 309 ? 10.099 -28.972 5.845 1.00 212.91 309 ALA A O 1
ATOM 2310 N N . LYS A 1 310 ? 9.474 -27.581 4.195 1.00 224.92 310 LYS A N 1
ATOM 2311 C CA . LYS A 1 310 ? 8.085 -27.447 4.657 1.00 214.05 310 LYS A CA 1
ATOM 2312 C C . LYS A 1 310 ? 7.211 -28.654 4.301 1.00 209.18 310 LYS A C 1
ATOM 2313 O O . LYS A 1 310 ? 7.723 -29.739 3.998 1.00 183.08 310 LYS A O 1
ATOM 2319 N N . GLN A 1 311 ? 5.892 -28.431 4.335 1.00 216.44 311 GLN A N 1
ATOM 2320 C CA . GLN A 1 311 ? 4.864 -29.474 4.176 1.00 208.71 311 GLN A CA 1
ATOM 2321 C C . GLN A 1 311 ? 5.018 -30.306 2.913 1.00 163.82 311 GLN A C 1
ATOM 2322 O O . GLN A 1 311 ? 4.323 -30.081 1.925 1.00 136.27 311 GLN A O 1
ATOM 2328 N N . TYR A 1 312 ? 5.938 -31.264 2.972 1.00 142.60 312 TYR A N 1
ATOM 2329 C CA . TYR A 1 312 ? 6.109 -32.265 1.946 1.00 144.25 312 TYR A CA 1
ATOM 2330 C C . TYR A 1 312 ? 4.764 -32.846 1.560 1.00 154.67 312 TYR A C 1
ATOM 2331 O O . TYR A 1 312 ? 4.421 -32.937 0.378 1.00 192.82 312 TYR A O 1
ATOM 2340 N N . SER A 1 313 ? 4.027 -33.266 2.577 1.00 168.69 313 SER A N 1
ATOM 2341 C CA . SER A 1 313 ? 2.612 -33.618 2.487 1.00 192.87 313 SER A CA 1
ATOM 2342 C C . SER A 1 313 ? 1.826 -32.956 1.365 1.00 191.19 313 SER A C 1
ATOM 2343 O O . SER A 1 313 ? 1.360 -33.634 0.443 1.00 169.84 313 SER A O 1
ATOM 2346 N N . ARG A 1 314 ? 1.691 -31.629 1.486 1.00 201.23 314 ARG A N 1
ATOM 2347 C CA . ARG A 1 314 ? 0.820 -30.782 0.656 1.00 209.09 314 ARG A CA 1
ATOM 2348 C C . ARG A 1 314 ? 1.396 -30.388 -0.739 1.00 190.29 314 ARG A C 1
ATOM 2349 O O . ARG A 1 314 ? 0.639 -29.988 -1.629 1.00 157.83 314 ARG A O 1
ATOM 2357 N N . LEU A 1 315 ? 2.717 -30.502 -0.927 1.00 174.11 315 LEU A N 1
ATOM 2358 C CA . LEU A 1 315 ? 3.333 -30.305 -2.249 1.00 144.93 315 LEU A CA 1
ATOM 2359 C C . LEU A 1 315 ? 3.072 -31.466 -3.198 1.00 144.73 315 LEU A C 1
ATOM 2360 O O . LEU A 1 315 ? 2.918 -31.264 -4.394 1.00 155.26 315 LEU A O 1
ATOM 2365 N N . ARG A 1 316 ? 3.071 -32.691 -2.696 1.00 131.76 316 ARG A N 1
ATOM 2366 C CA . ARG A 1 316 ? 2.694 -33.770 -3.557 1.00 154.19 316 ARG A CA 1
ATOM 2367 C C . ARG A 1 316 ? 1.287 -33.434 -4.021 1.00 171.35 316 ARG A C 1
ATOM 2368 O O . ARG A 1 316 ? 0.995 -33.535 -5.212 1.00 200.34 316 ARG A O 1
ATOM 2376 N N . GLU A 1 317 ? 0.439 -33.010 -3.077 1.00 164.69 317 GLU A N 1
ATOM 2377 C CA . GLU A 1 317 ? -0.880 -32.442 -3.370 1.00 179.42 317 GLU A CA 1
ATOM 2378 C C . GLU A 1 317 ? -0.790 -31.506 -4.580 1.00 184.76 317 GLU A C 1
ATOM 2379 O O . GLU A 1 317 ? -1.557 -31.638 -5.539 1.00 176.46 317 GLU A O 1
ATOM 2385 N N . THR A 1 318 ? 0.160 -30.575 -4.544 1.00 180.62 318 THR A N 1
ATOM 2386 C CA . THR A 1 318 ? 0.445 -29.757 -5.725 1.00 181.59 318 THR A CA 1
ATOM 2387 C C . THR A 1 318 ? 0.708 -30.693 -6.917 1.00 154.42 318 THR A C 1
ATOM 2388 O O . THR A 1 318 ? -0.113 -30.730 -7.841 1.00 134.28 318 THR A O 1
ATOM 2392 N N . VAL A 1 319 ? 1.804 -31.471 -6.857 1.00 135.40 319 VAL A N 1
ATOM 2393 C CA . VAL A 1 319 ? 2.225 -32.305 -7.996 1.00 132.82 319 VAL A CA 1
ATOM 2394 C C . VAL A 1 319 ? 1.142 -33.223 -8.519 1.00 128.51 319 VAL A C 1
ATOM 2395 O O . VAL A 1 319 ? 0.888 -33.184 -9.712 1.00 156.70 319 VAL A O 1
ATOM 2399 N N . MET A 1 320 ? 0.492 -34.031 -7.684 1.00 111.70 320 MET A N 1
ATOM 2400 C CA . MET A 1 320 ? -0.678 -34.734 -8.197 1.00 130.02 320 MET A CA 1
ATOM 2401 C C . MET A 1 320 ? -1.712 -33.781 -8.810 1.00 134.71 320 MET A C 1
ATOM 2402 O O . MET A 1 320 ? -2.165 -34.018 -9.925 1.00 175.02 320 MET A O 1
ATOM 2407 N N . LEU A 1 321 ? -2.107 -32.723 -8.114 1.00 123.17 321 LEU A N 1
ATOM 2408 C CA . LEU A 1 321 ? -3.021 -31.794 -8.755 1.00 141.46 321 LEU A CA 1
ATOM 2409 C C . LEU A 1 321 ? -2.422 -31.207 -10.034 1.00 165.35 321 LEU A C 1
ATOM 2410 O O . LEU A 1 321 ? -3.011 -31.363 -11.114 1.00 162.12 321 LEU A O 1
ATOM 2415 N N . GLY A 1 322 ? -1.291 -30.501 -9.905 1.00 158.45 322 GLY A N 1
ATOM 2416 C CA . GLY A 1 322 ? -0.467 -30.127 -11.069 1.00 150.17 322 GLY A CA 1
ATOM 2417 C C . GLY A 1 322 ? -0.726 -31.031 -12.269 1.00 145.64 322 GLY A C 1
ATOM 2418 O O . GLY A 1 322 ? -1.492 -30.651 -13.169 1.00 138.85 322 GLY A O 1
ATOM 2419 N N . PHE A 1 323 ? -0.115 -32.225 -12.271 1.00 123.56 323 PHE A N 1
ATOM 2420 C CA . PHE A 1 323 ? -0.506 -33.301 -13.189 1.00 111.21 323 PHE A CA 1
ATOM 2421 C C . PHE A 1 323 ? -2.018 -33.279 -13.455 1.00 123.96 323 PHE A C 1
ATOM 2422 O O . PHE A 1 323 ? -2.447 -32.580 -14.370 1.00 143.90 323 PHE A O 1
ATOM 2430 N N . LYS A 1 324 ? -2.817 -33.996 -12.665 1.00 129.07 324 LYS A N 1
ATOM 2431 C CA . LYS A 1 324 ? -4.298 -33.919 -12.736 1.00 154.34 324 LYS A CA 1
ATOM 2432 C C . LYS A 1 324 ? -4.937 -32.771 -13.618 1.00 156.17 324 LYS A C 1
ATOM 2433 O O . LYS A 1 324 ? -5.764 -33.058 -14.508 1.00 152.69 324 LYS A O 1
ATOM 2439 N N . VAL A 1 325 ? -4.571 -31.500 -13.398 1.00 140.03 325 VAL A N 1
ATOM 2440 C CA . VAL A 1 325 ? -5.103 -30.409 -14.248 1.00 148.33 325 VAL A CA 1
ATOM 2441 C C . VAL A 1 325 ? -4.643 -30.556 -15.698 1.00 153.61 325 VAL A C 1
ATOM 2442 O O . VAL A 1 325 ? -5.415 -31.000 -16.560 1.00 134.84 325 VAL A O 1
ATOM 2446 N N . ALA A 1 326 ? -3.379 -30.161 -15.916 1.00 151.60 326 ALA A N 1
ATOM 2447 C CA . ALA A 1 326 ? -2.613 -30.300 -17.156 1.00 148.59 326 ALA A CA 1
ATOM 2448 C C . ALA A 1 326 ? -3.219 -31.274 -18.145 1.00 156.50 326 ALA A C 1
ATOM 2449 O O . ALA A 1 326 ? -3.728 -30.870 -19.190 1.00 168.82 326 ALA A O 1
ATOM 2451 N N . THR A 1 327 ? -3.122 -32.556 -17.822 1.00 144.47 327 THR A N 1
ATOM 2452 C CA . THR A 1 327 ? -3.896 -33.586 -18.480 1.00 162.45 327 THR A CA 1
ATOM 2453 C C . THR A 1 327 ? -5.208 -33.117 -19.122 1.00 159.03 327 THR A C 1
ATOM 2454 O O . THR A 1 327 ? -5.338 -33.177 -20.347 1.00 171.11 327 THR A O 1
ATOM 2458 N N . ILE A 1 328 ? -6.176 -32.670 -18.322 1.00 144.88 328 ILE A N 1
ATOM 2459 C CA . ILE A 1 328 ? -7.456 -32.200 -18.898 1.00 169.97 328 ILE A CA 1
ATOM 2460 C C . ILE A 1 328 ? -7.313 -31.064 -19.974 1.00 160.85 328 ILE A C 1
ATOM 2461 O O . ILE A 1 328 ? -8.157 -30.892 -20.877 1.00 133.01 328 ILE A O 1
ATOM 2466 N N . PHE A 1 329 ? -6.226 -30.309 -19.889 1.00 159.84 329 PHE A N 1
ATOM 2467 C CA . PHE A 1 329 ? -5.914 -29.358 -20.934 1.00 151.65 329 PHE A CA 1
ATOM 2468 C C . PHE A 1 329 ? -5.135 -30.024 -22.031 1.00 142.24 329 PHE A C 1
ATOM 2469 O O . PHE A 1 329 ? -5.304 -29.668 -23.184 1.00 151.76 329 PHE A O 1
ATOM 2477 N N . SER A 1 330 ? -4.288 -30.987 -21.688 1.00 132.82 330 SER A N 1
ATOM 2478 C CA . SER A 1 330 ? -3.637 -31.792 -22.708 1.00 141.47 330 SER A CA 1
ATOM 2479 C C . SER A 1 330 ? -4.710 -32.338 -23.669 1.00 146.21 330 SER A C 1
ATOM 2480 O O . SER A 1 330 ? -4.792 -31.906 -24.828 1.00 154.15 330 SER A O 1
ATOM 2483 N N . ILE A 1 331 ? -5.559 -33.229 -23.186 1.00 123.83 331 ILE A N 1
ATOM 2484 C CA . ILE A 1 331 ? -6.702 -33.646 -23.970 1.00 130.98 331 ILE A CA 1
ATOM 2485 C C . ILE A 1 331 ? -7.627 -32.525 -24.461 1.00 139.42 331 ILE A C 1
ATOM 2486 O O . ILE A 1 331 ? -8.309 -32.691 -25.458 1.00 151.36 331 ILE A O 1
ATOM 2491 N N . GLY A 1 332 ? -7.697 -31.404 -23.758 1.00 148.36 332 GLY A N 1
ATOM 2492 C CA . GLY A 1 332 ? -8.569 -30.323 -24.218 1.00 165.98 332 GLY A CA 1
ATOM 2493 C C . GLY A 1 332 ? -8.061 -29.667 -25.496 1.00 154.76 332 GLY A C 1
ATOM 2494 O O . GLY A 1 332 ? -8.742 -29.643 -26.531 1.00 149.30 332 GLY A O 1
ATOM 2495 N N . ILE A 1 333 ? -6.862 -29.113 -25.400 1.00 139.79 333 ILE A N 1
ATOM 2496 C CA . ILE A 1 333 ? -6.181 -28.581 -26.542 1.00 149.86 333 ILE A CA 1
ATOM 2497 C C . ILE A 1 333 ? -6.257 -29.648 -27.620 1.00 154.07 333 ILE A C 1
ATOM 2498 O O . ILE A 1 333 ? -6.941 -29.448 -28.623 1.00 171.44 333 ILE A O 1
ATOM 2503 N N . PHE A 1 334 ? -5.629 -30.798 -27.371 1.00 140.96 334 PHE A N 1
ATOM 2504 C CA . PHE A 1 334 ? -5.555 -31.897 -28.349 1.00 154.91 334 PHE A CA 1
ATOM 2505 C C . PHE A 1 334 ? -6.792 -32.138 -29.212 1.00 152.76 334 PHE A C 1
ATOM 2506 O O . PHE A 1 334 ? -6.678 -32.246 -30.436 1.00 136.93 334 PHE A O 1
ATOM 2514 N N . ALA A 1 335 ? -7.946 -32.282 -28.558 1.00 165.62 335 ALA A N 1
ATOM 2515 C CA . ALA A 1 335 ? -9.228 -32.389 -29.239 1.00 163.77 335 ALA A CA 1
ATOM 2516 C C . ALA A 1 335 ? -9.417 -31.124 -30.056 1.00 170.41 335 ALA A C 1
ATOM 2517 O O . ALA A 1 335 ? -9.410 -31.176 -31.284 1.00 190.24 335 ALA A O 1
ATOM 2519 N N . LEU A 1 336 ? -9.542 -29.983 -29.389 1.00 158.42 336 LEU A N 1
ATOM 2520 C CA . LEU A 1 336 ? -9.694 -28.729 -30.103 1.00 156.86 336 LEU A CA 1
ATOM 2521 C C . LEU A 1 336 ? -8.611 -28.488 -31.160 1.00 152.84 336 LEU A C 1
ATOM 2522 O O . LEU A 1 336 ? -8.852 -27.840 -32.165 1.00 174.10 336 LEU A O 1
ATOM 2527 N N . LEU A 1 337 ? -7.426 -29.021 -30.946 1.00 140.83 337 LEU A N 1
ATOM 2528 C CA . LEU A 1 337 ? -6.401 -28.949 -31.959 1.00 144.13 337 LEU A CA 1
ATOM 2529 C C . LEU A 1 337 ? -6.599 -29.970 -33.128 1.00 175.47 337 LEU A C 1
ATOM 2530 O O . LEU A 1 337 ? -5.899 -29.900 -34.139 1.00 206.84 337 LEU A O 1
ATOM 2535 N N . MET A 1 338 ? -7.554 -30.895 -33.021 1.00 168.56 338 MET A N 1
ATOM 2536 C CA . MET A 1 338 ? -7.833 -31.796 -34.150 1.00 147.53 338 MET A CA 1
ATOM 2537 C C . MET A 1 338 ? -9.289 -31.953 -34.536 1.00 145.82 338 MET A C 1
ATOM 2538 O O . MET A 1 338 ? -9.652 -32.960 -35.137 1.00 146.75 338 MET A O 1
ATOM 2543 N N . LEU A 1 339 ? -10.109 -30.967 -34.178 1.00 163.62 339 LEU A N 1
ATOM 2544 C CA . LEU A 1 339 ? -11.487 -30.842 -34.679 1.00 192.18 339 LEU A CA 1
ATOM 2545 C C . LEU A 1 339 ? -11.635 -29.487 -35.352 1.00 199.06 339 LEU A C 1
ATOM 2546 O O . LEU A 1 339 ? -12.537 -29.259 -36.156 1.00 190.28 339 LEU A O 1
ATOM 2551 N N . PHE A 1 340 ? -10.732 -28.586 -35.000 1.00 194.48 340 PHE A N 1
ATOM 2552 C CA . PHE A 1 340 ? -10.661 -27.288 -35.619 1.00 190.40 340 PHE A CA 1
ATOM 2553 C C . PHE A 1 340 ? -9.352 -27.125 -36.377 1.00 205.75 340 PHE A C 1
ATOM 2554 O O . PHE A 1 340 ? -8.864 -25.996 -36.491 1.00 200.18 340 PHE A O 1
ATOM 2562 N N . PRO A 1 341 ? -8.758 -28.231 -36.897 1.00 228.93 341 PRO A N 1
ATOM 2563 C CA . PRO A 1 341 ? -7.568 -27.931 -37.692 1.00 248.60 341 PRO A CA 1
ATOM 2564 C C . PRO A 1 341 ? -8.015 -27.374 -39.047 1.00 254.19 341 PRO A C 1
ATOM 2565 O O . PRO A 1 341 ? -7.215 -26.811 -39.799 1.00 241.30 341 PRO A O 1
ATOM 2569 N N . GLU A 1 342 ? -9.314 -27.530 -39.310 1.00 245.39 342 GLU A N 1
ATOM 2570 C CA . GLU A 1 342 ? -9.997 -26.958 -40.453 1.00 214.67 342 GLU A CA 1
ATOM 2571 C C . GLU A 1 342 ? -9.986 -25.435 -40.297 1.00 203.86 342 GLU A C 1
ATOM 2572 O O . GLU A 1 342 ? -9.190 -24.771 -40.944 1.00 180.65 342 GLU A O 1
ATOM 2578 N N . ALA A 1 343 ? -10.807 -24.905 -39.386 1.00 230.30 343 ALA A N 1
ATOM 2579 C CA . ALA A 1 343 ? -11.001 -23.447 -39.195 1.00 245.06 343 ALA A CA 1
ATOM 2580 C C . ALA A 1 343 ? -9.765 -22.633 -38.793 1.00 246.48 343 ALA A C 1
ATOM 2581 O O . ALA A 1 343 ? -9.793 -21.394 -38.810 1.00 238.10 343 ALA A O 1
ATOM 2583 N N . LEU A 1 344 ? -8.700 -23.329 -38.414 1.00 247.36 344 LEU A N 1
ATOM 2584 C CA . LEU A 1 344 ? -7.423 -22.686 -38.138 1.00 240.05 344 LEU A CA 1
ATOM 2585 C C . LEU A 1 344 ? -6.562 -22.713 -39.401 1.00 223.02 344 LEU A C 1
ATOM 2586 O O . LEU A 1 344 ? -5.621 -21.936 -39.564 1.00 212.08 344 LEU A O 1
ATOM 2591 N N . LEU A 1 345 ? -6.914 -23.601 -40.313 1.00 201.08 345 LEU A N 1
ATOM 2592 C CA . LEU A 1 345 ? -6.370 -23.528 -41.642 1.00 228.37 345 LEU A CA 1
ATOM 2593 C C . LEU A 1 345 ? -7.300 -22.670 -42.514 1.00 275.62 345 LEU A C 1
ATOM 2594 O O . LEU A 1 345 ? -7.125 -22.595 -43.734 1.00 313.62 345 LEU A O 1
ATOM 2599 N N . ARG A 1 346 ? -8.281 -22.021 -41.874 1.00 294.74 346 ARG A N 1
ATOM 2600 C CA . ARG A 1 346 ? -9.135 -21.012 -42.527 1.00 308.57 346 ARG A CA 1
ATOM 2601 C C . ARG A 1 346 ? -8.596 -19.596 -42.307 1.00 295.73 346 ARG A C 1
ATOM 2602 O O . ARG A 1 346 ? -9.294 -18.605 -42.530 1.00 308.96 346 ARG A O 1
ATOM 2610 N N . VAL A 1 347 ? -7.353 -19.527 -41.843 1.00 278.91 347 VAL A N 1
ATOM 2611 C CA . VAL A 1 347 ? -6.551 -18.313 -41.905 1.00 274.71 347 VAL A CA 1
ATOM 2612 C C . VAL A 1 347 ? -5.503 -18.540 -42.995 1.00 307.20 347 VAL A C 1
ATOM 2613 O O . VAL A 1 347 ? -5.015 -17.596 -43.622 1.00 317.09 347 VAL A O 1
ATOM 2617 N N . PHE A 1 348 ? -5.199 -19.817 -43.226 1.00 355.76 348 PHE A N 1
ATOM 2618 C CA . PHE A 1 348 ? -4.218 -20.270 -44.212 1.00 380.07 348 PHE A CA 1
ATOM 2619 C C . PHE A 1 348 ? -4.838 -20.390 -45.608 1.00 355.55 348 PHE A C 1
ATOM 2620 O O . PHE A 1 348 ? -4.201 -20.898 -46.537 1.00 326.73 348 PHE A O 1
ATOM 2628 N N . THR A 1 349 ? -6.075 -19.914 -45.745 1.00 349.76 349 THR A N 1
ATOM 2629 C CA . THR A 1 349 ? -6.865 -20.081 -46.966 1.00 355.15 349 THR A CA 1
ATOM 2630 C C . THR A 1 349 ? -6.020 -19.859 -48.222 1.00 369.45 349 THR A C 1
ATOM 2631 O O . THR A 1 349 ? -5.508 -18.760 -48.454 1.00 394.40 349 THR A O 1
ATOM 2635 N N . ALA A 1 350 ? -5.849 -20.929 -48.994 1.00 349.72 350 ALA A N 1
ATOM 2636 C CA . ALA A 1 350 ? -5.179 -20.876 -50.286 1.00 319.00 350 ALA A CA 1
ATOM 2637 C C . ALA A 1 350 ? -5.813 -21.942 -51.170 1.00 318.14 350 ALA A C 1
ATOM 2638 O O . ALA A 1 350 ? -7.013 -21.885 -51.446 1.00 312.86 350 ALA A O 1
ATOM 2640 N N . ASP A 1 351 ? -5.019 -22.927 -51.582 1.00 332.65 351 ASP A N 1
ATOM 2641 C CA . ASP A 1 351 ? -5.507 -24.000 -52.441 1.00 361.99 351 ASP A CA 1
ATOM 2642 C C . ASP A 1 351 ? -6.333 -25.021 -51.644 1.00 327.36 351 ASP A C 1
ATOM 2643 O O . ASP A 1 351 ? -6.294 -25.032 -50.414 1.00 312.48 351 ASP A O 1
ATOM 2648 N N . ARG A 1 352 ? -7.097 -25.853 -52.355 1.00 322.17 352 ARG A N 1
ATOM 2649 C CA . ARG A 1 352 ? -7.801 -26.988 -51.752 1.00 308.44 352 ARG A CA 1
ATOM 2650 C C . ARG A 1 352 ? -6.817 -28.144 -51.539 1.00 297.29 352 ARG A C 1
ATOM 2651 O O . ARG A 1 352 ? -7.207 -29.246 -51.146 1.00 285.78 352 ARG A O 1
ATOM 2659 N N . GLU A 1 353 ? -5.542 -27.874 -51.824 1.00 295.77 353 GLU A N 1
ATOM 2660 C CA . GLU A 1 353 ? -4.430 -28.742 -51.444 1.00 317.12 353 GLU A CA 1
ATOM 2661 C C . GLU A 1 353 ? -3.769 -28.222 -50.158 1.00 331.59 353 GLU A C 1
ATOM 2662 O O . GLU A 1 353 ? -3.125 -28.981 -49.434 1.00 357.91 353 GLU A O 1
ATOM 2668 N N . VAL A 1 354 ? -3.919 -26.924 -49.893 1.00 312.70 354 VAL A N 1
ATOM 2669 C CA . VAL A 1 354 ? -3.408 -26.302 -48.662 1.00 276.79 354 VAL A CA 1
ATOM 2670 C C . VAL A 1 354 ? -4.132 -26.862 -47.416 1.00 274.82 354 VAL A C 1
ATOM 2671 O O . VAL A 1 354 ? -3.497 -27.217 -46.416 1.00 229.62 354 VAL A O 1
ATOM 2675 N N . ILE A 1 355 ? -5.455 -26.977 -47.506 1.00 297.91 355 ILE A N 1
ATOM 2676 C CA . ILE A 1 355 ? -6.258 -27.622 -46.460 1.00 299.81 355 ILE A CA 1
ATOM 2677 C C . ILE A 1 355 ? -6.262 -29.158 -46.612 1.00 300.80 355 ILE A C 1
ATOM 2678 O O . ILE A 1 355 ? -7.257 -29.829 -46.319 1.00 325.12 355 ILE A O 1
ATOM 2683 N N . GLN A 1 356 ? -5.131 -29.704 -47.062 1.00 277.69 356 GLN A N 1
ATOM 2684 C CA . GLN A 1 356 ? -4.972 -31.149 -47.240 1.00 296.51 356 GLN A CA 1
ATOM 2685 C C . GLN A 1 356 ? -3.751 -31.698 -46.500 1.00 302.80 356 GLN A C 1
ATOM 2686 O O . GLN A 1 356 ? -3.858 -32.014 -45.318 1.00 344.94 356 GLN A O 1
ATOM 2692 N N . ALA A 1 357 ? -2.608 -31.821 -47.185 1.00 278.81 357 ALA A N 1
ATOM 2693 C CA . ALA A 1 357 ? -1.351 -32.213 -46.530 1.00 248.52 357 ALA A CA 1
ATOM 2694 C C . ALA A 1 357 ? -0.854 -31.063 -45.661 1.00 256.99 357 ALA A C 1
ATOM 2695 O O . ALA A 1 357 ? 0.037 -31.242 -44.823 1.00 271.27 357 ALA A O 1
ATOM 2697 N N . GLY A 1 358 ? -1.449 -29.887 -45.870 1.00 251.02 358 GLY A N 1
ATOM 2698 C CA . GLY A 1 358 ? -1.298 -28.759 -44.966 1.00 251.39 358 GLY A CA 1
ATOM 2699 C C . GLY A 1 358 ? -1.924 -29.107 -43.633 1.00 247.68 358 GLY A C 1
ATOM 2700 O O . GLY A 1 358 ? -1.327 -28.894 -42.584 1.00 260.24 358 GLY A O 1
ATOM 2701 N N . VAL A 1 359 ? -3.125 -29.672 -43.678 1.00 245.13 359 VAL A N 1
ATOM 2702 C CA . VAL A 1 359 ? -3.805 -30.108 -42.459 1.00 245.03 359 VAL A CA 1
ATOM 2703 C C . VAL A 1 359 ? -3.545 -31.590 -42.118 1.00 247.40 359 VAL A C 1
ATOM 2704 O O . VAL A 1 359 ? -3.918 -32.052 -41.042 1.00 247.20 359 VAL A O 1
ATOM 2708 N N . SER A 1 360 ? -2.910 -32.325 -43.030 1.00 252.04 360 SER A N 1
ATOM 2709 C CA . SER A 1 360 ? -2.571 -33.726 -42.786 1.00 243.25 360 SER A CA 1
ATOM 2710 C C . SER A 1 360 ? -1.448 -33.787 -41.762 1.00 235.02 360 SER A C 1
ATOM 2711 O O . SER A 1 360 ? -1.513 -34.589 -40.824 1.00 247.00 360 SER A O 1
ATOM 2714 N N . ALA A 1 361 ? -0.435 -32.931 -41.933 1.00 212.85 361 ALA A N 1
ATOM 2715 C CA . ALA A 1 361 ? 0.586 -32.744 -40.910 1.00 212.21 361 ALA A CA 1
ATOM 2716 C C . ALA A 1 361 ? -0.131 -32.338 -39.604 1.00 236.48 361 ALA A C 1
ATOM 2717 O O . ALA A 1 361 ? -0.002 -33.014 -38.576 1.00 209.86 361 ALA A O 1
ATOM 2719 N N . MET A 1 362 ? -0.954 -31.289 -39.675 1.00 255.24 362 MET A N 1
ATOM 2720 C CA . MET A 1 362 ? -1.682 -30.763 -38.501 1.00 254.59 362 MET A CA 1
ATOM 2721 C C . MET A 1 362 ? -2.687 -31.748 -37.891 1.00 223.22 362 MET A C 1
ATOM 2722 O O . MET A 1 362 ? -2.960 -31.697 -36.684 1.00 211.43 362 MET A O 1
ATOM 2727 N N . HIS A 1 363 ? -3.240 -32.629 -38.732 1.00 209.08 363 HIS A N 1
ATOM 2728 C CA . HIS A 1 363 ? -3.947 -33.810 -38.261 1.00 208.99 363 HIS A CA 1
ATOM 2729 C C . HIS A 1 363 ? -2.840 -34.556 -37.485 1.00 198.30 363 HIS A C 1
ATOM 2730 O O . HIS A 1 363 ? -2.024 -33.924 -36.787 1.00 158.91 363 HIS A O 1
ATOM 2737 N N . ILE A 1 364 ? -2.763 -35.871 -37.662 1.00 209.55 364 ILE A N 1
ATOM 2738 C CA . ILE A 1 364 ? -2.065 -36.774 -36.721 1.00 236.56 364 ILE A CA 1
ATOM 2739 C C . ILE A 1 364 ? -0.575 -36.394 -36.390 1.00 211.92 364 ILE A C 1
ATOM 2740 O O . ILE A 1 364 ? 0.116 -37.134 -35.678 1.00 197.09 364 ILE A O 1
ATOM 2745 N N . LEU A 1 365 ? -0.098 -35.221 -36.849 1.00 167.96 365 LEU A N 1
ATOM 2746 C CA . LEU A 1 365 ? 1.155 -34.649 -36.299 1.00 174.10 365 LEU A CA 1
ATOM 2747 C C . LEU A 1 365 ? 1.053 -34.498 -34.773 1.00 189.19 365 LEU A C 1
ATOM 2748 O O . LEU A 1 365 ? 2.055 -34.577 -34.017 1.00 186.66 365 LEU A O 1
ATOM 2753 N N . PHE A 1 366 ? -0.177 -34.260 -34.331 1.00 196.09 366 PHE A N 1
ATOM 2754 C CA . PHE A 1 366 ? -0.439 -33.870 -32.959 1.00 203.71 366 PHE A CA 1
ATOM 2755 C C . PHE A 1 366 ? -1.298 -34.858 -32.179 1.00 208.43 366 PHE A C 1
ATOM 2756 O O . PHE A 1 366 ? -1.748 -34.558 -31.072 1.00 220.24 366 PHE A O 1
ATOM 2764 N N . CYS A 1 367 ? -1.567 -36.020 -32.749 1.00 179.55 367 CYS A N 1
ATOM 2765 C CA . CYS A 1 367 ? -1.999 -37.115 -31.932 1.00 184.06 367 CYS A CA 1
ATOM 2766 C C . CYS A 1 367 ? -0.783 -37.398 -31.027 1.00 224.40 367 CYS A C 1
ATOM 2767 O O . CYS A 1 367 ? -0.054 -38.369 -31.233 1.00 242.77 367 CYS A O 1
ATOM 2770 N N . VAL A 1 368 ? -0.538 -36.506 -30.064 1.00 255.22 368 VAL A N 1
ATOM 2771 C CA . VAL A 1 368 ? 0.599 -36.569 -29.117 1.00 257.25 368 VAL A CA 1
ATOM 2772 C C . VAL A 1 368 ? 0.192 -35.689 -27.952 1.00 233.42 368 VAL A C 1
ATOM 2773 O O . VAL A 1 368 ? 0.196 -36.103 -26.794 1.00 224.92 368 VAL A O 1
ATOM 2777 N N . THR A 1 369 ? -0.134 -34.450 -28.319 1.00 215.06 369 THR A N 1
ATOM 2778 C CA . THR A 1 369 ? -0.654 -33.385 -27.462 1.00 195.07 369 THR A CA 1
ATOM 2779 C C . THR A 1 369 ? -1.074 -33.831 -26.065 1.00 191.53 369 THR A C 1
ATOM 2780 O O . THR A 1 369 ? -0.419 -33.499 -25.070 1.00 184.33 369 THR A O 1
ATOM 2784 N N . PHE A 1 370 ? -2.179 -34.574 -26.002 1.00 181.60 370 PHE A N 1
ATOM 2785 C CA . PHE A 1 370 ? -2.799 -34.982 -24.735 1.00 165.14 370 PHE A CA 1
ATOM 2786 C C . PHE A 1 370 ? -1.749 -35.594 -23.806 1.00 150.33 370 PHE A C 1
ATOM 2787 O O . PHE A 1 370 ? -1.834 -35.457 -22.594 1.00 146.42 370 PHE A O 1
ATOM 2795 N N . LEU A 1 371 ? -0.738 -36.230 -24.382 1.00 138.53 371 LEU A N 1
ATOM 2796 C CA . LEU A 1 371 ? 0.385 -36.715 -23.611 1.00 137.50 371 LEU A CA 1
ATOM 2797 C C . LEU A 1 371 ? 1.381 -35.651 -23.221 1.00 136.94 371 LEU A C 1
ATOM 2798 O O . LEU A 1 371 ? 2.233 -35.890 -22.368 1.00 150.75 371 LEU A O 1
ATOM 2803 N N . ILE A 1 372 ? 1.351 -34.507 -23.888 1.00 148.14 372 ILE A N 1
ATOM 2804 C CA . ILE A 1 372 ? 2.391 -33.523 -23.630 1.00 166.15 372 ILE A CA 1
ATOM 2805 C C . ILE A 1 372 ? 2.253 -32.915 -22.259 1.00 163.86 372 ILE A C 1
ATOM 2806 O O . ILE A 1 372 ? 3.260 -32.528 -21.663 1.00 148.06 372 ILE A O 1
ATOM 2811 N N . GLY A 1 373 ? 1.014 -32.816 -21.774 1.00 172.04 373 GLY A N 1
ATOM 2812 C CA . GLY A 1 373 ? 0.747 -32.311 -20.416 1.00 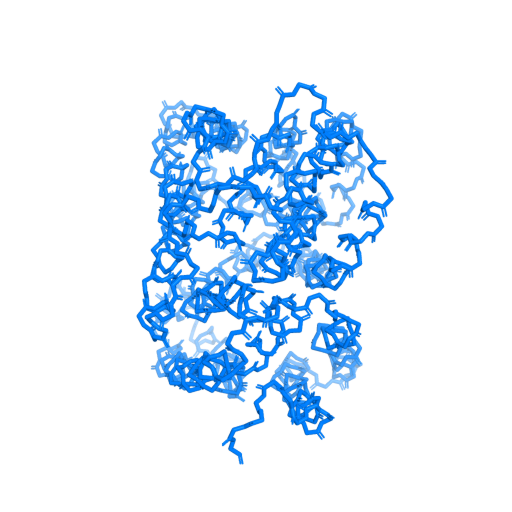196.61 373 GLY A CA 1
ATOM 2813 C C . GLY A 1 373 ? 1.862 -32.560 -19.391 1.00 187.88 373 GLY A C 1
ATOM 2814 O O . GLY A 1 373 ? 2.650 -31.654 -19.061 1.00 163.25 373 GLY A O 1
ATOM 2815 N N . ALA A 1 374 ? 1.914 -33.798 -18.897 1.00 171.00 374 ALA A N 1
ATOM 2816 C CA . ALA A 1 374 ? 2.991 -34.308 -18.046 1.00 154.09 374 ALA A CA 1
ATOM 2817 C C . ALA A 1 374 ? 4.368 -33.921 -18.539 1.00 148.33 374 ALA A C 1
ATOM 2818 O O . ALA A 1 374 ? 5.142 -33.245 -17.856 1.00 144.03 374 ALA A O 1
ATOM 2820 N N . GLN A 1 375 ? 4.647 -34.390 -19.745 1.00 164.27 375 GLN A N 1
ATOM 2821 C CA . GLN A 1 375 ? 5.911 -34.212 -20.427 1.00 198.24 375 GLN A CA 1
ATOM 2822 C C . GLN A 1 375 ? 6.610 -32.866 -20.129 1.00 197.84 375 GLN A C 1
ATOM 2823 O O . GLN A 1 375 ? 7.824 -32.714 -20.313 1.00 182.11 375 GLN A O 1
ATOM 2829 N N . ILE A 1 376 ? 5.845 -31.899 -19.643 1.00 187.16 376 ILE A N 1
ATOM 2830 C CA . ILE A 1 376 ? 6.384 -30.575 -19.417 1.00 191.28 376 ILE A CA 1
ATOM 2831 C C . ILE A 1 376 ? 6.212 -30.165 -17.948 1.00 185.28 376 ILE A C 1
ATOM 2832 O O . ILE A 1 376 ? 7.015 -29.382 -17.411 1.00 163.86 376 ILE A O 1
ATOM 2837 N N . VAL A 1 377 ? 5.173 -30.717 -17.311 1.00 176.49 377 VAL A N 1
ATOM 2838 C CA . VAL A 1 377 ? 4.917 -30.504 -15.885 1.00 176.08 377 VAL A CA 1
ATOM 2839 C C . VAL A 1 377 ? 6.173 -30.946 -15.165 1.00 157.52 377 VAL A C 1
ATOM 2840 O O . VAL A 1 377 ? 6.821 -30.162 -14.472 1.00 163.94 377 VAL A O 1
ATOM 2844 N N . ALA A 1 378 ? 6.490 -32.217 -15.362 1.00 134.90 378 ALA A N 1
ATOM 2845 C CA . ALA A 1 378 ? 7.759 -32.820 -15.015 1.00 141.30 378 ALA A CA 1
ATOM 2846 C C . ALA A 1 378 ? 8.993 -31.885 -15.056 1.00 141.30 378 ALA A C 1
ATOM 2847 O O . ALA A 1 378 ? 9.824 -31.867 -14.138 1.00 138.28 378 ALA A O 1
ATOM 2849 N N . GLY A 1 379 ? 9.119 -31.125 -16.132 1.00 144.58 379 GLY A N 1
ATOM 2850 C CA . GLY A 1 379 ? 10.260 -30.221 -16.304 1.00 163.35 379 GLY A CA 1
ATOM 2851 C C . GLY A 1 379 ? 10.419 -29.057 -15.317 1.00 170.51 379 GLY A C 1
ATOM 2852 O O . GLY A 1 379 ? 11.564 -28.708 -14.974 1.00 178.12 379 GLY A O 1
ATOM 2853 N N . GLY A 1 380 ? 9.300 -28.446 -14.881 1.00 179.20 380 GLY A N 1
ATOM 2854 C CA . GLY A 1 380 ? 9.297 -27.421 -13.797 1.00 180.37 380 GLY A CA 1
ATOM 2855 C C . GLY A 1 380 ? 9.430 -28.046 -12.414 1.00 165.37 380 GLY A C 1
ATOM 2856 O O . GLY A 1 380 ? 9.864 -27.418 -11.460 1.00 151.81 380 GLY A O 1
ATOM 2857 N N . LEU A 1 381 ? 9.077 -29.319 -12.334 1.00 149.91 381 LEU A N 1
ATOM 2858 C CA . LEU A 1 381 ? 9.182 -30.047 -11.113 1.00 136.52 381 LEU A CA 1
ATOM 2859 C C . LEU A 1 381 ? 10.409 -30.896 -11.143 1.00 125.02 381 LEU A C 1
ATOM 2860 O O . LEU A 1 381 ? 10.448 -31.902 -10.467 1.00 155.41 381 LEU A O 1
ATOM 2865 N N . TYR A 1 382 ? 11.374 -30.563 -11.983 1.00 120.81 382 TYR A N 1
ATOM 2866 C CA . TYR A 1 382 ? 12.737 -30.933 -11.669 1.00 135.78 382 TYR A CA 1
ATOM 2867 C C . TYR A 1 382 ? 13.377 -29.619 -11.563 1.00 136.01 382 TYR A C 1
ATOM 2868 O O . TYR A 1 382 ? 14.580 -29.518 -11.347 1.00 160.43 382 TYR A O 1
ATOM 2877 N N . GLN A 1 383 ? 12.582 -28.589 -11.759 1.00 129.09 383 GLN A N 1
ATOM 2878 C CA . GLN A 1 383 ? 13.207 -27.315 -11.759 1.00 159.81 383 GLN A CA 1
ATOM 2879 C C . GLN A 1 383 ? 12.824 -26.539 -10.522 1.00 174.81 383 GLN A C 1
ATOM 2880 O O . GLN A 1 383 ? 13.729 -26.130 -9.794 1.00 190.52 383 GLN A O 1
ATOM 2886 N N . SER A 1 384 ? 11.527 -26.416 -10.220 1.00 192.84 384 SER A N 1
ATOM 2887 C CA . SER A 1 384 ? 11.088 -25.754 -8.971 1.00 209.97 384 SER A CA 1
ATOM 2888 C C . SER A 1 384 ? 11.897 -26.307 -7.796 1.00 217.82 384 SER A C 1
ATOM 2889 O O . SER A 1 384 ? 11.871 -25.752 -6.692 1.00 229.87 384 SER A O 1
ATOM 2892 N N . LEU A 1 385 ? 12.617 -27.401 -8.060 1.00 202.01 385 LEU A N 1
ATOM 2893 C CA . LEU A 1 385 ? 13.432 -28.101 -7.074 1.00 178.28 385 LEU A CA 1
ATOM 2894 C C . LEU A 1 385 ? 14.815 -28.313 -7.625 1.00 172.16 385 LEU A C 1
ATOM 2895 O O . LEU A 1 385 ? 15.097 -29.379 -8.177 1.00 169.95 385 LEU A O 1
ATOM 2900 N N . GLY A 1 386 ? 15.676 -27.314 -7.449 1.00 165.39 386 GLY A N 1
ATOM 2901 C CA . GLY A 1 386 ? 16.987 -27.303 -8.073 1.00 198.42 386 GLY A CA 1
ATOM 2902 C C . GLY A 1 386 ? 17.718 -28.636 -8.129 1.00 237.54 386 GLY A C 1
ATOM 2903 O O . GLY A 1 386 ? 18.668 -28.839 -7.376 1.00 272.26 386 GLY A O 1
ATOM 2904 N N . LYS A 1 387 ? 17.259 -29.546 -8.998 1.00 257.53 387 LYS A N 1
ATOM 2905 C CA . LYS A 1 387 ? 18.011 -30.761 -9.403 1.00 248.44 387 LYS A CA 1
ATOM 2906 C C . LYS A 1 387 ? 17.769 -31.084 -10.900 1.00 231.82 387 LYS A C 1
ATOM 2907 O O . LYS A 1 387 ? 17.258 -32.170 -11.291 1.00 169.14 387 LYS A O 1
ATOM 2913 N N . PRO A 1 388 ? 18.166 -30.122 -11.753 1.00 241.33 388 PRO A N 1
ATOM 2914 C CA . PRO A 1 388 ? 17.791 -30.170 -13.135 1.00 248.44 388 PRO A CA 1
ATOM 2915 C C . PRO A 1 388 ? 18.767 -31.060 -13.892 1.00 247.96 388 PRO A C 1
ATOM 2916 O O . PRO A 1 388 ? 18.824 -31.010 -15.115 1.00 264.34 388 PRO A O 1
ATOM 2920 N N . LYS A 1 389 ? 19.512 -31.878 -13.152 1.00 217.79 389 LYS A N 1
ATOM 2921 C CA . LYS A 1 389 ? 20.463 -32.791 -13.746 1.00 204.34 389 LYS A CA 1
ATOM 2922 C C . LYS A 1 389 ? 19.674 -33.835 -14.489 1.00 191.22 389 LYS A C 1
ATOM 2923 O O . LYS A 1 389 ? 20.040 -34.245 -15.583 1.00 191.70 389 LYS A O 1
ATOM 2929 N N . GLN A 1 390 ? 18.553 -34.225 -13.913 1.00 174.84 390 GLN A N 1
ATOM 2930 C CA . GLN A 1 390 ? 17.643 -35.076 -14.640 1.00 185.96 390 GLN A CA 1
ATOM 2931 C C . GLN A 1 390 ? 16.868 -34.309 -15.697 1.00 178.47 390 GLN A C 1
ATOM 2932 O O . GLN A 1 390 ? 16.458 -34.872 -16.714 1.00 169.04 390 GLN A O 1
ATOM 2938 N N . ALA A 1 391 ? 16.661 -33.021 -15.442 1.00 185.08 391 ALA A N 1
ATOM 2939 C CA . ALA A 1 391 ? 15.918 -32.163 -16.371 1.00 197.58 391 ALA A CA 1
ATOM 2940 C C . ALA A 1 391 ? 16.811 -31.843 -17.539 1.00 184.92 391 ALA A C 1
ATOM 2941 O O . ALA A 1 391 ? 16.373 -31.802 -18.689 1.00 192.33 391 ALA A O 1
ATOM 2943 N N . LEU A 1 392 ? 18.063 -31.581 -17.207 1.00 171.17 392 LEU A N 1
ATOM 2944 C CA . LEU A 1 392 ? 19.122 -31.556 -18.166 1.00 194.19 392 LEU A CA 1
ATOM 2945 C C . LEU A 1 392 ? 18.934 -32.768 -19.070 1.00 204.88 392 LEU A C 1
ATOM 2946 O O . LEU A 1 392 ? 18.655 -32.617 -20.263 1.00 212.64 392 LEU A O 1
ATOM 2951 N N . ILE A 1 393 ? 19.041 -33.960 -18.482 1.00 193.99 393 ILE A N 1
ATOM 2952 C CA . ILE A 1 393 ? 18.768 -35.218 -19.181 1.00 203.53 393 ILE A CA 1
ATOM 2953 C C . ILE A 1 393 ? 17.550 -35.077 -20.101 1.00 200.08 393 ILE A C 1
ATOM 2954 O O . ILE A 1 393 ? 17.631 -35.272 -21.322 1.00 196.75 393 ILE A O 1
ATOM 2959 N N . LEU A 1 394 ? 16.440 -34.687 -19.493 1.00 188.22 394 LEU A N 1
ATOM 2960 C CA . LEU A 1 394 ? 15.153 -34.667 -20.138 1.00 179.94 394 LEU A CA 1
ATOM 2961 C C . LEU A 1 394 ? 15.105 -33.936 -21.492 1.00 180.78 394 LEU A C 1
ATOM 2962 O O . LEU A 1 394 ? 15.004 -34.567 -22.538 1.00 188.65 394 LEU A O 1
ATOM 2967 N N . SER A 1 395 ? 15.184 -32.615 -21.474 1.00 179.21 395 SER A N 1
ATOM 2968 C CA . SER A 1 395 ? 15.066 -31.818 -22.696 1.00 194.60 395 SER A CA 1
ATOM 2969 C C . SER A 1 395 ? 15.845 -32.378 -23.904 1.00 188.40 395 SER A C 1
ATOM 2970 O O . SER A 1 395 ? 15.363 -32.354 -25.046 1.00 188.09 395 SER A O 1
ATOM 2973 N N . LEU A 1 396 ? 17.035 -32.903 -23.636 1.00 166.00 396 LEU A N 1
ATOM 2974 C CA . LEU A 1 396 ? 17.939 -33.349 -24.681 1.00 154.86 396 LEU A CA 1
ATOM 2975 C C . LEU A 1 396 ? 17.378 -34.500 -25.481 1.00 160.54 396 LEU A C 1
ATOM 2976 O O . LEU A 1 396 ? 17.697 -34.658 -26.648 1.00 171.56 396 LEU A O 1
ATOM 2981 N N . SER A 1 397 ? 16.530 -35.296 -24.846 1.00 162.55 397 SER A N 1
ATOM 2982 C CA . SER A 1 397 ? 15.632 -36.197 -25.563 1.00 176.64 397 SER A CA 1
ATOM 2983 C C . SER A 1 397 ? 14.665 -35.446 -26.487 1.00 186.46 397 SER A C 1
ATOM 2984 O O . SER A 1 397 ? 14.791 -35.524 -27.721 1.00 174.79 397 SER A O 1
ATOM 2987 N N . ARG A 1 398 ? 13.705 -34.733 -25.870 1.00 191.14 398 ARG A N 1
ATOM 2988 C CA . ARG A 1 398 ? 12.592 -34.076 -26.575 1.00 207.59 398 ARG A CA 1
ATOM 2989 C C . ARG A 1 398 ? 13.099 -33.151 -27.655 1.00 201.99 398 ARG A C 1
ATOM 2990 O O . ARG A 1 398 ? 12.650 -33.210 -28.797 1.00 199.48 398 ARG A O 1
ATOM 2998 N N . GLN A 1 399 ? 14.033 -32.287 -27.289 1.00 194.90 399 GLN A N 1
ATOM 2999 C CA . GLN A 1 399 ? 14.421 -31.245 -28.199 1.00 200.08 399 GLN A CA 1
ATOM 3000 C C . GLN A 1 399 ? 15.409 -31.741 -29.221 1.00 190.33 399 GLN A C 1
ATOM 3001 O O . GLN A 1 399 ? 15.232 -31.512 -30.410 1.00 214.01 399 GLN A O 1
ATOM 3007 N N . ILE A 1 400 ? 16.445 -32.434 -28.784 1.00 167.16 400 ILE A N 1
ATOM 3008 C CA . ILE A 1 400 ? 17.432 -32.847 -29.762 1.00 168.35 400 ILE A CA 1
ATOM 3009 C C . ILE A 1 400 ? 17.568 -34.374 -29.926 1.00 171.32 400 ILE A C 1
ATOM 3010 O O . ILE A 1 400 ? 16.813 -34.963 -30.704 1.00 162.43 400 ILE A O 1
ATOM 3015 N N . ILE A 1 401 ? 18.480 -34.997 -29.171 1.00 177.01 401 ILE A N 1
ATOM 3016 C CA . ILE A 1 401 ? 18.921 -36.399 -29.350 1.00 170.14 401 ILE A CA 1
ATOM 3017 C C . ILE A 1 401 ? 17.847 -37.449 -29.608 1.00 172.01 401 ILE A C 1
ATOM 3018 O O . ILE A 1 401 ? 18.151 -38.642 -29.675 1.00 173.64 401 ILE A O 1
ATOM 3023 N N . PHE A 1 402 ? 16.596 -37.017 -29.712 1.00 172.89 402 PHE A N 1
ATOM 3024 C CA . PHE A 1 402 ? 15.555 -37.884 -30.242 1.00 179.93 402 PHE A CA 1
ATOM 3025 C C . PHE A 1 402 ? 14.725 -37.260 -31.342 1.00 179.21 402 PHE A C 1
ATOM 3026 O O . PHE A 1 402 ? 14.223 -37.975 -32.208 1.00 173.71 402 PHE A O 1
ATOM 3034 N N . LEU A 1 403 ? 14.576 -35.939 -31.308 1.00 186.33 403 LEU A N 1
ATOM 3035 C CA . LEU A 1 403 ? 13.875 -35.248 -32.386 1.00 207.19 403 LEU A CA 1
ATOM 3036 C C . LEU A 1 403 ? 14.719 -35.205 -33.662 1.00 204.07 403 LEU A C 1
ATOM 3037 O O . LEU A 1 403 ? 14.302 -35.741 -34.692 1.00 213.51 403 LEU A O 1
ATOM 3042 N N . ILE A 1 404 ? 15.897 -34.586 -33.593 1.00 188.33 404 ILE A N 1
ATOM 3043 C CA . ILE A 1 404 ? 16.760 -34.497 -34.773 1.00 185.25 404 ILE A CA 1
ATOM 3044 C C . ILE A 1 404 ? 17.063 -35.892 -35.316 1.00 188.12 404 ILE A C 1
ATOM 3045 O O . ILE A 1 404 ? 16.750 -36.171 -36.484 1.00 196.50 404 ILE A O 1
ATOM 3050 N N . PRO A 1 405 ? 17.622 -36.787 -34.466 1.00 186.78 405 PRO A N 1
ATOM 3051 C CA . PRO A 1 405 ? 17.799 -38.158 -34.920 1.00 194.84 405 PRO A CA 1
ATOM 3052 C C . PRO A 1 405 ? 16.457 -38.845 -35.185 1.00 190.67 405 PRO A C 1
ATOM 3053 O O . PRO A 1 405 ? 16.280 -40.030 -34.865 1.00 188.18 405 PRO A O 1
ATOM 3057 N N . LEU A 1 406 ? 15.503 -38.086 -35.725 1.00 197.88 406 LEU A N 1
ATOM 3058 C CA . LEU A 1 406 ? 14.301 -38.669 -36.305 1.00 214.15 406 LEU A CA 1
ATOM 3059 C C . LEU A 1 406 ? 13.913 -38.007 -37.628 1.00 241.16 406 LEU A C 1
ATOM 3060 O O . LEU A 1 406 ? 13.524 -38.702 -38.571 1.00 261.81 406 LEU A O 1
ATOM 3065 N N . VAL A 1 407 ? 13.993 -36.675 -37.692 1.00 242.26 407 VAL A N 1
ATOM 3066 C CA . VAL A 1 407 ? 13.826 -35.965 -38.967 1.00 230.46 407 VAL A CA 1
ATOM 3067 C C . VAL A 1 407 ? 14.865 -36.517 -39.920 1.00 222.70 407 VAL A C 1
ATOM 3068 O O . VAL A 1 407 ? 14.528 -37.142 -40.915 1.00 206.03 407 VAL A O 1
ATOM 3072 N N . LEU A 1 408 ? 16.124 -36.338 -39.568 1.00 198.89 408 LEU A N 1
ATOM 3073 C CA . LEU A 1 408 ? 17.216 -36.926 -40.318 1.00 207.96 408 LEU A CA 1
ATOM 3074 C C . LEU A 1 408 ? 16.988 -38.373 -40.799 1.00 214.02 408 LEU A C 1
ATOM 3075 O O . LEU A 1 408 ? 17.318 -38.711 -41.942 1.00 230.78 408 LEU A O 1
ATOM 3080 N N . ILE A 1 409 ? 16.417 -39.220 -39.947 1.00 196.91 409 ILE A N 1
ATOM 3081 C CA . ILE A 1 409 ? 16.169 -40.612 -40.337 1.00 203.13 409 ILE A CA 1
ATOM 3082 C C . ILE A 1 409 ? 14.852 -40.828 -41.080 1.00 193.31 409 ILE A C 1
ATOM 3083 O O . ILE A 1 409 ? 14.497 -41.966 -41.414 1.00 188.72 409 ILE A O 1
ATOM 3088 N N . LEU A 1 410 ? 14.130 -39.748 -41.350 1.00 189.56 410 LEU A N 1
ATOM 3089 C CA . LEU A 1 410 ? 13.046 -39.831 -42.321 1.00 211.14 410 LEU A CA 1
ATOM 3090 C C . LEU A 1 410 ? 13.357 -39.075 -43.630 1.00 239.60 410 LEU A C 1
ATOM 3091 O O . LEU A 1 410 ? 13.178 -39.629 -44.706 1.00 235.87 41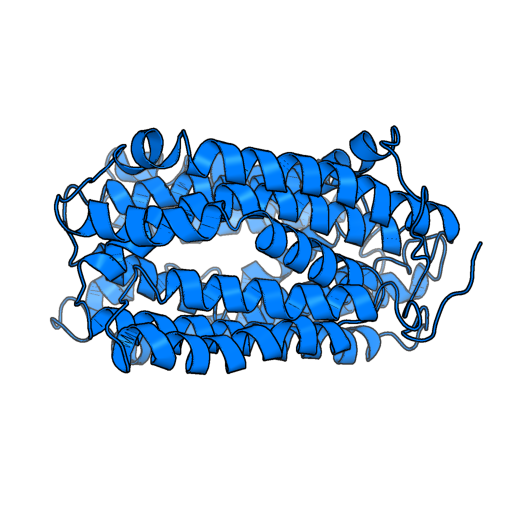0 LEU A O 1
ATOM 3096 N N . PRO A 1 411 ? 13.814 -37.810 -43.537 1.00 282.64 411 PRO A N 1
ATOM 3097 C CA . PRO A 1 411 ? 14.544 -37.107 -44.600 1.00 303.34 411 PRO A CA 1
ATOM 3098 C C . PRO A 1 411 ? 15.805 -37.711 -45.266 1.00 337.08 411 PRO A C 1
ATOM 3099 O O . PRO A 1 411 ? 16.171 -37.202 -46.343 1.00 363.67 411 PRO A O 1
ATOM 3103 N N . HIS A 1 412 ? 16.501 -38.708 -44.677 1.00 346.39 412 HIS A N 1
ATOM 3104 C CA . HIS A 1 412 ? 17.549 -39.380 -45.482 1.00 317.72 412 HIS A CA 1
ATOM 3105 C C . HIS A 1 412 ? 16.725 -39.561 -46.795 1.00 314.34 412 HIS A C 1
ATOM 3106 O O . HIS A 1 412 ? 16.970 -38.795 -47.786 1.00 301.08 412 HIS A O 1
ATOM 3113 N N . ILE A 1 413 ? 15.770 -40.517 -46.815 1.00 318.18 413 ILE A N 1
ATOM 3114 C CA . ILE A 1 413 ? 14.585 -40.454 -47.719 1.00 319.64 413 ILE A CA 1
ATOM 3115 C C . ILE A 1 413 ? 13.458 -41.173 -46.959 1.00 278.03 413 ILE A C 1
ATOM 3116 O O . ILE A 1 413 ? 13.616 -42.342 -46.594 1.00 266.43 413 ILE A O 1
ATOM 3121 N N . PHE A 1 414 ? 12.374 -40.450 -46.649 1.00 239.08 414 PHE A N 1
ATOM 3122 C CA . PHE A 1 414 ? 11.070 -41.043 -46.250 1.00 215.05 414 PHE A CA 1
ATOM 3123 C C . PHE A 1 414 ? 9.917 -40.125 -46.538 1.00 213.50 414 PHE A C 1
ATOM 3124 O O . PHE A 1 414 ? 8.769 -40.577 -46.591 1.00 207.38 414 PHE A O 1
ATOM 3132 N N . GLY A 1 415 ? 10.237 -38.843 -46.714 1.00 212.94 415 GLY A N 1
ATOM 3133 C CA . GLY A 1 415 ? 9.349 -37.896 -47.394 1.00 220.20 415 GLY A CA 1
ATOM 3134 C C . GLY A 1 415 ? 8.881 -36.702 -46.586 1.00 232.31 415 GLY A C 1
ATOM 3135 O O . GLY A 1 415 ? 9.540 -36.298 -45.626 1.00 228.98 415 GLY A O 1
ATOM 3136 N N . LEU A 1 416 ? 7.750 -36.125 -47.009 1.00 243.37 416 LEU A N 1
ATOM 3137 C CA . LEU A 1 416 ? 6.956 -35.215 -46.174 1.00 265.77 416 LEU A CA 1
ATOM 3138 C C . LEU A 1 416 ? 6.260 -36.083 -45.109 1.00 289.39 416 LEU A C 1
ATOM 3139 O O . LEU A 1 416 ? 5.394 -35.622 -44.357 1.00 297.35 416 LEU A O 1
ATOM 3144 N N . SER A 1 417 ? 6.654 -37.359 -45.081 1.00 298.43 417 SER A N 1
ATOM 3145 C CA . SER A 1 417 ? 6.424 -38.258 -43.950 1.00 290.82 417 SER A CA 1
ATOM 3146 C C . SER A 1 417 ? 7.496 -38.012 -42.865 1.00 277.17 417 SER A C 1
ATOM 3147 O O . SER A 1 417 ? 7.234 -38.150 -41.667 1.00 258.05 417 SER A O 1
ATOM 3150 N N . GLY A 1 418 ? 8.698 -37.640 -43.300 1.00 252.48 418 GLY A N 1
ATOM 3151 C CA . GLY A 1 418 ? 9.769 -37.239 -42.396 1.00 220.58 418 GLY A CA 1
ATOM 3152 C C . GLY A 1 418 ? 9.511 -35.969 -41.597 1.00 218.49 418 GLY A C 1
ATOM 3153 O O . GLY A 1 418 ? 10.202 -35.714 -40.606 1.00 213.25 418 GLY A O 1
ATOM 3154 N N . VAL A 1 419 ? 8.546 -35.152 -42.039 1.00 220.46 419 VAL A N 1
ATOM 3155 C CA . VAL A 1 419 ? 8.008 -34.070 -41.194 1.00 209.06 419 VAL A CA 1
ATOM 3156 C C . VAL A 1 419 ? 7.143 -34.781 -40.164 1.00 223.30 419 VAL A C 1
ATOM 3157 O O . VAL A 1 419 ? 7.418 -34.692 -38.970 1.00 224.33 419 VAL A O 1
ATOM 3161 N N . TRP A 1 420 ? 6.166 -35.557 -40.642 1.00 220.85 420 TRP A N 1
ATOM 3162 C CA . TRP A 1 420 ? 5.097 -36.102 -39.788 1.00 223.10 420 TRP A CA 1
ATOM 3163 C C . TRP A 1 420 ? 5.496 -37.071 -38.667 1.00 224.21 420 TRP A C 1
ATOM 3164 O O . TRP A 1 420 ? 5.369 -36.712 -37.509 1.00 220.83 420 TRP A O 1
ATOM 3175 N N . TRP A 1 421 ? 5.944 -38.287 -38.999 1.00 219.31 421 TRP A N 1
ATOM 3176 C CA . TRP A 1 421 ? 6.357 -39.273 -37.985 1.00 218.16 421 TRP A CA 1
ATOM 3177 C C . TRP A 1 421 ? 7.416 -38.708 -37.020 1.00 206.92 421 TRP A C 1
ATOM 3178 O O . TRP A 1 421 ? 7.356 -38.940 -35.806 1.00 184.93 421 TRP A O 1
ATOM 3189 N N . ALA A 1 422 ? 8.386 -37.972 -37.568 1.00 200.03 422 ALA A N 1
ATOM 3190 C CA . ALA A 1 422 ? 9.443 -37.325 -36.776 1.00 192.11 422 ALA A CA 1
ATOM 3191 C C . ALA A 1 422 ? 8.962 -36.595 -35.511 1.00 200.82 422 ALA A C 1
ATOM 3192 O O . ALA A 1 422 ? 9.616 -36.670 -34.478 1.00 204.55 422 ALA A O 1
ATOM 3194 N N . PHE A 1 423 ? 7.834 -35.890 -35.588 1.00 204.79 423 PHE A N 1
ATOM 3195 C CA . PHE A 1 423 ? 7.270 -35.242 -34.402 1.00 194.05 423 PHE A CA 1
ATOM 3196 C C . PHE A 1 423 ? 6.381 -36.196 -33.628 1.00 169.26 423 PHE A C 1
ATOM 3197 O O . PHE A 1 423 ? 6.829 -36.690 -32.597 1.00 149.44 423 PHE A O 1
ATOM 3205 N N . PRO A 1 424 ? 5.146 -36.490 -34.126 1.00 173.13 424 PRO A N 1
ATOM 3206 C CA . PRO A 1 424 ? 4.324 -37.389 -33.339 1.00 178.32 424 PRO A CA 1
ATOM 3207 C C . PRO A 1 424 ? 5.195 -38.342 -32.525 1.00 175.40 424 PRO A C 1
ATOM 3208 O O . PRO A 1 424 ? 5.120 -38.323 -31.301 1.00 188.05 424 PRO A O 1
ATOM 3212 N N . ILE A 1 425 ? 6.070 -39.112 -33.161 1.00 156.37 425 ILE A N 1
ATOM 3213 C CA . ILE A 1 425 ? 6.752 -40.149 -32.400 1.00 152.88 425 ILE A CA 1
ATOM 3214 C C . ILE A 1 425 ? 7.914 -39.712 -31.524 1.00 171.25 425 ILE A C 1
ATOM 3215 O O . ILE A 1 425 ? 8.040 -40.190 -30.391 1.00 193.05 425 ILE A O 1
ATOM 3220 N N . ALA A 1 426 ? 8.760 -38.811 -32.012 1.00 176.24 426 ALA A N 1
ATOM 3221 C CA . ALA A 1 426 ? 9.840 -38.328 -31.156 1.00 182.81 426 ALA A CA 1
ATOM 3222 C C . ALA A 1 426 ? 9.257 -37.921 -29.811 1.00 180.38 426 ALA A C 1
ATOM 3223 O O . ALA A 1 426 ? 9.761 -38.325 -28.761 1.00 176.11 426 ALA A O 1
ATOM 3225 N N . ASP A 1 427 ? 8.173 -37.147 -29.860 1.00 177.30 427 ASP A N 1
ATOM 3226 C CA . ASP A 1 427 ? 7.529 -36.652 -28.658 1.00 167.09 427 ASP A CA 1
ATOM 3227 C C . ASP A 1 427 ? 7.099 -37.767 -27.733 1.00 152.91 427 ASP A C 1
ATOM 3228 O O . ASP A 1 427 ? 7.312 -37.659 -26.535 1.00 184.27 427 ASP A O 1
ATOM 3233 N N . VAL A 1 428 ? 6.536 -38.852 -28.261 1.00 132.61 428 VAL A N 1
ATOM 3234 C CA . VAL A 1 428 ? 6.103 -39.942 -27.371 1.00 128.37 428 VAL A CA 1
ATOM 3235 C C . VAL A 1 428 ? 7.215 -40.776 -26.735 1.00 124.10 428 VAL A C 1
ATOM 3236 O O . VAL A 1 428 ? 7.045 -41.230 -25.618 1.00 127.38 428 VAL A O 1
ATOM 3240 N N . LEU A 1 429 ? 8.314 -41.036 -27.439 1.00 118.62 429 LEU A N 1
ATOM 3241 C CA . LEU A 1 429 ? 9.483 -41.537 -26.752 1.00 130.73 429 LEU A CA 1
ATOM 3242 C C . LEU A 1 429 ? 9.854 -40.579 -25.592 1.00 164.08 429 LEU A C 1
ATOM 3243 O O . LEU A 1 429 ? 10.242 -41.035 -24.513 1.00 182.57 429 LEU A O 1
ATOM 3248 N N . SER A 1 430 ? 9.735 -39.264 -25.814 1.00 174.72 430 SER A N 1
ATOM 3249 C CA . SER A 1 430 ? 10.027 -38.269 -24.770 1.00 163.24 430 SER A CA 1
ATOM 3250 C C . SER A 1 430 ? 9.076 -38.432 -23.578 1.00 155.52 430 SER A C 1
ATOM 3251 O O . SER A 1 430 ? 9.529 -38.489 -22.443 1.00 166.81 430 SER A O 1
ATOM 3254 N N . PHE A 1 431 ? 7.770 -38.530 -23.837 1.00 146.74 431 PHE A N 1
ATOM 3255 C CA . PHE A 1 431 ? 6.781 -38.846 -22.794 1.00 135.27 431 PHE A CA 1
ATOM 3256 C C . PHE A 1 431 ? 7.073 -40.182 -22.102 1.00 136.36 431 PHE A C 1
ATOM 3257 O O . PHE A 1 431 ? 7.173 -40.222 -20.893 1.00 139.71 431 PHE A O 1
ATOM 3265 N N . ILE A 1 432 ? 7.196 -41.280 -22.847 1.00 153.37 432 ILE A N 1
ATOM 3266 C CA . ILE A 1 432 ? 7.469 -42.587 -22.222 1.00 159.82 432 ILE A CA 1
ATOM 3267 C C . ILE A 1 432 ? 8.671 -42.473 -21.293 1.00 161.80 432 ILE A C 1
ATOM 3268 O O . ILE A 1 432 ? 8.565 -42.795 -20.123 1.00 169.46 432 ILE A O 1
ATOM 3273 N N . LEU A 1 433 ? 9.793 -41.991 -21.817 1.00 163.03 433 LEU A N 1
ATOM 3274 C CA . LEU A 1 433 ? 10.968 -41.654 -21.016 1.00 173.68 433 LEU A CA 1
ATOM 3275 C C . LEU A 1 433 ? 10.628 -40.961 -19.672 1.00 176.12 433 LEU A C 1
ATOM 3276 O O . LEU A 1 433 ? 10.941 -41.476 -18.589 1.00 155.94 433 LEU A O 1
ATOM 3281 N N . THR A 1 434 ? 9.989 -39.796 -19.751 1.00 181.68 434 THR A N 1
ATOM 3282 C CA . THR A 1 434 ? 9.598 -39.049 -18.555 1.00 178.88 434 THR A CA 1
ATOM 3283 C C . THR A 1 434 ? 8.942 -39.981 -17.530 1.00 170.45 434 THR A C 1
ATOM 3284 O O . THR A 1 434 ? 9.417 -40.085 -16.408 1.00 164.46 434 THR A O 1
ATOM 3288 N N . VAL A 1 435 ? 7.889 -40.689 -17.942 1.00 174.21 435 VAL A N 1
ATOM 3289 C CA . VAL A 1 435 ? 7.189 -41.633 -17.077 1.00 167.30 435 VAL A CA 1
ATOM 3290 C C . VAL A 1 435 ? 8.179 -42.356 -16.172 1.00 155.64 435 VAL A C 1
ATOM 3291 O O . VAL A 1 435 ? 7.962 -42.419 -14.976 1.00 164.50 435 VAL A O 1
ATOM 3295 N N . VAL A 1 436 ? 9.271 -42.869 -16.737 1.00 142.21 436 VAL A N 1
ATOM 3296 C CA . VAL A 1 436 ? 10.286 -43.564 -15.951 1.00 158.33 436 VAL A CA 1
ATOM 3297 C C . VAL A 1 436 ? 11.121 -42.695 -15.015 1.00 171.33 436 VAL A C 1
ATOM 3298 O O . VAL A 1 436 ? 11.667 -43.201 -14.034 1.00 187.13 436 VAL A O 1
ATOM 3302 N N . LEU A 1 437 ? 11.281 -41.414 -15.320 1.00 164.73 437 LEU A N 1
ATOM 3303 C CA . LEU A 1 437 ? 12.003 -40.548 -14.385 1.00 165.32 437 LEU A CA 1
ATOM 3304 C C . LEU A 1 437 ? 11.198 -40.219 -13.104 1.00 144.99 437 LEU A C 1
ATOM 3305 O O . LEU A 1 437 ? 11.663 -39.501 -12.230 1.00 124.60 437 LEU A O 1
ATOM 3310 N N . LEU A 1 438 ? 9.997 -40.775 -12.996 1.00 156.44 438 LEU A N 1
ATOM 3311 C CA . LEU A 1 438 ? 9.138 -40.581 -11.827 1.00 158.28 438 LEU A CA 1
ATOM 3312 C C . LEU A 1 438 ? 8.811 -41.878 -11.082 1.00 165.31 438 LEU A C 1
ATOM 3313 O O . LEU A 1 438 ? 8.176 -41.855 -10.034 1.00 186.04 438 LEU A O 1
ATOM 3318 N N . TYR A 1 439 ? 9.200 -43.011 -11.644 1.00 170.58 439 TYR A N 1
ATOM 3319 C CA . TYR A 1 439 ? 9.253 -44.250 -10.885 1.00 182.57 439 TYR A CA 1
ATOM 3320 C C . TYR A 1 439 ? 10.725 -44.527 -10.735 1.00 187.10 439 TYR A C 1
ATOM 3321 O O . TYR A 1 439 ? 11.119 -45.513 -10.108 1.00 183.42 439 TYR A O 1
ATOM 3330 N N . ARG A 1 440 ? 11.523 -43.649 -11.355 1.00 179.67 440 ARG A N 1
ATOM 3331 C CA . ARG A 1 440 ? 12.912 -43.462 -10.997 1.00 167.66 440 ARG A CA 1
ATOM 3332 C C . ARG A 1 440 ? 12.793 -42.765 -9.655 1.00 162.92 440 ARG A C 1
ATOM 3333 O O . ARG A 1 440 ? 13.408 -43.182 -8.680 1.00 174.41 440 ARG A O 1
ATOM 3341 N N . ASP A 1 441 ? 11.952 -41.739 -9.579 1.00 152.65 441 ASP A N 1
ATOM 3342 C CA . ASP A 1 441 ? 11.835 -41.000 -8.332 1.00 171.23 441 ASP A CA 1
ATOM 3343 C C . ASP A 1 441 ? 10.434 -41.048 -7.786 1.00 179.51 441 ASP A C 1
ATOM 3344 O O . ASP A 1 441 ? 9.612 -40.171 -8.069 1.00 179.74 441 ASP A O 1
ATOM 3349 N N . ARG A 1 442 ? 10.181 -42.072 -6.979 1.00 193.11 442 ARG A N 1
ATOM 3350 C CA . ARG A 1 442 ? 8.890 -42.283 -6.335 1.00 213.44 442 ARG A CA 1
ATOM 3351 C C . ARG A 1 442 ? 8.780 -41.382 -5.092 1.00 224.58 442 ARG A C 1
ATOM 3352 O O . ARG A 1 442 ? 8.510 -41.855 -3.977 1.00 217.63 442 ARG A O 1
ATOM 3360 N N . ASN A 1 443 ? 8.996 -40.080 -5.303 1.00 231.50 443 ASN A N 1
ATOM 3361 C CA . ASN A 1 443 ? 9.213 -39.110 -4.223 1.00 208.63 443 ASN A CA 1
ATOM 3362 C C . ASN A 1 443 ? 8.571 -37.765 -4.496 1.00 206.76 443 ASN A C 1
ATOM 3363 O O . ASN A 1 443 ? 8.173 -37.075 -3.568 1.00 179.61 443 ASN A O 1
ATOM 3368 N N . VAL A 1 444 ? 8.507 -37.380 -5.768 1.00 232.45 444 VAL A N 1
ATOM 3369 C CA . VAL A 1 444 ? 7.757 -36.193 -6.181 1.00 242.50 444 VAL A CA 1
ATOM 3370 C C . VAL A 1 444 ? 6.294 -36.540 -5.960 1.00 242.83 444 VAL A C 1
ATOM 3371 O O . VAL A 1 444 ? 5.607 -35.977 -5.098 1.00 224.96 444 VAL A O 1
ATOM 3375 N N . PHE A 1 445 ? 5.856 -37.515 -6.740 1.00 256.14 445 PHE A N 1
ATOM 3376 C CA . PHE A 1 445 ? 4.552 -38.093 -6.617 1.00 279.79 445 PHE A CA 1
ATOM 3377 C C . PHE A 1 445 ? 4.710 -39.351 -5.773 1.00 277.32 445 PHE A C 1
ATOM 3378 O O . PHE A 1 445 ? 4.539 -40.469 -6.273 1.00 291.69 445 PHE A O 1
ATOM 3386 N N . PHE A 1 446 ? 5.083 -39.176 -4.505 1.00 253.28 446 PHE A N 1
ATOM 3387 C CA . PHE A 1 446 ? 4.950 -40.284 -3.563 1.00 272.71 446 PHE A CA 1
ATOM 3388 C C . PHE A 1 446 ? 3.584 -40.238 -2.858 1.00 289.17 446 PHE A C 1
ATOM 3389 O O . PHE A 1 446 ? 3.494 -40.065 -1.642 1.00 303.09 446 PHE A O 1
ATOM 3397 N N . LEU A 1 447 ? 2.529 -40.381 -3.677 1.00 311.74 447 LEU A N 1
ATOM 3398 C CA . LEU A 1 447 ? 1.108 -40.312 -3.251 1.00 307.14 447 LEU A CA 1
ATOM 3399 C C . LEU A 1 447 ? 0.110 -41.272 -3.973 1.00 323.26 447 LEU A C 1
ATOM 3400 O O . LEU A 1 447 ? -0.892 -41.667 -3.368 1.00 347.59 447 LEU A O 1
ATOM 3405 N N . LYS A 1 448 ? 0.357 -41.640 -5.237 1.00 295.77 448 LYS A N 1
ATOM 3406 C CA . LYS A 1 448 ? -0.482 -42.663 -5.900 1.00 229.59 448 LYS A CA 1
ATOM 3407 C C . LYS A 1 448 ? 0.328 -43.812 -6.519 1.00 202.44 448 LYS A C 1
ATOM 3408 O O . LYS A 1 448 ? 0.232 -44.969 -6.083 1.00 166.26 448 LYS A O 1
#